Protein AF-K2AIY8-F1 (afdb_monomer)

Solvent-accessible surface area (backbone atoms only — not comparable to full-atom values): 23790 Å² total; per-residue (Å²): 140,84,84,90,81,82,82,86,82,76,77,86,74,83,74,84,85,83,83,76,90,68,80,78,74,83,66,78,81,69,86,70,53,58,62,60,51,52,51,52,30,50,60,62,28,18,74,87,66,70,52,50,75,69,41,54,38,47,52,51,24,56,48,71,72,42,61,80,81,56,51,84,92,49,36,54,51,41,74,53,69,68,60,46,23,62,52,30,81,64,49,55,66,72,55,50,57,53,37,54,52,50,38,35,76,64,57,43,31,47,76,41,74,38,101,83,71,52,55,45,72,45,60,46,100,83,69,48,76,77,45,77,19,22,42,29,40,54,50,41,64,71,43,41,69,59,38,52,53,47,29,48,54,45,49,53,49,54,49,48,39,52,49,48,56,48,50,48,51,48,50,64,69,74,48,62,69,85,62,37,58,90,51,48,65,57,55,56,48,53,75,73,52,95,73,56,55,68,60,50,50,51,51,43,52,55,47,42,72,52,45,83,63,94,65,83,80,84,62,93,76,79,76,85,88,72,96,67,85,79,77,72,72,67,81,74,80,55,80,81,66,82,62,83,72,75,82,76,80,65,79,80,76,82,81,81,85,78,83,85,84,89,82,79,93,76,83,87,84,88,77,83,83,86,71,51,64,65,57,51,43,69,56,24,48,60,49,52,74,69,42,95,62,84,59,85,47,71,66,47,42,38,53,48,25,63,66,47,34,57,80,65,63,40,52,71,70,60,52,52,54,30,30,74,72,53,32,64,68,39,33,21,42,50,44,38,18,45,58,49,25,43,94,78,44,95,53,55,51,64,49,51,54,50,52,44,53,40,39,73,73,72,59,67,63,56,66,62,50,27,56,59,38,45,50,79,76,79,81,76,82,76,87,126

Sequence (384 aa):
MEQITSTPMLRHARGPNLSSLKSRVQTPAADKDKRWHILDLAKTCRQRLKLRDRDIAVLRGLLSLLPSQARPDQMVVFASNRVLIDRCDGIDERTLRRRIAHLQNCGMLERRTSPNGKRYQVRDDHQVALLIYGIDLTPLFHIQSHLEALAEDCRHETVRIKVLRSLIRDVLFKTPPHEITCIQNEAQRALRRVLDSSQLQQILSQLEEAAPVMIPQFTDNVTLPTTHLSVSDGQNDRHIQSSYKDNLESERAESETLCNPARAKKSANVDHADITVDECMDLARTAREIAPKQPRCWEDLIDLSTTLAPAIGLQGTVIHEAEKHLGKHGCALAVLGLVEAFSRIRNPEAYLSALVQRRIKQGLDLVRMFRSLVRPGRPTAAFV

Foldseek 3Di:
DDDDDDDDDDDPDDDPPPPDPPPPDDDPDDPPQVLVVLLVLCVLLVVVLVHDPLLSLLSQLLSVQAPSPHDQVRQFDLDDLVSSCVSSVNDDSVSSVVSLVSCVVSQQKDFQADPVRHFDFDADPVRHTPDGGGIGRSSSSVCSVVSVVSSVVSVLQVVLLVVLLVLLVVLLVPDDCVLCVPLSVVSVVSNVDDDGSVVSVVSSVSSCVSPVDPGPDDDSPPDDDDPDDPPPPPPPPDPPPPPPPPPPPPPDDPDPDDDYDDDDDDDDDDDDPDDDLVNLCVLLVQLVVPQPDRDPDLVSLLVSLVVCCVVLPADPVLLVLLCVQLNSSLSSLLSSLCSLQSVVDPHSSVVSVVVSVCCVPPNDDSVVNSNVSSDDDDPDDDDD

Nearest PDB structures (foldseek):
  7vvk-assembly1_R  TM=1.744E-01  e=9.182E+00  Homo sapiens

Mean predicted aligned error: 20.23 Å

pLDDT: mean 76.03, std 22.27, range [24.28, 96.31]

Radius of gyration: 35.22 Å; Cα contacts (8 Å, |Δi|>4): 313; chains: 1; bounding box: 79×60×90 Å

Structure (mmCIF, N/CA/C/O backbone):
data_AF-K2AIY8-F1
#
_entry.id   AF-K2AIY8-F1
#
loop_
_atom_site.group_PDB
_atom_site.id
_atom_site.type_symbol
_atom_site.label_atom_id
_atom_site.label_alt_id
_atom_site.label_comp_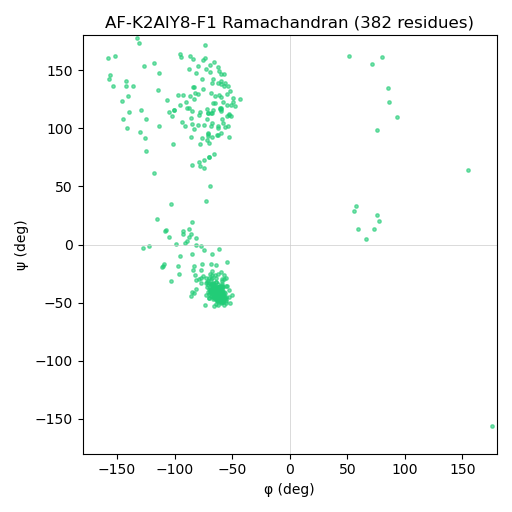id
_atom_site.label_asym_id
_atom_site.label_entity_id
_atom_site.label_seq_id
_atom_site.pdbx_PDB_ins_code
_atom_site.Cartn_x
_atom_site.Cartn_y
_atom_site.Cartn_z
_atom_site.occupancy
_atom_site.B_iso_or_equiv
_atom_site.auth_seq_id
_atom_site.auth_comp_id
_atom_site.auth_asym_id
_atom_site.auth_atom_id
_atom_site.pdbx_PDB_model_num
ATOM 1 N N . MET A 1 1 ? -28.873 35.685 48.555 1.00 38.84 1 MET A N 1
ATOM 2 C CA . MET A 1 1 ? -28.167 36.714 47.766 1.00 38.84 1 MET A CA 1
ATOM 3 C C . MET A 1 1 ? -26.684 36.449 47.948 1.00 38.84 1 MET A C 1
ATOM 5 O O . MET A 1 1 ? -26.264 36.429 49.089 1.00 38.84 1 MET A O 1
ATOM 9 N N . GLU A 1 2 ? -25.844 36.116 46.981 1.00 39.62 2 GLU A N 1
ATOM 10 C CA . GLU A 1 2 ? -25.934 35.898 45.539 1.00 39.62 2 GLU A CA 1
ATOM 11 C C . GLU A 1 2 ? -24.785 34.929 45.209 1.00 39.62 2 GLU A C 1
ATOM 13 O O . GLU A 1 2 ? -23.676 35.100 45.710 1.00 39.62 2 GLU A O 1
ATOM 18 N N . GLN A 1 3 ? -25.024 33.918 44.378 1.00 35.66 3 GLN A N 1
ATOM 19 C CA . GLN A 1 3 ? -23.953 33.262 43.629 1.00 35.66 3 GLN A CA 1
ATOM 20 C C . GLN A 1 3 ? -24.402 33.218 42.175 1.00 35.66 3 GLN A C 1
ATOM 22 O O . GLN A 1 3 ? -25.192 32.371 41.768 1.00 35.66 3 GLN A O 1
ATOM 27 N N . ILE A 1 4 ? -23.930 34.202 41.416 1.00 43.19 4 ILE A N 1
ATOM 28 C CA . ILE A 1 4 ? -23.996 34.223 39.961 1.00 43.19 4 ILE A CA 1
ATOM 29 C C . ILE A 1 4 ? -22.802 33.394 39.487 1.00 43.19 4 ILE A C 1
ATOM 31 O O . ILE A 1 4 ? -21.670 33.875 39.474 1.00 43.19 4 ILE A O 1
ATOM 35 N N . THR A 1 5 ? -23.033 32.130 39.135 1.00 41.12 5 THR A N 1
ATOM 36 C CA . THR A 1 5 ? -22.062 31.346 38.370 1.00 41.12 5 THR A CA 1
ATOM 37 C C . THR A 1 5 ? -22.313 31.543 36.882 1.00 41.12 5 THR A C 1
ATOM 39 O O . THR A 1 5 ? -23.373 31.270 36.324 1.00 41.12 5 THR A O 1
ATOM 42 N N . SER A 1 6 ? -21.280 32.105 36.276 1.00 35.75 6 SER A N 1
ATOM 43 C CA . SER A 1 6 ? -21.119 32.472 34.885 1.00 35.75 6 SER A CA 1
ATOM 44 C C . SER A 1 6 ? -21.194 31.284 33.916 1.00 35.75 6 SER A C 1
ATOM 46 O O . SER A 1 6 ? -20.627 30.218 34.156 1.00 35.75 6 SER A O 1
ATOM 48 N N . THR A 1 7 ? -21.687 31.616 32.721 1.00 39.97 7 THR A N 1
ATOM 49 C CA . THR A 1 7 ? -21.391 31.064 31.381 1.00 39.97 7 THR A CA 1
ATOM 50 C C . THR A 1 7 ? -22.271 29.928 30.826 1.00 39.97 7 THR A C 1
ATOM 52 O O . THR A 1 7 ? -22.126 28.771 31.219 1.00 39.97 7 THR A O 1
ATOM 55 N N . PRO A 1 8 ? -23.102 30.222 29.802 1.00 38.03 8 PRO A N 1
ATOM 56 C CA . PRO A 1 8 ? -23.804 29.227 29.005 1.00 38.03 8 PRO A CA 1
ATOM 57 C C . PRO A 1 8 ? -22.901 28.751 27.855 1.00 38.03 8 PRO A C 1
ATOM 59 O O . PRO A 1 8 ? -22.652 29.476 26.894 1.00 38.03 8 PRO A O 1
ATOM 62 N N . MET A 1 9 ? -22.412 27.514 27.918 1.00 32.94 9 MET A N 1
ATOM 63 C CA . MET A 1 9 ? -21.819 26.858 26.749 1.00 32.94 9 MET A CA 1
ATOM 64 C C . MET A 1 9 ? -22.949 26.333 25.858 1.00 32.94 9 MET A C 1
ATOM 66 O O . MET A 1 9 ? -23.585 25.320 26.156 1.00 32.94 9 MET A O 1
ATOM 70 N N . LEU A 1 10 ? -23.216 27.045 24.763 1.00 38.25 10 LEU A N 1
ATOM 71 C CA . LEU A 1 10 ? -24.092 26.590 23.686 1.00 38.25 10 LEU A CA 1
ATOM 72 C C . LEU A 1 10 ? -23.526 25.290 23.095 1.00 38.25 10 LEU A C 1
ATOM 74 O O . LEU A 1 10 ? -22.446 25.276 22.506 1.00 38.25 10 LEU A O 1
ATOM 78 N N . ARG A 1 11 ? -24.278 24.189 23.227 1.00 39.09 11 ARG A N 1
ATOM 79 C CA . ARG A 1 11 ? -24.079 22.976 22.420 1.00 39.09 11 ARG A CA 1
ATOM 80 C C . ARG A 1 11 ? -24.039 23.393 20.951 1.00 39.09 11 ARG A C 1
ATOM 82 O O . ARG A 1 11 ? -25.031 23.912 20.445 1.00 39.09 11 ARG A O 1
ATOM 89 N N . HIS A 1 12 ? -22.933 23.132 20.258 1.00 37.84 12 HIS A N 1
ATOM 90 C CA . HIS A 1 12 ? -22.875 23.257 18.804 1.00 37.84 12 HIS A CA 1
ATOM 91 C C . HIS A 1 12 ? -23.906 22.315 18.164 1.00 37.84 12 HIS A C 1
ATOM 93 O O . HIS A 1 12 ? -23.653 21.128 17.957 1.00 37.84 12 HIS A O 1
ATOM 99 N N . ALA A 1 13 ? -25.083 22.852 17.851 1.00 37.78 13 ALA A N 1
ATOM 100 C CA . ALA A 1 13 ? -26.022 22.246 16.929 1.00 37.78 13 ALA A CA 1
ATOM 101 C C . ALA A 1 13 ? -25.384 22.276 15.534 1.00 37.78 13 ALA A C 1
ATOM 103 O O . ALA A 1 13 ? -25.098 23.342 14.988 1.00 37.78 13 ALA A O 1
ATOM 104 N N . ARG A 1 14 ? -25.113 21.100 14.961 1.00 40.25 14 ARG A N 1
ATOM 105 C CA . ARG A 1 14 ? -24.725 20.980 13.552 1.00 40.25 14 ARG A CA 1
ATOM 106 C C . ARG A 1 14 ? -25.930 21.368 12.696 1.00 40.25 14 ARG A C 1
ATOM 108 O O . ARG A 1 14 ? -26.873 20.592 12.586 1.00 40.25 14 ARG A O 1
ATOM 115 N N . GLY A 1 15 ? -25.899 22.559 12.106 1.00 34.81 15 GLY A N 1
ATOM 116 C CA . GLY A 1 15 ? -26.841 22.934 11.055 1.00 34.81 15 GLY A CA 1
ATOM 117 C C . GLY A 1 15 ? -26.605 22.091 9.790 1.00 34.81 15 GLY A C 1
ATOM 118 O O . GLY A 1 15 ? -25.450 21.788 9.472 1.00 34.81 15 GLY A O 1
ATOM 119 N N . PRO A 1 16 ? -27.657 21.688 9.059 1.00 39.50 16 PRO A N 1
ATOM 120 C CA . PRO A 1 16 ? -27.505 21.029 7.770 1.00 39.50 16 PRO A CA 1
ATOM 121 C C . PRO A 1 16 ? -27.016 22.055 6.737 1.00 39.50 16 PRO A C 1
ATOM 123 O O . PRO A 1 16 ? -27.730 22.991 6.386 1.00 39.50 16 PRO A O 1
ATOM 126 N N . ASN A 1 17 ? -25.785 21.894 6.246 1.00 36.59 17 ASN A N 1
ATOM 127 C CA . ASN A 1 17 ? -25.275 22.688 5.128 1.00 36.59 17 ASN A CA 1
ATOM 128 C C . ASN A 1 17 ? -26.031 22.308 3.844 1.00 36.59 17 ASN A C 1
ATOM 130 O O . ASN A 1 17 ? -25.748 21.286 3.224 1.00 36.59 17 ASN A O 1
ATOM 134 N N . LEU A 1 18 ? -26.980 23.155 3.444 1.00 43.31 18 LEU A N 1
ATOM 135 C CA . LEU A 1 18 ? -27.731 23.094 2.182 1.00 43.31 18 LEU A CA 1
ATOM 136 C C . LEU A 1 18 ? -26.992 23.764 1.002 1.00 43.31 18 LEU A C 1
ATOM 138 O O . LEU A 1 18 ? -27.593 24.092 -0.018 1.00 43.31 18 LEU A O 1
ATOM 142 N N . SER A 1 19 ? -25.678 23.964 1.100 1.00 39.66 19 SER A N 1
ATOM 143 C CA . SER A 1 19 ? -24.868 24.588 0.052 1.00 39.66 19 SER A CA 1
ATOM 144 C C . SER A 1 19 ? -24.086 23.547 -0.752 1.00 39.66 19 SER A C 1
ATOM 146 O O . SER A 1 19 ? -22.937 23.242 -0.457 1.00 39.66 19 SER A O 1
ATOM 148 N N . SER A 1 20 ? -24.733 23.006 -1.790 1.00 43.06 20 SER A N 1
ATOM 149 C CA . SER A 1 20 ? -24.136 22.659 -3.099 1.00 43.06 20 SER A CA 1
ATOM 150 C C . SER A 1 20 ? -24.924 21.541 -3.797 1.00 43.06 20 SER A C 1
ATOM 152 O O . SER A 1 20 ? -24.399 20.471 -4.103 1.00 43.06 20 SER A O 1
ATOM 154 N N . LEU A 1 21 ? -26.182 21.817 -4.139 1.00 41.06 21 LEU A N 1
ATOM 155 C CA . LEU A 1 21 ? -26.892 21.093 -5.195 1.00 41.06 21 LEU A CA 1
ATOM 156 C C . LEU A 1 21 ? -26.417 21.607 -6.565 1.00 41.06 21 LEU A C 1
ATOM 158 O O . LEU A 1 21 ? -27.155 22.267 -7.288 1.00 41.06 21 LEU A O 1
ATOM 162 N N . LYS A 1 22 ? -25.158 21.337 -6.926 1.00 39.12 22 LYS A N 1
ATOM 163 C CA . LYS A 1 22 ? -24.757 21.357 -8.338 1.00 39.12 22 LYS A CA 1
ATOM 164 C C . LYS A 1 22 ? -24.954 19.946 -8.868 1.00 39.12 22 LYS A C 1
ATOM 166 O O . LYS A 1 22 ? -24.150 19.057 -8.592 1.00 39.12 22 LYS A O 1
ATOM 171 N N . SER A 1 23 ? -26.046 19.746 -9.601 1.00 36.53 23 SER A N 1
ATOM 172 C CA . SER A 1 23 ? -26.242 18.577 -10.450 1.00 36.53 23 SER A CA 1
ATOM 173 C C . SER A 1 23 ? -25.027 18.454 -11.368 1.00 36.53 23 SER A C 1
ATOM 175 O O . SER A 1 23 ? -24.755 19.307 -12.214 1.00 36.53 23 SER A O 1
ATOM 177 N N . ARG A 1 24 ? -24.223 17.414 -11.148 1.00 40.12 24 ARG A N 1
ATOM 178 C C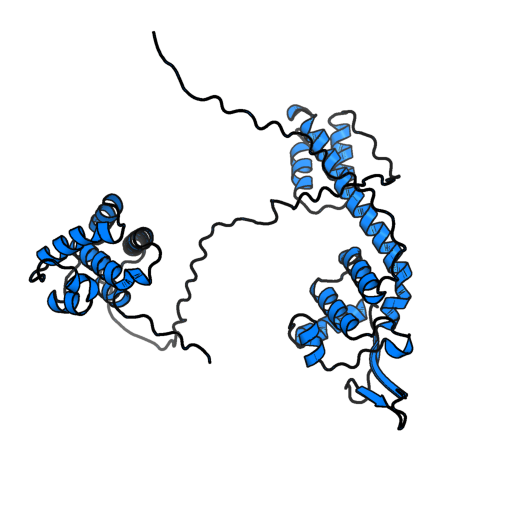A . ARG A 1 24 ? -23.082 17.118 -12.006 1.00 40.12 24 ARG A CA 1
ATOM 179 C C . ARG A 1 24 ? -23.650 16.613 -13.326 1.00 40.12 24 ARG A C 1
ATOM 181 O O . ARG A 1 24 ? -24.015 15.448 -13.440 1.00 40.12 24 ARG A O 1
ATOM 188 N N . VAL A 1 25 ? -23.767 17.522 -14.289 1.00 36.91 25 VAL A N 1
ATOM 189 C CA . VAL A 1 25 ? -23.974 17.192 -15.699 1.00 36.91 25 VAL A CA 1
ATOM 190 C C . VAL A 1 25 ? -22.948 16.116 -16.050 1.00 36.91 25 VAL A C 1
ATOM 192 O O . VAL A 1 25 ? -21.746 16.320 -15.867 1.00 36.91 25 VAL A O 1
ATOM 195 N N . GLN A 1 26 ? -23.432 14.941 -16.452 1.00 38.84 26 GLN A N 1
ATOM 196 C CA . GLN A 1 26 ? -22.594 13.860 -16.950 1.00 38.84 26 GLN A CA 1
ATOM 197 C C . GLN A 1 26 ? -21.908 14.369 -18.218 1.00 38.84 26 GLN A C 1
ATOM 199 O O . GLN A 1 26 ? -22.524 14.473 -19.274 1.00 38.84 26 GLN A O 1
ATOM 204 N N . THR A 1 27 ? -20.639 14.750 -18.103 1.00 33.88 27 THR A N 1
ATOM 205 C CA . THR A 1 27 ? -19.779 14.927 -19.267 1.00 33.88 27 THR A CA 1
ATOM 206 C C . THR A 1 27 ? -19.531 13.554 -19.900 1.00 33.88 27 THR A C 1
ATOM 208 O O . THR A 1 27 ? -19.332 12.581 -19.163 1.00 33.88 27 THR A O 1
ATOM 211 N N . PRO A 1 28 ? -19.546 13.440 -21.241 1.00 40.12 28 PRO A N 1
ATOM 212 C CA . PRO A 1 28 ? -19.266 12.180 -21.920 1.00 40.12 28 PRO A CA 1
ATOM 213 C C . PRO A 1 28 ? -17.883 11.674 -21.500 1.00 40.12 28 PRO A C 1
ATOM 215 O O . PRO A 1 28 ? -16.940 12.457 -21.365 1.00 40.12 28 PRO A O 1
ATOM 218 N N . ALA A 1 29 ? -17.789 10.373 -21.220 1.00 45.59 29 ALA A N 1
ATOM 219 C CA . ALA A 1 29 ? -16.581 9.740 -20.712 1.00 45.59 29 ALA A CA 1
ATOM 220 C C . ALA A 1 29 ? -15.423 9.960 -21.694 1.00 45.59 29 ALA A C 1
ATOM 222 O O . ALA A 1 29 ? -15.366 9.328 -22.745 1.00 45.59 29 ALA A O 1
ATOM 223 N N . ALA A 1 30 ? -14.507 10.869 -21.352 1.00 53.09 30 ALA A N 1
ATOM 224 C CA . ALA A 1 30 ? -13.215 10.953 -22.015 1.00 53.09 30 ALA A CA 1
ATOM 225 C C . ALA A 1 30 ? -12.585 9.555 -22.003 1.00 53.09 30 ALA A C 1
ATOM 227 O O . ALA A 1 30 ? -12.604 8.897 -20.958 1.00 53.09 30 ALA A O 1
ATOM 228 N N . ASP A 1 31 ? -12.081 9.110 -23.155 1.00 60.09 31 ASP A N 1
ATOM 229 C CA . ASP A 1 31 ? -11.459 7.799 -23.336 1.00 60.09 31 ASP A CA 1
ATOM 230 C C . ASP A 1 31 ? -10.349 7.637 -22.286 1.00 60.09 31 ASP A C 1
ATOM 232 O O . ASP A 1 31 ? -9.303 8.292 -22.340 1.00 60.09 31 ASP A O 1
ATOM 236 N N . LYS A 1 32 ? -10.643 6.883 -21.220 1.00 73.44 32 LYS A N 1
ATOM 237 C CA . LYS A 1 32 ? -9.749 6.774 -20.066 1.00 73.44 32 LYS A CA 1
ATOM 238 C C . LYS A 1 32 ? -8.515 6.013 -20.519 1.00 73.44 32 LYS A C 1
ATOM 240 O O . LYS A 1 32 ? -8.626 4.934 -21.092 1.00 73.44 32 LYS A O 1
ATOM 245 N N . ASP A 1 33 ? -7.340 6.558 -20.222 1.00 87.00 33 ASP A N 1
ATOM 246 C CA . ASP A 1 33 ? -6.064 5.925 -20.552 1.00 87.00 33 ASP A CA 1
ATOM 247 C C . ASP A 1 33 ? -6.028 4.478 -20.028 1.00 87.00 33 ASP A C 1
ATOM 249 O O . ASP A 1 33 ? -6.012 4.229 -18.814 1.00 87.00 33 ASP A O 1
ATOM 253 N N . LYS A 1 34 ? -6.026 3.520 -20.966 1.00 88.38 34 LYS A N 1
ATOM 254 C CA . LYS A 1 34 ? -6.129 2.079 -20.690 1.00 88.38 34 LYS A CA 1
ATOM 255 C C . LYS A 1 34 ? -5.019 1.594 -19.758 1.00 88.38 34 LYS A C 1
ATOM 257 O O . LYS A 1 34 ? -5.235 0.677 -18.969 1.00 88.38 34 LYS A O 1
ATOM 262 N N . ARG A 1 35 ? -3.845 2.238 -19.793 1.00 91.19 35 ARG A N 1
ATOM 263 C CA . ARG A 1 35 ? -2.693 1.897 -18.944 1.00 91.19 35 ARG A CA 1
ATOM 264 C C . ARG A 1 35 ? -2.990 2.134 -17.470 1.00 91.19 35 ARG A C 1
ATOM 266 O O . ARG A 1 35 ? -2.696 1.298 -16.621 1.00 91.19 35 ARG A O 1
ATOM 273 N N . TRP A 1 36 ? -3.575 3.281 -17.146 1.00 93.25 36 TRP A N 1
ATOM 274 C CA . TRP A 1 36 ? -3.876 3.611 -15.755 1.00 93.25 36 TRP A CA 1
ATOM 275 C C . TRP A 1 36 ? -5.112 2.870 -15.268 1.00 93.25 36 TRP A C 1
ATOM 277 O O . TRP A 1 36 ? -5.133 2.425 -14.123 1.00 93.25 36 TRP A O 1
ATOM 287 N N . HIS A 1 37 ? -6.074 2.628 -16.162 1.00 93.06 37 HIS A N 1
ATOM 288 C CA . HIS A 1 37 ? -7.217 1.782 -15.855 1.00 93.06 37 HIS A CA 1
ATOM 289 C C . HIS A 1 37 ? -6.789 0.369 -15.434 1.00 93.06 37 HIS A C 1
ATOM 291 O O . HIS A 1 37 ? -7.179 -0.092 -14.361 1.00 93.06 37 HIS A O 1
ATOM 297 N N . ILE A 1 38 ? -5.914 -0.287 -16.205 1.00 93.50 38 ILE A N 1
ATOM 298 C CA . ILE A 1 38 ? -5.462 -1.642 -15.871 1.00 93.50 38 ILE A CA 1
ATOM 299 C C . ILE A 1 38 ? -4.609 -1.690 -14.601 1.00 93.50 38 ILE A C 1
ATOM 301 O O . ILE A 1 38 ? -4.699 -2.639 -13.821 1.00 93.50 38 ILE A O 1
ATOM 305 N N . LEU A 1 39 ? -3.833 -0.634 -14.334 1.00 95.31 39 LEU A N 1
ATOM 306 C CA . LEU A 1 39 ? -3.113 -0.495 -13.072 1.00 95.31 39 LEU A CA 1
ATOM 307 C C . LEU A 1 39 ? -4.079 -0.419 -11.879 1.00 95.31 39 LEU A C 1
ATOM 309 O O . LEU A 1 39 ? -3.808 -1.014 -10.836 1.00 95.31 39 LEU A O 1
ATOM 313 N N . ASP A 1 40 ? -5.191 0.302 -12.011 1.00 94.75 40 ASP A N 1
ATOM 314 C CA . ASP A 1 40 ? -6.195 0.427 -10.950 1.00 94.75 40 ASP A CA 1
ATOM 315 C C . ASP A 1 40 ? -6.974 -0.877 -10.730 1.00 94.75 40 ASP A C 1
ATOM 317 O O . ASP A 1 40 ? -7.240 -1.245 -9.580 1.00 94.75 40 ASP A O 1
ATOM 321 N N . LEU A 1 41 ? -7.239 -1.640 -11.795 1.00 95.31 41 LEU A N 1
ATOM 322 C CA . LEU A 1 41 ? -7.771 -3.001 -11.685 1.00 95.31 41 LEU A CA 1
ATOM 323 C C . LEU A 1 41 ? -6.797 -3.914 -10.925 1.00 95.31 41 LEU A C 1
ATOM 325 O O . LEU A 1 41 ? -7.186 -4.571 -9.957 1.00 95.31 41 LEU A O 1
ATOM 329 N N . ALA A 1 42 ? -5.510 -3.893 -11.289 1.00 95.06 42 ALA A N 1
ATOM 330 C CA . ALA A 1 42 ? -4.476 -4.684 -10.623 1.00 95.06 42 ALA A CA 1
ATOM 331 C C . ALA A 1 42 ? -4.305 -4.306 -9.138 1.00 95.06 42 ALA A C 1
ATOM 333 O O . ALA A 1 42 ? -4.119 -5.183 -8.294 1.00 95.06 42 ALA A O 1
ATOM 334 N N . LYS A 1 43 ? -4.414 -3.013 -8.792 1.00 94.88 43 LYS A N 1
ATOM 335 C CA . LYS A 1 43 ? -4.423 -2.542 -7.394 1.00 94.88 43 LYS A CA 1
ATOM 336 C C . LYS A 1 43 ? -5.621 -3.077 -6.619 1.00 94.88 43 LYS A C 1
ATOM 338 O O . LYS A 1 43 ? -5.445 -3.559 -5.501 1.00 94.88 43 LYS A O 1
ATOM 343 N N . THR A 1 44 ? -6.814 -2.990 -7.205 1.00 93.69 44 THR A N 1
ATOM 344 C CA . THR A 1 44 ? -8.060 -3.463 -6.582 1.00 93.69 44 THR A CA 1
ATOM 345 C C . THR A 1 44 ? -7.979 -4.962 -6.302 1.00 93.69 44 THR A C 1
ATOM 347 O O . THR A 1 44 ? -8.291 -5.413 -5.204 1.00 93.69 44 THR A O 1
ATOM 350 N N . CYS A 1 45 ? -7.433 -5.722 -7.252 1.00 94.44 45 CYS A N 1
ATOM 351 C CA . CYS A 1 45 ? -7.306 -7.173 -7.161 1.00 94.44 45 CYS A CA 1
ATOM 352 C C . CYS A 1 45 ? -6.020 -7.657 -6.469 1.00 94.44 45 CYS A C 1
ATOM 354 O O . CYS A 1 45 ? -5.755 -8.861 -6.461 1.00 94.44 45 CYS A O 1
ATOM 356 N N . ARG A 1 46 ? -5.195 -6.767 -5.890 1.00 94.44 46 ARG A N 1
ATOM 357 C CA . ARG A 1 46 ? -3.814 -7.095 -5.474 1.00 94.44 46 ARG A CA 1
ATOM 358 C C . ARG A 1 46 ? -3.707 -8.333 -4.582 1.00 94.44 46 ARG A C 1
ATOM 360 O O . ARG A 1 46 ? -2.798 -9.133 -4.765 1.00 94.44 46 ARG A O 1
ATOM 367 N N . GLN A 1 47 ? -4.649 -8.516 -3.652 1.00 91.06 47 GLN A N 1
ATOM 368 C CA . GLN A 1 47 ? -4.637 -9.638 -2.708 1.00 91.06 47 GLN A CA 1
ATOM 369 C C . GLN A 1 47 ? -4.924 -10.968 -3.415 1.00 91.06 47 GLN A C 1
ATOM 371 O O . GLN A 1 47 ? -4.181 -11.931 -3.242 1.00 91.06 47 GLN A O 1
ATOM 376 N N . ARG A 1 48 ? -5.948 -10.998 -4.281 1.00 92.00 48 ARG A N 1
ATOM 377 C CA . ARG A 1 48 ? -6.321 -12.174 -5.087 1.00 92.00 48 ARG A CA 1
ATOM 378 C C . ARG A 1 48 ? -5.204 -12.558 -6.065 1.00 92.00 48 ARG A C 1
ATOM 380 O O . ARG A 1 48 ? -4.911 -13.736 -6.231 1.00 92.00 48 ARG A O 1
ATOM 387 N N . LEU A 1 49 ? -4.531 -11.560 -6.642 1.00 92.31 49 LEU A N 1
ATOM 388 C CA . LEU A 1 49 ? -3.403 -11.736 -7.565 1.00 92.31 49 LEU A CA 1
ATOM 389 C C . LEU A 1 49 ? -2.056 -11.987 -6.860 1.00 92.31 49 LEU A C 1
ATOM 391 O O . LEU A 1 49 ? -1.034 -12.142 -7.529 1.00 92.31 49 LEU A O 1
ATOM 395 N N . LYS A 1 50 ? -2.030 -12.010 -5.518 1.00 94.19 50 LYS A N 1
ATOM 396 C CA . LYS A 1 50 ? -0.819 -12.151 -4.686 1.00 94.19 50 LYS A CA 1
ATOM 397 C C . LYS A 1 50 ? 0.256 -11.091 -4.979 1.00 94.19 50 LYS A C 1
ATOM 399 O O . LYS A 1 50 ? 1.447 -11.326 -4.778 1.00 94.19 50 LYS A O 1
ATOM 404 N N . LEU A 1 51 ? -0.154 -9.908 -5.432 1.00 94.88 51 LEU A N 1
ATOM 405 C CA . LEU A 1 51 ? 0.729 -8.783 -5.726 1.00 94.88 51 LEU A CA 1
ATOM 406 C C . LEU A 1 51 ? 1.037 -7.993 -4.452 1.00 94.88 51 LEU A C 1
ATOM 408 O O . LEU A 1 51 ? 0.150 -7.672 -3.662 1.00 94.88 51 LEU A O 1
ATOM 412 N N . ARG A 1 52 ? 2.309 -7.632 -4.270 1.00 92.94 52 ARG A N 1
ATOM 413 C CA . ARG A 1 52 ? 2.768 -6.747 -3.190 1.00 92.94 52 ARG A CA 1
ATOM 414 C C . ARG A 1 52 ? 2.849 -5.308 -3.688 1.00 92.94 52 ARG A C 1
ATOM 416 O O . ARG A 1 52 ? 2.953 -5.056 -4.885 1.00 92.94 52 ARG A O 1
ATOM 423 N N . ASP A 1 53 ? 2.925 -4.353 -2.769 1.00 92.88 53 ASP A N 1
ATOM 424 C CA . ASP A 1 53 ? 2.940 -2.923 -3.117 1.00 92.88 53 ASP A CA 1
ATOM 425 C C . ASP A 1 53 ? 4.101 -2.541 -4.050 1.00 92.88 53 ASP A C 1
ATOM 427 O O . ASP A 1 53 ? 3.930 -1.772 -4.993 1.00 92.88 53 ASP A O 1
ATOM 431 N N . ARG A 1 54 ? 5.278 -3.156 -3.860 1.00 94.62 54 ARG A N 1
ATOM 432 C CA . ARG A 1 54 ? 6.418 -2.960 -4.772 1.00 94.62 54 ARG A CA 1
ATOM 433 C C . ARG A 1 54 ? 6.209 -3.577 -6.159 1.00 94.62 54 ARG A C 1
ATOM 435 O O . ARG A 1 54 ? 6.844 -3.121 -7.100 1.00 94.62 54 ARG A O 1
ATOM 442 N N . ASP A 1 55 ? 5.366 -4.600 -6.299 1.00 95.50 55 ASP A N 1
ATOM 443 C CA . ASP A 1 55 ? 5.022 -5.159 -7.614 1.00 95.50 55 ASP A CA 1
ATOM 444 C C . ASP A 1 55 ? 4.143 -4.159 -8.388 1.00 95.50 55 ASP A C 1
ATOM 446 O O . ASP A 1 55 ? 4.397 -3.894 -9.560 1.00 95.50 55 ASP A O 1
ATOM 450 N N . ILE A 1 56 ? 3.191 -3.512 -7.702 1.00 96.06 56 ILE A N 1
ATOM 451 C CA . ILE A 1 56 ? 2.363 -2.433 -8.265 1.00 96.06 56 ILE A CA 1
ATOM 452 C C . ILE A 1 56 ? 3.212 -1.217 -8.663 1.00 96.06 56 ILE A C 1
ATOM 454 O O . ILE A 1 56 ? 2.979 -0.631 -9.718 1.00 96.06 56 ILE A O 1
ATOM 458 N N . ALA A 1 57 ? 4.207 -0.841 -7.852 1.00 95.25 57 ALA A N 1
ATOM 459 C CA . ALA A 1 57 ? 5.126 0.251 -8.186 1.00 95.25 57 ALA A CA 1
ATOM 460 C C . ALA A 1 57 ? 5.921 -0.040 -9.472 1.00 95.25 57 ALA A C 1
ATOM 462 O O . ALA A 1 57 ? 6.017 0.815 -10.350 1.00 95.25 57 ALA A O 1
ATOM 463 N N . VAL A 1 58 ? 6.415 -1.274 -9.628 1.00 96.31 58 VAL A N 1
ATOM 464 C CA . VAL A 1 58 ? 7.096 -1.701 -10.860 1.00 96.31 58 VAL A CA 1
ATOM 465 C C . VAL A 1 58 ? 6.148 -1.699 -12.056 1.00 96.31 58 VAL A C 1
ATOM 467 O O . VAL A 1 58 ? 6.519 -1.218 -13.125 1.00 96.31 58 VAL A O 1
ATOM 470 N N . LEU A 1 59 ? 4.912 -2.171 -11.877 1.00 95.75 59 LEU A N 1
ATOM 471 C CA . LEU A 1 59 ? 3.899 -2.147 -12.930 1.00 95.75 59 LEU A CA 1
ATOM 472 C C . LEU A 1 59 ? 3.580 -0.712 -13.377 1.00 95.75 59 LEU A C 1
ATOM 474 O O . LEU A 1 59 ? 3.536 -0.437 -14.573 1.00 95.75 59 LEU A O 1
ATOM 478 N N . ARG A 1 60 ? 3.448 0.226 -12.429 1.00 95.62 60 ARG A N 1
ATOM 479 C CA . ARG A 1 60 ? 3.292 1.664 -12.708 1.00 95.62 60 ARG A CA 1
ATOM 480 C C . ARG A 1 60 ? 4.465 2.204 -13.527 1.00 95.62 60 ARG A C 1
ATOM 482 O O . ARG A 1 60 ? 4.238 2.882 -14.527 1.00 95.62 60 ARG A O 1
ATOM 489 N N . GLY A 1 61 ? 5.698 1.899 -13.120 1.00 95.19 61 GLY A N 1
ATOM 490 C CA . GLY A 1 61 ? 6.901 2.346 -13.821 1.00 95.19 61 GLY A CA 1
ATOM 491 C C . GLY A 1 61 ? 6.956 1.836 -15.263 1.00 95.19 61 GLY A C 1
ATOM 492 O O . GLY A 1 61 ? 7.195 2.623 -16.179 1.00 95.19 61 GLY A O 1
ATOM 493 N N . LEU A 1 62 ? 6.645 0.552 -15.475 1.00 94.56 62 LEU A N 1
ATOM 494 C CA . LEU A 1 62 ? 6.575 -0.075 -16.799 1.00 94.56 62 LEU A CA 1
ATOM 495 C C . LEU A 1 62 ? 5.492 0.558 -17.687 1.00 94.56 62 LEU A C 1
ATOM 497 O O . LEU A 1 62 ? 5.771 0.928 -18.824 1.00 94.56 62 LEU A O 1
ATOM 501 N N . LEU A 1 63 ? 4.283 0.754 -17.157 1.00 94.25 63 LEU A N 1
ATOM 502 C CA . LEU A 1 63 ? 3.175 1.380 -17.886 1.00 94.25 63 LEU A CA 1
ATOM 503 C C . LEU A 1 63 ? 3.464 2.845 -18.248 1.00 94.25 63 LEU A C 1
ATOM 505 O O . LEU A 1 63 ? 3.059 3.307 -19.315 1.00 94.25 63 LEU A O 1
ATOM 509 N N . SER A 1 64 ? 4.222 3.566 -17.413 1.00 93.81 64 SER A N 1
ATOM 510 C CA . SER A 1 64 ? 4.613 4.958 -17.685 1.00 93.81 64 SER A CA 1
ATOM 511 C C . SER A 1 64 ? 5.513 5.128 -18.917 1.00 93.81 64 SER A C 1
ATOM 513 O O . SER A 1 64 ? 5.660 6.245 -19.413 1.00 93.81 64 SER A O 1
ATOM 515 N N . LEU A 1 65 ? 6.132 4.037 -19.381 1.00 91.44 65 LEU A N 1
ATOM 516 C CA . LEU A 1 65 ? 7.036 4.007 -20.532 1.00 91.44 65 LEU A CA 1
ATOM 517 C C . LEU A 1 65 ? 6.334 3.610 -21.836 1.00 91.44 65 LEU A C 1
ATOM 519 O O . LEU A 1 65 ? 6.933 3.734 -22.901 1.00 91.44 65 LEU A O 1
ATOM 523 N N . LEU A 1 66 ? 5.083 3.148 -21.766 1.00 90.19 66 LEU A N 1
ATOM 524 C CA . LEU A 1 66 ? 4.259 2.913 -22.948 1.00 90.19 66 LEU A CA 1
ATOM 525 C C . LEU A 1 66 ? 3.661 4.234 -23.461 1.00 90.19 66 LEU A C 1
ATOM 527 O O . LEU A 1 66 ? 3.437 5.141 -22.663 1.00 90.19 66 LEU A O 1
ATOM 531 N N . PRO A 1 67 ? 3.345 4.369 -24.756 1.00 85.88 67 PRO A N 1
ATOM 532 C CA . PRO A 1 67 ? 2.509 5.466 -25.240 1.00 85.88 67 PRO A CA 1
ATOM 533 C C . PRO A 1 67 ? 1.051 5.304 -24.765 1.00 85.88 67 PRO A C 1
ATOM 535 O O . PRO A 1 67 ? 0.594 4.190 -24.512 1.00 85.88 67 PRO A O 1
ATOM 538 N N . SER A 1 68 ? 0.300 6.408 -24.657 1.00 80.94 68 SER A N 1
ATOM 539 C CA . 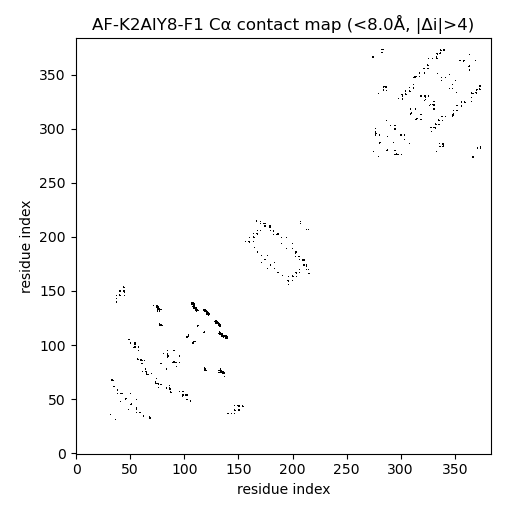SER A 1 68 ? -1.091 6.401 -24.154 1.00 80.94 68 SER A CA 1
ATOM 540 C C . SER A 1 68 ? -2.041 5.522 -24.974 1.00 80.94 68 SER A C 1
ATOM 542 O O . SER A 1 68 ? -2.965 4.931 -24.427 1.00 80.94 68 SER A O 1
ATOM 544 N N . GLN A 1 69 ? -1.790 5.402 -26.279 1.00 78.94 69 GLN A N 1
ATOM 545 C CA . GLN A 1 69 ? -2.511 4.516 -27.194 1.00 78.94 69 GLN A CA 1
ATOM 546 C C . GLN A 1 69 ? -1.539 3.489 -27.786 1.00 78.94 69 GLN A C 1
ATOM 548 O O . GLN A 1 69 ? -1.272 3.476 -28.986 1.00 78.94 69 GLN A O 1
ATOM 553 N N . ALA A 1 70 ? -0.947 2.664 -26.920 1.00 77.06 70 ALA A N 1
ATOM 554 C CA . ALA A 1 70 ? -0.043 1.605 -27.349 1.00 77.06 70 ALA A CA 1
ATOM 555 C C . ALA A 1 70 ? -0.785 0.561 -28.186 1.00 77.06 70 ALA A C 1
ATOM 557 O O . ALA A 1 70 ? -1.743 -0.067 -27.731 1.00 77.06 70 ALA A O 1
ATOM 558 N N . ARG A 1 71 ? -0.309 0.364 -29.413 1.00 78.38 71 ARG A N 1
ATOM 559 C CA . ARG A 1 71 ? -0.688 -0.784 -30.235 1.00 78.38 71 ARG A CA 1
ATOM 560 C C . ARG A 1 71 ? -0.016 -2.060 -29.697 1.00 78.38 71 ARG A C 1
ATOM 562 O O . ARG A 1 71 ? 0.980 -1.943 -28.979 1.00 78.38 71 ARG A O 1
ATOM 569 N N . PRO A 1 72 ? -0.505 -3.266 -30.036 1.00 73.50 72 PRO A N 1
ATOM 570 C CA . PRO A 1 72 ? 0.071 -4.528 -29.553 1.00 73.50 72 PRO A CA 1
ATOM 571 C C . PRO A 1 72 ? 1.580 -4.676 -29.824 1.00 73.50 72 PRO A C 1
ATOM 573 O O . PRO A 1 72 ? 2.324 -5.165 -28.981 1.00 73.50 72 PRO A O 1
ATOM 576 N N . ASP A 1 73 ? 2.062 -4.176 -30.962 1.00 72.19 73 ASP A N 1
ATOM 577 C CA . ASP A 1 73 ? 3.479 -4.140 -31.353 1.00 72.19 73 ASP A CA 1
ATOM 578 C C . ASP A 1 73 ? 4.335 -3.180 -30.503 1.00 72.19 73 ASP A C 1
ATOM 580 O O . ASP A 1 73 ? 5.560 -3.296 -30.466 1.00 72.19 73 ASP A O 1
ATOM 584 N N . GLN A 1 74 ? 3.703 -2.261 -29.770 1.00 80.44 74 GLN A N 1
ATOM 585 C CA . GLN A 1 74 ? 4.348 -1.242 -28.939 1.00 80.44 74 GLN A CA 1
ATOM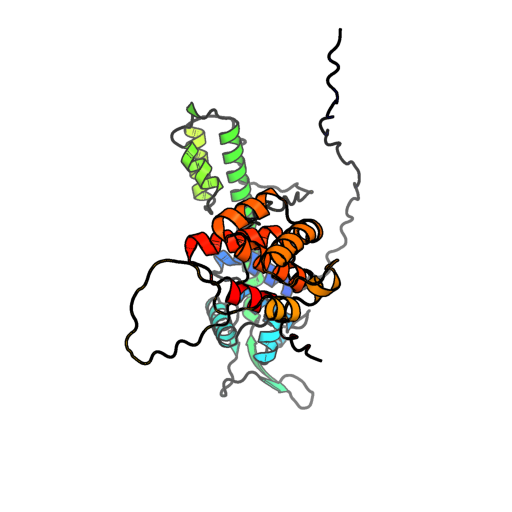 586 C C . GLN A 1 74 ? 4.269 -1.543 -27.434 1.00 80.44 74 GLN A C 1
ATOM 588 O O . GLN A 1 74 ? 4.686 -0.715 -26.625 1.00 80.44 74 GLN A O 1
ATOM 593 N N . MET A 1 75 ? 3.763 -2.716 -27.035 1.00 87.00 75 MET A N 1
ATOM 594 C CA . MET A 1 75 ? 3.608 -3.109 -25.623 1.00 87.00 75 MET A CA 1
ATOM 595 C C . MET A 1 75 ? 4.895 -3.657 -24.981 1.00 87.00 75 MET A C 1
ATOM 597 O O . MET A 1 75 ? 4.880 -4.089 -23.827 1.00 87.00 75 MET A O 1
ATOM 601 N N . VAL A 1 76 ? 6.021 -3.621 -25.701 1.00 90.00 76 VAL A N 1
ATOM 602 C CA . VAL A 1 76 ? 7.316 -4.119 -25.224 1.00 90.00 76 VAL A CA 1
ATOM 603 C C . VAL A 1 76 ? 8.199 -2.967 -24.744 1.00 90.00 76 VAL A C 1
ATOM 605 O O . VAL A 1 76 ? 8.652 -2.128 -25.521 1.00 90.00 76 VAL A O 1
ATOM 608 N N . VAL A 1 77 ? 8.512 -2.961 -23.450 1.00 90.94 77 VAL A N 1
ATOM 609 C CA . VAL A 1 77 ? 9.384 -1.974 -22.808 1.00 90.94 77 VAL A CA 1
ATOM 610 C C . VAL A 1 77 ? 10.846 -2.418 -22.899 1.00 90.94 77 VAL A C 1
ATOM 612 O O . VAL A 1 77 ? 11.245 -3.426 -22.310 1.00 90.94 77 VAL A O 1
ATOM 615 N N . PHE A 1 78 ? 11.673 -1.630 -23.587 1.00 90.19 78 PHE A N 1
ATOM 616 C CA . PHE A 1 78 ? 13.116 -1.869 -23.755 1.00 90.19 78 PHE A CA 1
ATOM 617 C C . PHE A 1 78 ? 14.001 -0.884 -22.966 1.00 90.19 78 PHE A C 1
ATOM 619 O O . PHE A 1 78 ? 15.214 -0.836 -23.166 1.00 90.19 78 PHE A O 1
ATOM 626 N N . ALA A 1 79 ? 13.415 -0.104 -22.051 1.00 88.88 79 ALA A N 1
ATOM 627 C CA . ALA A 1 79 ? 14.145 0.853 -21.224 1.00 88.88 79 ALA A CA 1
ATOM 628 C C . ALA A 1 79 ? 15.233 0.183 -20.358 1.00 88.88 79 ALA A C 1
ATOM 630 O O . ALA A 1 79 ? 15.082 -0.950 -19.878 1.00 88.88 79 ALA A O 1
ATOM 631 N N . SER A 1 80 ? 16.333 0.912 -20.135 1.00 88.19 80 SER A N 1
ATOM 632 C CA . SER A 1 80 ? 17.431 0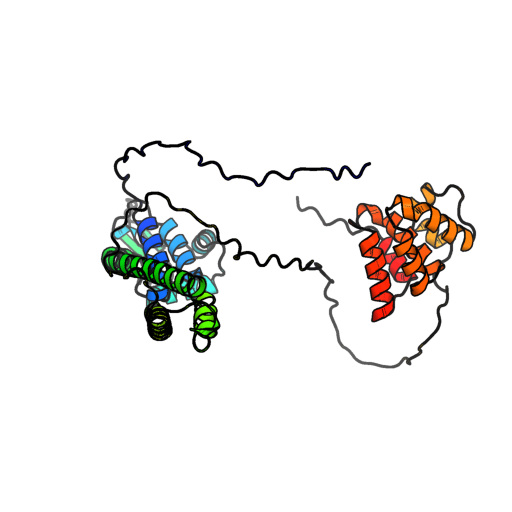.461 -19.276 1.00 88.19 80 SER A CA 1
ATOM 633 C C . SER A 1 80 ? 16.983 0.340 -17.815 1.00 88.19 80 SER A C 1
ATOM 635 O O . SER A 1 80 ? 16.027 0.990 -17.386 1.00 88.19 80 SER A O 1
ATOM 637 N N . ASN A 1 81 ? 17.691 -0.474 -17.020 1.00 90.19 81 ASN A N 1
ATOM 638 C CA . ASN A 1 81 ? 17.367 -0.624 -15.598 1.00 90.19 81 ASN A CA 1
ATOM 639 C C . ASN A 1 81 ? 17.442 0.714 -14.854 1.00 90.19 81 ASN A C 1
ATOM 641 O O . ASN A 1 81 ? 16.587 0.951 -14.017 1.00 90.19 81 ASN A O 1
ATOM 645 N N . ARG A 1 82 ? 18.381 1.605 -15.205 1.00 90.12 82 ARG A N 1
ATOM 646 C CA . ARG A 1 82 ? 18.470 2.951 -14.614 1.00 90.12 82 ARG A CA 1
ATOM 647 C C . ARG A 1 82 ? 17.171 3.740 -14.809 1.00 90.12 82 ARG A C 1
ATOM 649 O O . ARG A 1 82 ? 16.572 4.169 -13.837 1.00 90.12 82 ARG A O 1
ATOM 656 N N . VAL A 1 83 ? 16.681 3.821 -16.049 1.00 92.56 83 VAL A N 1
ATOM 657 C CA . VAL A 1 83 ? 15.424 4.525 -16.367 1.00 92.56 83 VAL A CA 1
ATOM 658 C C . VAL A 1 83 ? 14.228 3.880 -15.661 1.00 92.56 83 VAL A C 1
ATOM 660 O O . VAL A 1 83 ? 13.351 4.578 -15.160 1.00 92.56 83 VAL A O 1
ATOM 663 N N . LEU A 1 84 ? 14.180 2.546 -15.606 1.00 92.31 84 LEU A N 1
ATOM 664 C CA . LEU A 1 84 ? 13.114 1.841 -14.894 1.00 92.31 84 LEU A CA 1
ATOM 665 C C . LEU A 1 84 ? 13.148 2.107 -13.389 1.00 92.31 84 LEU A C 1
ATOM 667 O O . LEU A 1 84 ? 12.089 2.299 -12.805 1.00 92.31 84 LEU A O 1
ATOM 671 N N . ILE A 1 85 ? 14.330 2.130 -12.775 1.00 94.19 85 ILE A N 1
ATOM 672 C CA . ILE A 1 85 ? 14.511 2.443 -11.353 1.00 94.19 85 ILE A CA 1
ATOM 673 C C . ILE A 1 85 ? 13.982 3.846 -11.052 1.00 94.19 85 ILE A C 1
ATOM 675 O O . ILE A 1 85 ? 13.171 3.991 -10.138 1.00 94.19 85 ILE A O 1
ATOM 679 N N . ASP A 1 86 ? 14.344 4.837 -11.871 1.00 93.81 86 ASP A N 1
ATOM 680 C CA . ASP A 1 86 ? 13.883 6.222 -11.715 1.00 93.81 86 ASP A CA 1
ATOM 681 C C . ASP A 1 86 ? 12.348 6.318 -11.781 1.00 93.81 86 ASP A C 1
ATOM 683 O O . ASP A 1 86 ? 11.721 7.018 -10.991 1.00 93.81 86 ASP A O 1
ATOM 687 N N . ARG A 1 87 ? 11.714 5.561 -12.689 1.00 93.69 87 ARG A N 1
ATOM 688 C CA . ARG A 1 87 ? 10.245 5.502 -12.826 1.00 93.69 87 ARG A CA 1
ATOM 689 C C . ARG A 1 87 ? 9.544 4.673 -11.748 1.00 93.69 87 ARG A C 1
ATOM 691 O O . ARG A 1 87 ? 8.330 4.784 -11.604 1.00 93.69 87 ARG A O 1
ATOM 698 N N . CYS A 1 88 ? 10.276 3.831 -11.028 1.00 93.12 88 CYS A N 1
ATOM 699 C CA . CYS A 1 88 ? 9.763 2.970 -9.965 1.00 93.12 88 CYS A CA 1
ATOM 700 C C . CYS A 1 88 ? 10.105 3.531 -8.575 1.00 93.12 88 CYS A C 1
ATOM 702 O O . CYS A 1 88 ? 10.386 2.752 -7.666 1.00 93.12 88 CYS A O 1
ATOM 704 N N . ASP A 1 89 ? 10.120 4.857 -8.416 1.00 89.06 89 ASP A N 1
ATOM 705 C CA . ASP A 1 89 ? 10.384 5.545 -7.145 1.00 89.06 89 ASP A CA 1
ATOM 706 C C . ASP A 1 89 ? 11.752 5.185 -6.516 1.00 89.06 89 ASP A C 1
ATOM 708 O O . ASP A 1 89 ? 11.893 5.103 -5.296 1.00 89.06 89 ASP A O 1
ATOM 712 N N . GLY A 1 90 ? 12.774 4.928 -7.344 1.00 90.56 90 GLY A N 1
ATOM 713 C CA . GLY A 1 90 ? 14.150 4.715 -6.880 1.00 90.56 90 GLY A CA 1
ATOM 714 C C . GLY A 1 90 ? 14.415 3.349 -6.237 1.00 90.56 90 GLY A C 1
ATOM 715 O O . GLY A 1 90 ? 15.315 3.218 -5.407 1.00 90.56 90 GLY A O 1
ATOM 716 N N . ILE A 1 91 ? 13.646 2.309 -6.581 1.00 93.81 91 ILE A N 1
ATOM 717 C CA . ILE A 1 91 ? 13.916 0.956 -6.070 1.00 93.81 91 ILE A CA 1
ATOM 718 C C . ILE A 1 91 ? 15.307 0.450 -6.468 1.00 93.81 91 ILE A C 1
ATOM 720 O O . ILE A 1 91 ? 15.744 0.585 -7.603 1.00 93.81 91 ILE A O 1
ATOM 724 N N . ASP A 1 92 ? 15.970 -0.243 -5.546 1.00 95.25 92 ASP A N 1
ATOM 725 C CA . ASP A 1 92 ? 17.225 -0.935 -5.838 1.00 95.25 92 ASP A CA 1
ATOM 726 C C . ASP A 1 92 ? 17.077 -1.954 -6.994 1.00 95.25 92 ASP A C 1
ATOM 728 O O . ASP A 1 92 ? 16.044 -2.620 -7.153 1.00 95.25 92 ASP A O 1
ATOM 732 N N . GLU A 1 93 ? 18.143 -2.126 -7.778 1.00 93.38 93 GLU A N 1
ATOM 733 C CA . GLU A 1 93 ? 18.150 -2.968 -8.972 1.00 93.38 93 GLU A CA 1
ATOM 734 C C . GLU A 1 93 ? 17.863 -4.445 -8.657 1.00 93.38 93 GLU A C 1
ATOM 736 O O . GLU A 1 93 ? 17.085 -5.099 -9.364 1.00 93.38 93 GLU A O 1
ATOM 741 N N . ARG A 1 94 ? 18.439 -4.994 -7.577 1.00 94.06 94 ARG A N 1
ATOM 742 C CA . ARG A 1 94 ? 18.172 -6.383 -7.163 1.00 94.06 94 ARG A CA 1
ATOM 743 C C . ARG A 1 94 ? 16.697 -6.552 -6.813 1.00 94.06 94 ARG A C 1
ATOM 745 O O . ARG A 1 94 ? 16.086 -7.570 -7.160 1.00 94.06 94 ARG A O 1
ATOM 752 N N . THR A 1 95 ? 16.102 -5.546 -6.175 1.00 94.81 95 THR A N 1
ATOM 753 C CA . THR A 1 95 ? 14.658 -5.507 -5.941 1.00 94.81 95 THR A CA 1
ATOM 754 C C . THR A 1 95 ? 13.885 -5.471 -7.257 1.00 94.81 95 THR A C 1
ATOM 756 O O . THR A 1 95 ? 13.030 -6.336 -7.437 1.00 94.81 95 THR A O 1
ATOM 759 N N . LEU A 1 96 ? 14.193 -4.560 -8.186 1.00 94.50 96 LEU A N 1
ATOM 760 C CA . LEU A 1 96 ? 13.523 -4.466 -9.491 1.00 94.50 96 LEU A CA 1
ATOM 761 C C . LEU A 1 96 ? 13.519 -5.817 -10.224 1.00 94.50 96 LEU A C 1
ATOM 763 O O . LEU A 1 96 ? 12.460 -6.303 -10.625 1.00 94.50 96 LEU A O 1
ATOM 767 N N . ARG A 1 97 ? 14.678 -6.482 -10.335 1.00 92.75 97 ARG A N 1
ATOM 768 C CA . ARG A 1 97 ? 14.789 -7.786 -11.017 1.00 92.75 97 ARG A CA 1
ATOM 769 C C . ARG A 1 97 ? 13.906 -8.859 -10.371 1.00 92.75 97 ARG A C 1
ATOM 771 O O . ARG A 1 97 ? 13.226 -9.597 -11.088 1.00 92.75 97 ARG A O 1
ATOM 778 N N . ARG A 1 98 ? 13.882 -8.923 -9.032 1.00 95.31 98 ARG A N 1
ATOM 779 C CA . ARG A 1 98 ? 13.033 -9.855 -8.266 1.00 95.31 98 ARG A CA 1
ATOM 780 C C . ARG A 1 98 ? 11.545 -9.590 -8.498 1.00 95.31 98 ARG A C 1
ATOM 782 O O . ARG A 1 98 ? 10.772 -10.535 -8.608 1.00 95.31 98 ARG A O 1
ATOM 789 N N . ARG A 1 99 ? 11.145 -8.319 -8.573 1.00 95.88 99 ARG A N 1
ATOM 790 C CA . ARG A 1 99 ? 9.750 -7.904 -8.788 1.00 95.88 99 ARG A CA 1
ATOM 791 C C . ARG A 1 99 ? 9.268 -8.210 -10.197 1.00 95.88 99 ARG A C 1
ATOM 793 O O . ARG A 1 99 ? 8.193 -8.770 -10.351 1.00 95.88 99 ARG A O 1
ATOM 800 N N . ILE A 1 100 ? 10.097 -7.958 -11.209 1.00 94.56 100 ILE A N 1
ATOM 801 C CA . ILE A 1 100 ? 9.783 -8.349 -12.590 1.00 94.56 100 ILE A CA 1
ATOM 802 C C . ILE A 1 100 ? 9.611 -9.872 -12.687 1.00 94.56 100 ILE A C 1
ATOM 804 O O . ILE A 1 100 ? 8.677 -10.331 -13.328 1.00 94.56 100 ILE A O 1
ATOM 808 N N . ALA A 1 101 ? 10.484 -10.662 -12.049 1.00 94.81 101 ALA A N 1
ATOM 809 C CA . ALA A 1 101 ? 10.341 -12.122 -12.046 1.00 94.81 101 ALA A CA 1
ATOM 810 C C . ALA A 1 101 ? 9.043 -12.571 -11.351 1.00 94.81 101 ALA A C 1
ATOM 812 O O . ALA A 1 101 ? 8.355 -13.462 -11.831 1.00 94.81 101 ALA A O 1
ATOM 813 N N . HIS A 1 102 ? 8.675 -11.919 -10.247 1.00 96.31 102 HIS A N 1
ATOM 814 C CA . HIS A 1 102 ? 7.415 -12.191 -9.562 1.00 96.31 102 HIS A CA 1
ATOM 815 C C . HIS A 1 102 ? 6.194 -11.859 -10.434 1.00 96.31 102 HIS A C 1
ATOM 817 O O . HIS A 1 102 ? 5.296 -12.681 -10.554 1.00 96.31 102 HIS A O 1
ATOM 823 N N . LEU A 1 103 ? 6.183 -10.697 -11.094 1.00 95.69 103 LEU A N 1
ATOM 824 C CA . LEU A 1 103 ? 5.122 -10.309 -12.030 1.00 95.69 103 LEU A CA 1
ATOM 825 C C . LEU A 1 103 ? 5.010 -11.273 -13.221 1.00 95.69 103 LEU A C 1
ATOM 827 O O . LEU A 1 103 ? 3.899 -11.573 -13.650 1.00 95.69 103 LEU A O 1
ATOM 831 N N . GLN A 1 104 ? 6.139 -11.793 -13.711 1.00 95.12 104 GLN A N 1
ATOM 832 C CA . GLN A 1 104 ? 6.163 -12.838 -14.736 1.00 95.12 104 GLN A CA 1
ATOM 833 C C . GLN A 1 104 ? 5.508 -14.131 -14.235 1.00 95.12 104 GLN A C 1
ATOM 835 O O . GLN A 1 104 ? 4.654 -14.689 -14.913 1.00 95.12 104 GLN A O 1
ATOM 840 N N . ASN A 1 105 ? 5.843 -14.571 -13.018 1.00 94.44 105 ASN A N 1
ATOM 841 C CA . ASN A 1 105 ? 5.240 -15.760 -12.407 1.00 94.44 105 ASN A CA 1
ATOM 842 C C . ASN A 1 105 ? 3.732 -15.593 -12.148 1.00 94.44 105 ASN A C 1
ATOM 844 O O . ASN A 1 105 ? 2.996 -16.573 -12.160 1.00 94.44 105 ASN A O 1
ATOM 848 N N . CYS A 1 106 ? 3.268 -14.360 -11.926 1.00 92.62 106 CYS A N 1
ATOM 849 C CA . CYS A 1 106 ? 1.847 -14.026 -11.829 1.00 92.62 106 CYS A CA 1
ATOM 850 C C . CYS A 1 106 ? 1.139 -13.952 -13.198 1.00 92.62 106 CYS A C 1
ATOM 852 O O . CYS A 1 106 ? -0.052 -13.657 -13.227 1.00 92.62 106 CYS A O 1
ATOM 854 N N . GLY A 1 107 ? 1.844 -14.157 -14.318 1.00 92.12 107 GLY A N 1
ATOM 855 C CA . GLY A 1 107 ? 1.283 -14.084 -15.673 1.00 92.12 107 GLY A CA 1
ATOM 856 C C . GLY A 1 107 ? 0.976 -12.664 -16.163 1.00 92.12 107 GLY A C 1
ATOM 857 O O . GLY A 1 107 ? 0.278 -12.494 -17.155 1.00 92.12 107 GLY A O 1
ATOM 858 N N . MET A 1 108 ? 1.479 -11.634 -15.475 1.00 92.44 108 MET A N 1
ATOM 859 C CA . MET A 1 108 ? 1.177 -10.228 -15.785 1.00 92.44 108 MET A CA 1
ATOM 860 C C . MET A 1 108 ? 2.067 -9.665 -16.896 1.00 92.44 108 MET A C 1
ATOM 862 O O . MET A 1 108 ? 1.741 -8.652 -17.502 1.00 92.44 108 MET A O 1
ATOM 866 N N . LEU A 1 109 ? 3.232 -10.269 -17.122 1.00 94.69 109 LEU A N 1
ATOM 867 C CA . LEU A 1 109 ? 4.194 -9.829 -18.125 1.00 94.69 109 LEU A CA 1
ATOM 868 C C . LEU A 1 109 ? 5.023 -11.002 -18.626 1.00 94.69 109 LEU A C 1
ATOM 870 O O . LEU A 1 109 ? 5.150 -12.021 -17.948 1.00 94.69 109 LEU A O 1
ATOM 874 N N . GLU A 1 110 ? 5.659 -10.812 -19.773 1.00 93.31 110 GLU A N 1
ATOM 875 C CA . GLU A 1 110 ? 6.577 -11.779 -20.362 1.00 93.31 110 GLU A CA 1
ATOM 876 C C . GLU A 1 110 ? 7.933 -11.129 -20.666 1.00 93.31 110 GLU A C 1
ATOM 878 O O . GLU A 1 110 ? 8.053 -9.913 -20.829 1.00 93.31 110 GLU A O 1
ATOM 883 N N . ARG A 1 111 ? 9.005 -11.925 -20.690 1.00 92.00 111 ARG A N 1
ATOM 884 C CA . ARG A 1 111 ? 10.344 -11.443 -21.046 1.00 92.00 111 ARG A CA 1
ATOM 885 C C . ARG A 1 111 ? 10.700 -11.898 -22.451 1.00 92.00 111 ARG A C 1
ATOM 887 O O . ARG A 1 111 ? 10.959 -13.074 -22.668 1.00 92.00 111 ARG A O 1
ATOM 894 N N . ARG A 1 112 ? 10.834 -10.943 -23.370 1.00 88.62 112 ARG A N 1
ATOM 895 C CA . ARG A 1 112 ? 11.417 -11.170 -24.696 1.00 88.62 112 ARG A CA 1
ATOM 896 C C . ARG A 1 112 ? 12.932 -11.039 -24.591 1.00 88.62 112 ARG A C 1
ATOM 898 O O . ARG A 1 112 ? 13.477 -9.935 -24.630 1.00 88.62 112 ARG A O 1
ATOM 905 N N . THR A 1 113 ? 13.612 -12.158 -24.374 1.00 83.88 113 THR A N 1
ATOM 906 C CA . THR A 1 113 ? 15.064 -12.192 -24.164 1.00 83.88 113 THR A CA 1
ATOM 907 C C . THR A 1 113 ? 15.825 -12.199 -25.484 1.00 83.88 113 THR A C 1
ATOM 909 O O . THR A 1 113 ? 15.490 -12.960 -26.387 1.00 83.88 113 THR A O 1
ATOM 912 N N . SER A 1 114 ? 16.877 -11.385 -25.582 1.00 83.50 114 SER A N 1
ATOM 913 C CA . SER A 1 114 ? 17.873 -11.508 -26.650 1.00 83.50 114 SER A CA 1
ATOM 914 C C . SER A 1 114 ? 18.924 -12.567 -26.285 1.00 83.50 114 SER A C 1
ATOM 916 O O . SER A 1 114 ? 19.120 -12.827 -25.092 1.00 83.50 114 SER A O 1
ATOM 918 N N . PRO A 1 115 ? 19.671 -13.119 -27.261 1.00 77.50 115 PRO A N 1
ATOM 919 C CA . PRO A 1 115 ? 20.785 -14.037 -26.992 1.00 77.50 115 PRO A CA 1
ATOM 920 C C . PRO A 1 115 ? 21.849 -13.463 -26.039 1.00 77.50 115 PRO A C 1
ATOM 922 O O . PRO A 1 115 ? 22.485 -14.200 -25.296 1.00 77.50 115 PRO A O 1
ATOM 925 N N . ASN A 1 116 ? 22.015 -12.135 -26.020 1.00 78.75 116 ASN A N 1
ATOM 926 C CA . ASN A 1 116 ? 22.970 -11.421 -25.163 1.00 78.75 116 ASN A CA 1
ATOM 927 C C . ASN A 1 116 ? 22.367 -11.000 -23.802 1.00 78.75 116 ASN A C 1
ATOM 929 O O . ASN A 1 116 ? 22.993 -10.286 -23.025 1.00 78.75 116 ASN A O 1
ATOM 933 N N . GLY A 1 117 ? 21.099 -11.329 -23.529 1.00 74.94 117 GLY A N 1
ATOM 934 C CA . GLY A 1 117 ? 20.403 -10.943 -22.295 1.00 74.94 117 GLY A CA 1
ATOM 935 C C . GLY A 1 117 ? 20.148 -9.436 -22.127 1.00 74.94 117 GLY A C 1
ATOM 936 O O . GLY A 1 117 ? 19.630 -9.009 -21.093 1.00 74.94 117 GLY A O 1
ATOM 937 N N . LYS A 1 118 ? 20.481 -8.613 -23.131 1.00 83.00 118 LYS A N 1
ATOM 938 C CA . LYS A 1 118 ? 20.251 -7.160 -23.139 1.00 83.00 118 LYS A CA 1
ATOM 939 C C . LYS A 1 118 ? 18.856 -6.826 -23.674 1.00 83.00 118 LYS A C 1
ATOM 941 O O . LYS A 1 118 ? 18.317 -7.551 -24.511 1.00 83.00 118 LYS A O 1
ATOM 946 N N . ARG A 1 119 ? 18.296 -5.702 -23.215 1.00 85.44 119 ARG A N 1
ATOM 947 C CA . ARG A 1 119 ? 17.058 -5.113 -23.750 1.00 85.44 119 ARG A CA 1
ATOM 948 C C . ARG A 1 119 ? 17.431 -4.055 -24.782 1.00 85.44 119 ARG A C 1
ATOM 950 O O . ARG A 1 119 ? 18.171 -3.133 -24.446 1.00 85.44 119 ARG A O 1
ATOM 957 N N . TYR A 1 120 ? 16.984 -4.224 -26.020 1.00 81.75 120 TYR A N 1
ATOM 958 C CA . TYR A 1 120 ? 17.234 -3.288 -27.113 1.00 81.75 120 TYR A CA 1
ATOM 959 C C . TYR A 1 120 ? 16.189 -3.461 -28.214 1.00 81.75 120 TYR A C 1
ATOM 961 O O . TYR A 1 120 ? 15.528 -4.495 -28.317 1.00 81.75 120 TYR A O 1
ATOM 969 N N . GLN A 1 121 ? 16.058 -2.428 -29.037 1.00 84.94 121 GLN A N 1
ATOM 970 C CA . GLN A 1 121 ? 15.237 -2.421 -30.238 1.00 84.94 121 GLN A CA 1
ATOM 971 C C . GLN A 1 121 ? 16.162 -2.277 -31.448 1.00 84.94 121 GLN A C 1
ATOM 973 O O . GLN A 1 121 ? 17.047 -1.423 -31.440 1.00 84.94 121 GLN A O 1
ATOM 978 N N . VAL A 1 122 ? 15.953 -3.102 -32.471 1.00 80.81 122 VAL A N 1
ATOM 979 C CA . VAL A 1 122 ? 16.582 -2.948 -33.787 1.00 80.81 122 VAL A CA 1
ATOM 980 C C . VAL A 1 122 ? 15.592 -2.223 -34.684 1.00 80.81 122 VAL A C 1
ATOM 982 O O . VAL A 1 122 ? 14.422 -2.609 -34.759 1.00 80.81 122 VAL A O 1
ATOM 985 N N . ARG A 1 123 ? 16.053 -1.153 -35.328 1.00 82.88 123 ARG A N 1
ATOM 986 C CA . ARG A 1 123 ? 15.268 -0.373 -36.284 1.00 82.88 123 ARG A CA 1
ATOM 987 C C . ARG A 1 123 ? 15.862 -0.529 -37.675 1.00 82.88 123 ARG A C 1
ATOM 989 O O . ARG A 1 123 ? 17.072 -0.691 -37.789 1.00 82.88 123 ARG A O 1
ATOM 996 N N . ASP A 1 124 ? 14.997 -0.490 -38.675 1.00 78.69 124 ASP A N 1
ATOM 997 C CA . ASP A 1 124 ? 15.378 -0.400 -40.082 1.00 78.69 124 ASP A CA 1
ATOM 998 C C . ASP A 1 124 ? 15.884 1.012 -40.430 1.00 78.69 124 ASP A C 1
ATOM 1000 O O . ASP A 1 124 ? 15.707 1.949 -39.639 1.00 78.69 124 ASP A O 1
ATOM 1004 N N . ASP A 1 125 ? 16.418 1.192 -41.638 1.00 75.25 125 ASP A N 1
ATOM 1005 C CA . ASP A 1 125 ? 16.874 2.484 -42.176 1.00 75.25 125 ASP A CA 1
ATOM 1006 C C . ASP A 1 125 ? 15.752 3.543 -42.179 1.00 75.25 125 ASP A C 1
ATOM 1008 O O . ASP A 1 125 ? 15.993 4.741 -42.019 1.00 75.25 125 ASP A O 1
ATOM 1012 N N . HIS A 1 126 ? 14.491 3.103 -42.246 1.00 73.81 126 HIS A N 1
ATOM 1013 C CA . HIS A 1 126 ? 13.295 3.946 -42.146 1.00 73.81 126 HIS A CA 1
ATOM 1014 C C . HIS A 1 126 ? 12.803 4.191 -40.704 1.00 73.81 126 HIS A C 1
ATOM 1016 O O . HIS A 1 126 ? 11.676 4.637 -40.498 1.00 73.81 126 HIS A O 1
ATOM 1022 N N . GLN A 1 127 ? 13.611 3.877 -39.686 1.00 68.44 127 GLN A N 1
ATOM 1023 C CA . GLN A 1 127 ? 13.271 3.942 -38.254 1.00 68.44 127 GLN A CA 1
ATOM 1024 C C . GLN A 1 127 ? 12.078 3.076 -37.807 1.00 68.44 127 GLN A C 1
ATOM 1026 O O . GLN A 1 127 ? 11.602 3.207 -36.675 1.00 68.44 127 GLN A O 1
ATOM 1031 N N . VAL A 1 128 ? 11.622 2.149 -38.649 1.00 73.19 128 VAL A N 1
ATOM 1032 C CA . VAL A 1 128 ? 10.594 1.166 -38.294 1.00 73.19 128 VAL A CA 1
ATOM 1033 C C . VAL A 1 128 ? 11.218 0.087 -37.410 1.00 73.19 128 VAL A C 1
ATOM 1035 O O . VAL A 1 128 ? 12.310 -0.403 -37.681 1.00 73.19 128 VAL A O 1
ATOM 1038 N N . ALA A 1 129 ? 10.548 -0.272 -36.316 1.00 72.81 129 ALA A N 1
ATOM 1039 C CA . ALA A 1 129 ? 11.024 -1.301 -35.399 1.00 72.81 129 ALA A CA 1
ATOM 1040 C C . ALA A 1 129 ? 10.923 -2.696 -36.034 1.00 72.81 129 ALA A C 1
ATOM 1042 O O . ALA A 1 129 ? 9.820 -3.195 -36.231 1.00 72.81 129 ALA A O 1
ATOM 1043 N N . LEU A 1 130 ? 12.064 -3.331 -36.305 1.00 73.44 130 LEU A N 1
ATOM 1044 C CA . LEU A 1 130 ? 12.127 -4.689 -36.857 1.00 73.44 130 LEU A CA 1
ATOM 1045 C C . LEU A 1 130 ? 12.059 -5.749 -35.752 1.00 73.44 130 LEU A C 1
ATOM 1047 O O . LEU A 1 130 ? 11.346 -6.740 -35.870 1.00 73.44 130 LEU A O 1
ATOM 1051 N N . LEU A 1 131 ? 12.802 -5.541 -34.659 1.00 78.69 131 LEU A N 1
ATOM 1052 C CA . LEU A 1 131 ? 12.895 -6.483 -33.540 1.00 78.69 131 LEU A CA 1
ATOM 1053 C C . LEU A 1 131 ? 12.949 -5.732 -32.209 1.00 78.69 131 LEU A C 1
ATOM 1055 O O . LEU A 1 131 ? 13.685 -4.753 -32.073 1.00 78.69 131 LEU A O 1
ATOM 1059 N N . ILE A 1 132 ? 12.201 -6.204 -31.206 1.00 83.69 132 ILE A N 1
ATOM 1060 C CA . ILE A 1 132 ? 12.169 -5.607 -29.863 1.00 83.69 132 ILE A CA 1
ATOM 1061 C C . ILE A 1 132 ? 12.403 -6.690 -28.807 1.00 83.69 132 ILE A C 1
ATOM 1063 O O . ILE A 1 132 ? 11.577 -7.585 -28.623 1.00 83.69 132 ILE A O 1
ATOM 1067 N N . TYR A 1 133 ? 13.511 -6.566 -28.076 1.00 86.81 133 TYR A N 1
ATOM 1068 C CA . TYR A 1 133 ? 13.840 -7.392 -26.915 1.00 86.81 133 TYR A CA 1
ATOM 1069 C C . TYR A 1 133 ? 13.660 -6.576 -25.632 1.00 86.81 133 TYR A C 1
ATOM 1071 O O . TYR A 1 133 ? 14.256 -5.509 -25.465 1.00 86.81 133 TYR A O 1
ATOM 1079 N N . GLY A 1 134 ? 12.841 -7.069 -24.704 1.00 91.00 134 GLY A N 1
ATOM 1080 C CA . GLY A 1 134 ? 12.399 -6.293 -23.550 1.00 91.00 134 GLY A CA 1
ATOM 1081 C C . GLY A 1 134 ? 11.378 -7.006 -22.667 1.00 91.00 134 GLY A C 1
ATOM 1082 O O . GLY A 1 134 ? 11.325 -8.234 -22.606 1.00 91.00 134 GLY A O 1
ATOM 1083 N N . ILE A 1 135 ? 10.597 -6.212 -21.940 1.00 93.00 135 ILE A N 1
ATOM 1084 C CA . ILE A 1 135 ? 9.501 -6.672 -21.082 1.00 93.00 135 ILE A CA 1
ATOM 1085 C C . ILE A 1 135 ? 8.194 -6.451 -21.831 1.00 93.00 135 ILE A C 1
ATOM 1087 O O . ILE A 1 135 ? 7.842 -5.312 -22.116 1.00 93.00 135 ILE A O 1
ATOM 1091 N N . ASP A 1 136 ? 7.495 -7.530 -22.142 1.00 93.31 136 ASP A N 1
ATOM 1092 C CA . ASP A 1 136 ? 6.229 -7.514 -22.854 1.00 93.31 136 ASP A CA 1
ATOM 1093 C C . ASP A 1 136 ? 5.053 -7.420 -21.876 1.00 93.31 136 ASP A C 1
ATOM 1095 O O . ASP A 1 136 ? 4.905 -8.253 -20.978 1.00 93.31 136 ASP A O 1
ATOM 1099 N N . LEU A 1 137 ? 4.235 -6.383 -22.045 1.00 94.12 137 LEU A N 1
ATOM 1100 C CA . LEU A 1 137 ? 3.031 -6.125 -21.254 1.00 94.12 137 LEU A CA 1
ATOM 1101 C C . LEU A 1 137 ? 1.751 -6.588 -21.956 1.00 94.12 137 LEU A C 1
ATOM 1103 O O . LEU A 1 137 ? 0.671 -6.456 -21.388 1.00 94.12 137 LEU A O 1
ATOM 1107 N N . THR A 1 138 ? 1.854 -7.157 -23.158 1.00 92.19 138 THR A N 1
ATOM 1108 C CA . THR A 1 138 ? 0.721 -7.712 -23.908 1.00 92.19 138 THR A CA 1
ATOM 1109 C C . THR A 1 138 ? -0.145 -8.663 -23.068 1.00 92.19 138 THR A C 1
ATOM 1111 O O . THR A 1 138 ? -1.369 -8.493 -23.096 1.00 92.19 138 THR A O 1
ATOM 1114 N N . PRO A 1 139 ? 0.421 -9.590 -22.257 1.00 92.56 139 PRO A N 1
ATOM 1115 C CA . PRO A 1 139 ? -0.377 -10.476 -21.408 1.00 92.56 139 PRO A CA 1
ATOM 1116 C C . PRO A 1 139 ? -1.274 -9.725 -20.420 1.00 92.56 139 PRO A C 1
ATOM 1118 O O . PRO A 1 139 ? -2.424 -10.113 -20.234 1.00 92.56 139 PRO A O 1
ATOM 1121 N N . LEU A 1 140 ? -0.791 -8.611 -19.851 1.00 92.75 140 LEU A N 1
ATOM 1122 C CA . LEU A 1 140 ? -1.559 -7.784 -18.919 1.00 92.75 140 LEU A CA 1
ATOM 1123 C C . LEU A 1 140 ? -2.857 -7.292 -19.560 1.00 92.75 140 LEU A C 1
ATOM 1125 O O . LEU A 1 140 ? -3.921 -7.424 -18.969 1.00 92.75 140 LEU A O 1
ATOM 1129 N N . PHE A 1 141 ? -2.775 -6.751 -20.777 1.00 91.62 141 PHE A N 1
ATOM 1130 C CA . PHE A 1 141 ? -3.938 -6.218 -21.486 1.00 91.62 141 PHE A CA 1
ATOM 1131 C C . PHE A 1 141 ? -4.875 -7.319 -21.997 1.00 91.62 141 PHE A C 1
ATOM 1133 O O . PHE A 1 141 ? -6.081 -7.101 -22.054 1.00 91.62 141 PHE A O 1
ATOM 1140 N N . HIS A 1 142 ? -4.361 -8.515 -22.303 1.00 92.00 142 HIS A N 1
ATOM 1141 C CA . HIS A 1 142 ? -5.203 -9.656 -22.685 1.00 92.00 142 HIS A CA 1
ATOM 1142 C C . HIS A 1 142 ? -6.103 -10.127 -21.541 1.00 92.00 142 HIS A C 1
ATOM 1144 O O . HIS A 1 142 ? -7.248 -10.506 -21.776 1.00 92.00 142 HIS A O 1
ATOM 1150 N N . ILE A 1 143 ? -5.617 -10.069 -20.299 1.00 91.19 143 ILE A N 1
ATOM 1151 C CA . ILE A 1 143 ? -6.397 -10.460 -19.118 1.00 91.19 143 ILE A CA 1
ATOM 1152 C C . ILE A 1 143 ? -7.276 -9.327 -18.570 1.00 91.19 143 ILE A C 1
ATOM 1154 O O . ILE A 1 143 ? -7.844 -9.479 -17.490 1.00 91.19 143 ILE A O 1
ATOM 1158 N N . GLN A 1 144 ? -7.401 -8.196 -19.275 1.00 92.44 144 GLN A N 1
ATOM 1159 C CA . GLN A 1 144 ? -8.129 -7.025 -18.779 1.00 92.44 144 GLN A CA 1
ATOM 1160 C C . GLN A 1 144 ? -9.573 -7.359 -18.376 1.00 92.44 144 GLN A C 1
ATOM 1162 O O . GLN A 1 144 ? -9.974 -7.022 -17.267 1.00 92.44 144 GLN A O 1
ATOM 1167 N N . SER A 1 145 ? -10.331 -8.065 -19.217 1.00 93.06 145 SER A N 1
ATOM 1168 C CA . SER A 1 145 ? -11.726 -8.434 -18.921 1.00 93.06 145 SER A CA 1
ATOM 1169 C C . SER A 1 145 ? -11.850 -9.323 -17.678 1.00 93.06 145 SER A C 1
ATOM 1171 O O . SER A 1 145 ? -12.749 -9.148 -16.857 1.00 93.06 145 SER A O 1
ATOM 1173 N N . HIS A 1 146 ? -10.905 -10.245 -17.489 1.00 94.25 146 HIS A N 1
ATOM 1174 C CA . HIS A 1 146 ? -10.834 -11.071 -16.286 1.00 94.25 146 HIS A CA 1
ATOM 1175 C C . HIS A 1 146 ? -10.496 -10.233 -15.041 1.00 94.25 146 HIS A C 1
ATOM 1177 O O . HIS A 1 146 ? -11.084 -10.442 -13.981 1.00 94.25 146 HIS A O 1
ATOM 1183 N N . LEU A 1 147 ? -9.595 -9.252 -15.163 1.00 94.19 147 LEU A N 1
ATOM 1184 C CA . LEU A 1 147 ? -9.292 -8.307 -14.086 1.00 94.19 147 LEU A CA 1
ATOM 1185 C C . LEU A 1 147 ? -10.485 -7.406 -13.746 1.00 94.19 147 LEU A C 1
ATOM 1187 O O . LEU A 1 147 ? -10.664 -7.076 -12.578 1.00 94.19 147 LEU A O 1
ATOM 1191 N N . GLU A 1 148 ? -11.294 -7.013 -14.730 1.00 94.75 148 GLU A N 1
ATOM 1192 C CA . GLU A 1 148 ? -12.523 -6.239 -14.519 1.00 94.75 148 GLU A CA 1
ATOM 1193 C C . GLU A 1 148 ? -13.544 -7.032 -13.699 1.00 94.75 148 GLU A C 1
ATOM 1195 O O . GLU A 1 148 ? -14.027 -6.521 -12.686 1.00 94.75 148 GLU A O 1
ATOM 1200 N N . ALA A 1 149 ? -13.800 -8.291 -14.072 1.00 94.75 149 ALA A N 1
ATOM 1201 C CA . ALA A 1 149 ? -14.678 -9.186 -13.319 1.00 94.75 149 ALA A CA 1
ATOM 1202 C C . ALA A 1 149 ? -14.171 -9.394 -11.881 1.00 94.75 149 ALA A C 1
ATOM 1204 O O . ALA A 1 149 ? -14.893 -9.149 -10.916 1.00 94.75 149 ALA A O 1
ATOM 1205 N N . LEU A 1 150 ? -12.883 -9.721 -11.726 1.00 94.88 150 LEU A N 1
ATOM 1206 C CA . LEU A 1 150 ? -12.265 -9.906 -10.413 1.00 94.88 150 LEU A CA 1
ATOM 1207 C C . LEU A 1 150 ? -12.297 -8.623 -9.565 1.00 94.88 150 LEU A C 1
ATOM 1209 O O . LEU A 1 150 ? -12.414 -8.6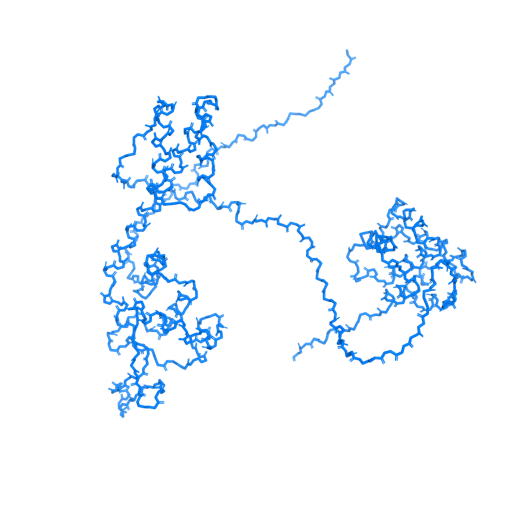89 -8.340 1.00 94.88 150 LEU A O 1
ATOM 1213 N N . ALA A 1 151 ? -12.188 -7.448 -10.189 1.00 94.00 151 ALA A N 1
ATOM 1214 C CA . ALA A 1 151 ? -12.251 -6.167 -9.494 1.00 94.00 151 ALA A CA 1
ATOM 1215 C C . ALA A 1 151 ? -13.670 -5.841 -9.023 1.00 94.00 151 ALA A C 1
ATOM 1217 O O . ALA A 1 151 ? -13.818 -5.168 -8.002 1.00 94.00 151 ALA A O 1
ATOM 1218 N N . GLU A 1 152 ? -14.698 -6.272 -9.753 1.00 93.50 152 GLU A N 1
ATOM 1219 C CA . GLU A 1 152 ? -16.089 -6.173 -9.310 1.00 93.50 152 GLU A CA 1
ATOM 1220 C C . GLU A 1 152 ? -16.329 -7.083 -8.099 1.00 93.50 152 GLU A C 1
ATOM 1222 O O . GLU A 1 152 ? -16.768 -6.595 -7.060 1.00 93.50 152 GLU A O 1
ATOM 1227 N N . ASP A 1 153 ? -15.880 -8.341 -8.144 1.00 92.88 153 ASP A N 1
ATOM 1228 C CA . ASP A 1 153 ? -15.955 -9.260 -6.997 1.00 92.88 153 ASP A CA 1
ATOM 1229 C C . ASP A 1 153 ? -15.241 -8.697 -5.758 1.00 92.88 153 ASP A C 1
ATOM 1231 O O . ASP A 1 153 ? -15.778 -8.697 -4.648 1.00 92.88 153 ASP A O 1
ATOM 1235 N N . CYS A 1 154 ? -14.031 -8.150 -5.933 1.00 92.44 154 CYS A N 1
ATOM 1236 C CA . CYS A 1 154 ? -13.286 -7.499 -4.851 1.00 92.44 154 CYS A CA 1
ATOM 1237 C C . CYS A 1 154 ? -14.042 -6.294 -4.261 1.00 92.44 154 CYS A C 1
ATOM 1239 O O . CYS A 1 154 ? -13.982 -6.050 -3.049 1.00 92.44 154 CYS A O 1
ATOM 1241 N N . ARG A 1 155 ? -14.735 -5.517 -5.105 1.00 90.31 155 ARG A N 1
ATOM 1242 C CA . ARG A 1 155 ? -15.542 -4.369 -4.671 1.00 90.31 155 ARG A CA 1
ATOM 1243 C C . ARG A 1 155 ? -16.784 -4.826 -3.913 1.00 90.31 155 ARG A C 1
ATOM 1245 O O . ARG A 1 155 ? -17.021 -4.305 -2.822 1.00 90.31 155 ARG A O 1
ATOM 1252 N N . HIS A 1 156 ? -17.509 -5.821 -4.422 1.00 90.00 156 HIS A N 1
ATOM 1253 C CA . HIS A 1 156 ? -18.640 -6.436 -3.726 1.00 90.00 156 HIS A CA 1
ATOM 1254 C C . HIS A 1 156 ? -18.232 -6.979 -2.358 1.00 90.00 156 HIS A C 1
ATOM 1256 O O . HIS A 1 156 ? -18.882 -6.669 -1.361 1.00 90.00 156 HIS A O 1
ATOM 1262 N N . GLU A 1 157 ? -17.108 -7.688 -2.282 1.00 90.81 157 GLU A N 1
ATOM 1263 C CA . GLU A 1 157 ? -16.587 -8.239 -1.031 1.00 90.81 157 GLU A CA 1
ATOM 1264 C C . GLU A 1 157 ? -16.237 -7.139 -0.019 1.00 90.81 157 GLU A C 1
ATOM 1266 O O . GLU A 1 157 ? -16.616 -7.195 1.151 1.00 90.81 157 GLU A O 1
ATOM 1271 N N . THR A 1 158 ? -15.585 -6.067 -0.477 1.00 90.06 158 THR A N 1
ATOM 1272 C CA . THR A 1 158 ? -15.254 -4.915 0.376 1.00 90.06 158 THR A CA 1
ATOM 1273 C C . THR A 1 158 ? -16.516 -4.255 0.941 1.00 90.06 158 THR A C 1
ATOM 1275 O O . THR A 1 158 ? -16.565 -3.893 2.122 1.00 90.06 158 THR A O 1
ATOM 1278 N N . VAL A 1 159 ? -17.555 -4.104 0.113 1.00 89.69 159 VAL A N 1
ATOM 1279 C CA . VAL A 1 159 ? -18.847 -3.558 0.543 1.00 89.69 159 VAL A CA 1
ATOM 1280 C C . VAL A 1 159 ? -19.540 -4.510 1.518 1.00 89.69 159 VAL A C 1
ATOM 1282 O O . VAL A 1 159 ? -19.983 -4.053 2.572 1.00 89.69 159 VAL A O 1
ATOM 1285 N N . ARG A 1 160 ? -19.563 -5.818 1.237 1.00 90.44 160 ARG A N 1
ATOM 1286 C CA . ARG A 1 160 ? -20.123 -6.859 2.116 1.00 90.44 160 ARG A CA 1
ATOM 1287 C C . ARG A 1 160 ? -19.480 -6.817 3.499 1.00 90.44 160 ARG A C 1
ATOM 1289 O O . ARG A 1 160 ? -20.184 -6.681 4.496 1.00 90.44 160 ARG A O 1
ATOM 1296 N N . ILE A 1 161 ? -18.148 -6.806 3.572 1.00 91.50 161 ILE A N 1
ATOM 1297 C CA . ILE A 1 161 ? -17.397 -6.672 4.831 1.00 91.50 161 ILE A CA 1
ATOM 1298 C C . ILE A 1 161 ? -17.779 -5.377 5.563 1.00 91.50 161 ILE A C 1
ATOM 1300 O O . ILE A 1 161 ? -18.004 -5.387 6.777 1.00 91.50 161 ILE A O 1
ATOM 1304 N N . LYS A 1 162 ? -17.877 -4.246 4.852 1.00 90.88 162 LYS A N 1
ATOM 1305 C CA . LYS A 1 162 ? -18.260 -2.957 5.452 1.00 90.88 162 LYS A CA 1
ATOM 1306 C C . LYS A 1 162 ? -19.669 -2.997 6.049 1.00 90.88 162 LYS A C 1
ATOM 1308 O O . LYS A 1 162 ? -19.863 -2.477 7.153 1.00 90.88 162 LYS A O 1
ATOM 1313 N N . VAL A 1 163 ? -20.627 -3.592 5.340 1.00 90.00 163 VAL A N 1
ATOM 1314 C CA . VAL A 1 163 ? -22.010 -3.759 5.805 1.00 90.00 163 VAL A CA 1
ATOM 1315 C C . VAL A 1 163 ? -22.056 -4.689 7.014 1.00 90.00 163 VAL A C 1
ATOM 1317 O O . VAL A 1 163 ? -22.519 -4.253 8.064 1.00 90.00 163 VAL A O 1
ATOM 1320 N N . LEU A 1 164 ? -21.471 -5.889 6.937 1.00 90.94 164 LEU A N 1
ATOM 1321 C CA . LEU A 1 164 ? -21.431 -6.851 8.048 1.00 90.94 164 LEU A CA 1
ATOM 1322 C C . LEU A 1 164 ? -20.827 -6.241 9.317 1.00 90.94 164 LEU A C 1
ATOM 1324 O O . LEU A 1 164 ? -21.398 -6.329 10.398 1.00 90.94 164 LEU A O 1
ATOM 1328 N N . ARG A 1 165 ? -19.710 -5.516 9.195 1.00 92.06 165 ARG A N 1
ATOM 1329 C CA . ARG A 1 165 ? -19.094 -4.815 10.337 1.00 92.06 165 ARG A CA 1
ATOM 1330 C C . ARG A 1 165 ? -19.968 -3.700 10.901 1.00 92.06 165 ARG A C 1
ATOM 1332 O O . ARG A 1 165 ? -19.761 -3.301 12.045 1.00 92.06 165 ARG A O 1
ATOM 1339 N N . SER A 1 166 ? -20.850 -3.123 10.093 1.00 90.44 166 SER A N 1
ATOM 1340 C CA . SER A 1 166 ? -21.779 -2.082 10.538 1.00 90.44 166 SER A CA 1
ATOM 1341 C C . SER A 1 166 ? -22.992 -2.703 11.231 1.00 90.44 166 SER A C 1
ATOM 1343 O O . SER A 1 166 ? -23.381 -2.198 12.276 1.00 90.44 166 SER A O 1
ATOM 1345 N N . LEU A 1 167 ? -23.490 -3.842 10.737 1.00 89.06 167 LEU A N 1
ATOM 1346 C CA . LEU A 1 167 ? -24.524 -4.642 11.401 1.00 89.06 167 LEU A CA 1
ATOM 1347 C C . LEU A 1 167 ? -24.045 -5.159 12.761 1.00 89.06 167 LEU A C 1
ATOM 1349 O O . LEU A 1 167 ? -24.711 -4.922 13.759 1.00 89.06 167 LEU A O 1
ATOM 1353 N N . ILE A 1 168 ? -22.844 -5.744 12.842 1.00 90.06 168 ILE A N 1
ATOM 1354 C CA . ILE A 1 168 ? -22.265 -6.178 14.127 1.00 90.06 168 ILE A CA 1
ATOM 1355 C C . ILE A 1 168 ? -22.186 -4.999 15.113 1.00 90.06 168 ILE A C 1
ATOM 1357 O O . ILE A 1 168 ? -22.508 -5.152 16.287 1.00 90.06 168 ILE A O 1
ATOM 1361 N N . ARG A 1 169 ? -21.789 -3.803 14.652 1.00 90.25 169 ARG A N 1
ATOM 1362 C CA . ARG A 1 169 ? -21.767 -2.595 15.499 1.00 90.25 169 ARG A CA 1
ATOM 1363 C C . ARG A 1 169 ? -23.158 -2.191 15.984 1.00 90.25 169 ARG A C 1
ATOM 1365 O O . ARG A 1 169 ? -23.284 -1.808 17.140 1.00 90.25 169 ARG A O 1
ATOM 1372 N N . ASP A 1 170 ? -24.161 -2.266 15.117 1.00 88.06 170 ASP A N 1
ATOM 1373 C CA . ASP A 1 170 ? -25.548 -1.936 15.449 1.00 88.06 170 ASP A CA 1
ATOM 1374 C C . ASP A 1 170 ? -26.124 -2.907 16.491 1.00 88.06 170 ASP A C 1
ATOM 1376 O O . ASP A 1 170 ? -26.677 -2.471 17.499 1.00 88.06 170 ASP A O 1
ATOM 1380 N N . VAL A 1 171 ? -25.896 -4.213 16.323 1.00 86.94 171 VAL A N 1
ATOM 1381 C CA . VAL A 1 171 ? -26.315 -5.238 17.294 1.00 86.94 171 VAL A CA 1
ATOM 1382 C C . VAL A 1 171 ? -25.653 -5.022 18.648 1.00 86.94 171 VAL A C 1
ATOM 1384 O O . VAL A 1 171 ? -26.338 -5.001 19.668 1.00 86.94 171 VAL A O 1
ATOM 1387 N N . LEU A 1 172 ? -24.336 -4.795 18.669 1.00 88.25 172 LEU A N 1
ATOM 1388 C CA . LEU A 1 172 ? -23.598 -4.519 19.905 1.00 88.25 172 LEU A CA 1
ATOM 1389 C C . LEU A 1 172 ? -24.062 -3.237 20.613 1.00 88.25 172 LEU A C 1
ATOM 1391 O O . LEU A 1 172 ? -23.846 -3.107 21.814 1.00 88.25 172 LEU A O 1
ATOM 1395 N N . PHE A 1 173 ? -24.640 -2.282 19.881 1.00 88.00 173 PHE A N 1
ATOM 1396 C CA . PHE A 1 173 ? -25.157 -1.036 20.441 1.00 88.00 173 PHE A CA 1
ATOM 1397 C C . PHE A 1 173 ? -26.583 -1.184 20.986 1.00 88.00 173 PHE A C 1
ATOM 1399 O O . PHE A 1 173 ? -26.894 -0.629 22.037 1.00 88.00 173 PHE A O 1
ATOM 1406 N N . LYS A 1 174 ? -27.448 -1.915 20.275 1.00 85.75 174 LYS A N 1
ATOM 1407 C CA . LYS A 1 174 ? -28.860 -2.110 20.645 1.00 85.75 174 LYS A CA 1
ATOM 1408 C C . LYS A 1 174 ? -29.060 -3.153 21.741 1.00 85.75 174 LYS A C 1
ATOM 1410 O O . LYS A 1 174 ? -30.016 -3.048 22.501 1.00 85.75 174 LYS A O 1
ATOM 1415 N N . THR A 1 175 ? -28.179 -4.145 21.810 1.00 84.44 175 THR A N 1
ATOM 1416 C CA . THR A 1 175 ? -28.318 -5.284 22.722 1.00 84.44 175 THR A CA 1
ATOM 1417 C C . THR A 1 175 ? -27.578 -5.009 24.027 1.00 84.44 175 THR A C 1
ATOM 1419 O O . THR A 1 175 ? -26.396 -4.646 23.990 1.00 84.44 175 THR A O 1
ATOM 1422 N N . PRO A 1 176 ? -28.213 -5.178 25.196 1.00 81.56 176 PRO A N 1
ATOM 1423 C CA . PRO A 1 176 ? -27.529 -4.970 26.457 1.00 81.56 176 PRO A CA 1
ATOM 1424 C C . PRO A 1 176 ? -26.459 -6.062 26.703 1.00 81.56 176 PRO A C 1
ATOM 1426 O O . PRO A 1 176 ? -26.636 -7.217 26.312 1.00 81.56 176 PRO A O 1
ATOM 1429 N N . PRO A 1 177 ? -25.340 -5.750 27.392 1.00 78.62 177 PRO A N 1
ATOM 1430 C CA . PRO A 1 177 ? -24.185 -6.656 27.498 1.00 78.62 177 PRO A CA 1
ATOM 1431 C C . PRO A 1 177 ? -24.460 -8.024 28.145 1.00 78.62 177 PRO A C 1
ATOM 1433 O O . PRO A 1 177 ? -23.708 -8.971 27.915 1.00 78.62 177 PRO A O 1
ATOM 1436 N N . HIS A 1 178 ? -25.506 -8.126 28.968 1.00 80.81 178 HIS A N 1
ATOM 1437 C CA . HIS A 1 178 ? -25.851 -9.346 29.699 1.00 80.81 178 HIS A CA 1
ATOM 1438 C C . HIS A 1 178 ? -26.535 -10.409 28.823 1.00 80.81 178 HIS A C 1
ATOM 1440 O O . HIS A 1 178 ? -26.464 -11.586 29.155 1.00 80.81 178 HIS A O 1
ATOM 1446 N N . GLU A 1 179 ? -27.143 -10.023 27.696 1.00 79.25 179 GLU A N 1
ATOM 1447 C CA . GLU A 1 179 ? -27.796 -10.962 26.767 1.00 79.25 179 GLU A CA 1
ATOM 1448 C C . GLU A 1 179 ? -26.785 -11.639 25.826 1.00 79.25 179 GLU A C 1
ATOM 1450 O O . GLU A 1 179 ? -26.941 -12.795 25.455 1.00 79.25 179 GLU A O 1
ATOM 1455 N N . ILE A 1 180 ? -25.690 -10.948 25.495 1.00 81.50 180 ILE A N 1
ATOM 1456 C CA . ILE A 1 180 ? -24.683 -11.401 24.516 1.00 81.50 180 ILE A CA 1
ATOM 1457 C C . ILE A 1 180 ? -23.306 -11.664 25.139 1.00 81.50 180 ILE A C 1
ATOM 1459 O O . ILE A 1 180 ? -22.290 -11.648 24.442 1.00 81.50 180 ILE A O 1
ATOM 1463 N N . THR A 1 181 ? -23.233 -11.902 26.451 1.00 83.25 181 THR A N 1
ATOM 1464 C CA . THR A 1 181 ? -21.961 -11.968 27.197 1.00 83.25 181 THR A CA 1
ATOM 1465 C C . THR A 1 181 ? -20.968 -12.992 26.627 1.00 83.25 181 THR A C 1
ATOM 1467 O O . THR A 1 181 ? -19.763 -12.734 26.608 1.00 83.25 181 THR A O 1
ATOM 1470 N N . CYS A 1 182 ? -21.448 -14.130 26.115 1.00 82.19 182 CYS A N 1
ATOM 1471 C CA . CYS A 1 182 ? -20.598 -15.183 25.551 1.00 82.19 182 CYS A CA 1
ATOM 1472 C C . CYS A 1 182 ? -19.889 -14.764 24.250 1.00 82.19 182 CYS A C 1
ATOM 1474 O O . CYS A 1 182 ? -18.735 -15.135 24.038 1.00 82.19 182 CYS A O 1
ATOM 1476 N N . ILE A 1 183 ? -20.543 -13.961 23.404 1.00 86.69 183 ILE A N 1
ATOM 1477 C CA . ILE A 1 183 ? -20.075 -13.635 22.049 1.00 86.69 183 ILE A CA 1
ATOM 1478 C C . ILE A 1 183 ? -19.589 -12.185 21.907 1.00 86.69 183 ILE A C 1
ATOM 1480 O O . ILE A 1 183 ? -18.831 -11.863 20.991 1.00 86.69 183 ILE A O 1
ATOM 1484 N N . GLN A 1 184 ? -19.942 -11.302 22.845 1.00 87.75 184 GLN A N 1
ATOM 1485 C CA . GLN A 1 184 ? -19.611 -9.875 22.808 1.00 87.75 184 GLN A CA 1
ATOM 1486 C C . GLN A 1 184 ? -18.109 -9.616 22.608 1.00 87.75 184 GLN A C 1
ATOM 1488 O O . GLN A 1 184 ? -17.721 -8.790 21.778 1.00 87.75 184 GLN A O 1
ATOM 1493 N N . ASN A 1 185 ? -17.251 -10.334 23.341 1.00 89.25 185 ASN A N 1
ATOM 1494 C CA . ASN A 1 185 ? -15.798 -10.187 23.232 1.00 89.25 185 ASN A CA 1
ATOM 1495 C C . ASN A 1 185 ? -15.274 -10.601 21.848 1.00 89.25 185 ASN A C 1
ATOM 1497 O O . ASN A 1 185 ? -14.390 -9.936 21.301 1.00 89.25 185 ASN A O 1
ATOM 1501 N N . GLU A 1 186 ? -15.821 -11.671 21.272 1.00 90.19 186 GLU A N 1
ATOM 1502 C CA . GLU A 1 186 ? -15.444 -12.156 19.942 1.00 90.19 186 GLU A CA 1
ATOM 1503 C C . GLU A 1 186 ? -15.897 -11.167 18.860 1.00 90.19 186 GLU A C 1
ATOM 1505 O O . GLU A 1 186 ? -15.095 -10.758 18.020 1.00 90.19 186 GLU A O 1
ATOM 1510 N N . ALA A 1 187 ? -17.130 -10.662 18.955 1.00 88.75 187 ALA A N 1
ATOM 1511 C CA . ALA A 1 187 ? -17.666 -9.643 18.057 1.00 88.75 187 ALA A CA 1
ATOM 1512 C C . ALA A 1 187 ? -16.852 -8.336 18.091 1.00 88.75 187 ALA A C 1
ATOM 1514 O O . ALA A 1 187 ? -16.485 -7.787 17.047 1.00 88.75 187 ALA A O 1
ATOM 1515 N N . GLN A 1 188 ? -16.479 -7.851 19.280 1.00 90.31 188 GLN A N 1
ATOM 1516 C CA . GLN A 1 188 ? -15.616 -6.673 19.413 1.00 90.31 188 GLN A CA 1
ATOM 1517 C C . GLN A 1 188 ? -14.207 -6.908 18.850 1.00 90.31 188 GLN A C 1
ATOM 1519 O O . GLN A 1 188 ? -13.634 -6.016 18.218 1.00 90.31 188 GLN A O 1
ATOM 1524 N N . ARG A 1 189 ? -13.633 -8.101 19.054 1.00 90.81 189 ARG A N 1
ATOM 1525 C CA . ARG A 1 189 ? -12.338 -8.484 18.467 1.00 90.81 189 ARG A CA 1
ATOM 1526 C C . ARG A 1 189 ? -12.416 -8.557 16.947 1.00 90.81 189 ARG A C 1
ATOM 1528 O O . ARG A 1 189 ? -11.497 -8.082 16.276 1.00 90.81 189 ARG A O 1
ATOM 1535 N N . ALA A 1 190 ? -13.511 -9.078 16.403 1.00 90.44 190 ALA A N 1
ATOM 1536 C CA . ALA A 1 190 ? -13.735 -9.156 14.968 1.00 90.44 190 ALA A CA 1
ATOM 1537 C C . ALA A 1 190 ? -13.778 -7.773 14.310 1.00 90.44 190 ALA A C 1
ATOM 1539 O O . ALA A 1 190 ? -13.185 -7.549 13.254 1.00 90.44 190 ALA A O 1
ATOM 1540 N N . LEU A 1 191 ? -14.353 -6.785 15.000 1.00 90.50 191 LEU A N 1
ATOM 1541 C CA . LEU A 1 191 ? -14.317 -5.384 14.580 1.00 90.50 191 LEU A CA 1
ATOM 1542 C C . LEU A 1 191 ? -12.920 -4.741 14.631 1.00 90.50 191 LEU A C 1
ATOM 1544 O O . LEU A 1 191 ? -12.758 -3.633 14.131 1.00 90.50 191 LEU A O 1
ATOM 1548 N N . ARG A 1 192 ? -11.885 -5.384 15.174 1.00 89.00 192 ARG A N 1
ATOM 1549 C CA . ARG A 1 192 ? -10.508 -4.844 15.184 1.00 89.00 192 ARG A CA 1
ATOM 1550 C C . ARG A 1 192 ? -9.546 -5.606 14.274 1.00 89.00 192 ARG A C 1
ATOM 1552 O O . ARG A 1 192 ? -8.491 -5.084 13.936 1.00 89.00 192 ARG A O 1
ATOM 1559 N N . ARG A 1 193 ? -9.898 -6.830 13.882 1.00 90.38 193 ARG A N 1
ATOM 1560 C CA . ARG A 1 193 ? -9.082 -7.708 13.034 1.00 90.38 193 ARG A CA 1
ATOM 1561 C C . ARG A 1 193 ? -9.470 -7.581 11.556 1.00 90.38 193 ARG A C 1
ATOM 1563 O O . ARG A 1 193 ? -10.563 -7.118 11.226 1.00 90.38 193 ARG A O 1
ATOM 1570 N N . VAL A 1 194 ? -8.570 -8.027 10.679 1.00 87.44 194 VAL A N 1
ATOM 1571 C CA . VAL A 1 194 ? -8.859 -8.264 9.257 1.00 87.44 194 VAL A CA 1
ATOM 1572 C C . VAL A 1 194 ? -9.449 -9.672 9.148 1.00 87.44 194 VAL A C 1
ATOM 1574 O O . VAL A 1 194 ? -8.714 -10.645 9.295 1.00 87.44 194 VAL A O 1
ATOM 1577 N N . LEU A 1 195 ? -10.769 -9.767 8.969 1.00 90.25 195 LEU A N 1
ATOM 1578 C CA . LEU A 1 195 ? -11.498 -11.024 8.753 1.00 90.25 195 LEU A CA 1
ATOM 1579 C C . LEU A 1 195 ? -12.183 -11.018 7.388 1.00 90.25 195 LEU A C 1
ATOM 1581 O O . LEU A 1 195 ? -12.488 -9.952 6.848 1.00 90.25 195 LEU A O 1
ATOM 1585 N N . ASP A 1 196 ? -12.436 -12.220 6.886 1.00 91.31 196 ASP A N 1
ATOM 1586 C CA . ASP A 1 196 ? -13.209 -12.460 5.670 1.00 91.31 196 ASP A CA 1
ATOM 1587 C C . ASP A 1 196 ? -14.719 -12.262 5.907 1.00 91.31 196 ASP A C 1
ATOM 1589 O O . ASP A 1 196 ? -15.187 -12.332 7.054 1.00 91.31 196 ASP A O 1
ATOM 1593 N N . SER A 1 197 ? -15.506 -12.020 4.850 1.00 91.69 197 SER A N 1
ATOM 1594 C CA . SER A 1 197 ? -16.961 -11.840 5.005 1.00 91.69 197 SER A CA 1
ATOM 1595 C C . SER A 1 197 ? -17.652 -13.062 5.600 1.00 91.69 197 SER A C 1
ATOM 1597 O O . SER A 1 197 ? -18.560 -12.896 6.411 1.00 91.69 197 SER A O 1
ATOM 1599 N N . SER A 1 198 ? -17.196 -14.270 5.264 1.00 92.31 198 SER A N 1
ATOM 1600 C CA . SER A 1 198 ? -17.721 -15.534 5.796 1.00 92.31 198 SER A CA 1
ATOM 1601 C C . SER A 1 198 ? -17.645 -15.598 7.328 1.00 92.31 198 SER A C 1
ATOM 1603 O O . SER A 1 198 ? -18.631 -15.891 8.004 1.00 92.31 198 SER A O 1
ATOM 1605 N N . GLN A 1 199 ? -16.492 -15.230 7.889 1.00 92.94 199 GLN A N 1
ATOM 1606 C CA . GLN A 1 199 ? -16.252 -15.214 9.332 1.00 92.94 199 GLN A CA 1
ATOM 1607 C C . GLN A 1 199 ? -17.077 -14.127 10.028 1.00 92.94 199 GLN A C 1
ATOM 1609 O O . GLN A 1 199 ? -17.638 -14.352 11.098 1.00 92.94 199 GLN A O 1
ATOM 1614 N N . LEU A 1 200 ? -17.182 -12.942 9.417 1.00 92.31 200 LEU A N 1
ATOM 1615 C CA . LEU A 1 200 ? -18.020 -11.862 9.943 1.00 92.31 200 LEU A CA 1
ATOM 1616 C C . LEU A 1 200 ? -19.506 -12.235 9.925 1.00 92.31 200 LEU A C 1
ATOM 1618 O O . LEU A 1 200 ? -20.227 -11.890 10.857 1.00 92.31 200 LEU A O 1
ATOM 1622 N N . GLN A 1 201 ? -19.952 -12.960 8.900 1.00 93.00 201 GLN A N 1
ATOM 1623 C CA . GLN A 1 201 ? -21.318 -13.460 8.807 1.00 93.00 201 GLN A CA 1
ATOM 1624 C C . GLN A 1 201 ? -21.607 -14.527 9.870 1.00 93.00 201 GLN A C 1
ATOM 1626 O O . GLN A 1 201 ? -22.660 -14.466 10.494 1.00 93.00 201 GLN A O 1
ATOM 1631 N N . GLN A 1 202 ? -20.670 -15.442 10.149 1.00 92.75 202 GLN A N 1
ATOM 1632 C CA . GLN A 1 202 ? -20.812 -16.390 11.263 1.00 92.75 202 GLN A CA 1
ATOM 1633 C C . GLN A 1 202 ? -20.979 -15.677 12.608 1.00 92.75 202 GLN A C 1
ATOM 1635 O O . GLN A 1 202 ? -21.878 -16.006 13.379 1.00 92.75 202 GLN A O 1
ATOM 1640 N N . ILE A 1 203 ? -20.153 -14.666 12.878 1.00 90.88 203 ILE A N 1
ATOM 1641 C CA . ILE A 1 203 ? -20.247 -13.892 14.122 1.00 90.88 203 ILE A CA 1
ATOM 1642 C C . ILE A 1 203 ? -21.583 -13.150 14.206 1.00 90.88 203 ILE A C 1
ATOM 1644 O O . ILE A 1 203 ? -22.179 -13.089 15.277 1.00 90.88 203 ILE A O 1
ATOM 1648 N N . LEU A 1 204 ? -22.074 -12.612 13.086 1.00 90.50 204 LEU A N 1
ATOM 1649 C CA . LEU A 1 204 ? -23.390 -11.984 13.033 1.00 90.50 204 LEU A CA 1
ATOM 1650 C C . LEU A 1 204 ? -24.508 -12.993 13.337 1.00 90.50 204 LEU A C 1
ATOM 1652 O O . LEU A 1 204 ? -25.346 -12.702 14.179 1.00 90.50 204 LEU A O 1
ATOM 1656 N N . SER A 1 205 ? -24.471 -14.195 12.751 1.00 89.56 205 SER A N 1
ATOM 1657 C CA . SER A 1 205 ? -25.468 -15.239 13.040 1.00 89.56 205 SER A CA 1
ATOM 1658 C C . SER A 1 205 ? -25.444 -15.708 14.500 1.00 89.56 205 SER A C 1
ATOM 1660 O O . SER A 1 205 ? -26.491 -15.933 15.093 1.00 89.56 205 SER A O 1
ATOM 1662 N N . GLN A 1 206 ? -24.263 -15.785 15.123 1.00 89.62 206 GLN A N 1
ATOM 1663 C CA . GLN A 1 206 ? -24.139 -16.117 16.549 1.00 89.62 206 GLN A CA 1
ATOM 1664 C C . GLN A 1 206 ? -24.694 -15.006 17.450 1.00 89.62 206 GLN A C 1
ATOM 1666 O O . GLN A 1 206 ? -25.236 -15.284 18.517 1.00 89.62 206 GLN A O 1
ATOM 1671 N N . LEU A 1 207 ? -24.560 -13.743 17.034 1.00 86.88 207 LEU A N 1
ATOM 1672 C CA . LEU A 1 207 ? -25.174 -12.612 17.730 1.00 86.88 207 LEU A CA 1
ATOM 1673 C C . LEU A 1 207 ? -26.703 -12.625 17.597 1.00 86.88 207 LEU A C 1
ATOM 1675 O O . LEU A 1 207 ? -27.379 -12.354 18.583 1.00 86.88 207 LEU A O 1
ATOM 1679 N N . GLU A 1 208 ? -27.229 -12.957 16.416 1.00 85.25 208 GLU A N 1
ATOM 1680 C CA . GLU A 1 208 ? -28.671 -13.118 16.164 1.00 85.25 208 GLU A CA 1
ATOM 1681 C C . GLU A 1 208 ? -29.285 -14.240 17.007 1.00 85.25 208 GLU A C 1
ATOM 1683 O O . GLU A 1 208 ? -30.375 -14.076 17.550 1.00 85.25 208 GLU A O 1
ATOM 1688 N N . GLU A 1 209 ? -28.583 -15.367 17.140 1.00 84.81 209 GLU A N 1
ATOM 1689 C CA . GLU A 1 209 ? -29.026 -16.499 17.960 1.00 84.81 209 GLU A CA 1
ATOM 1690 C C . GLU A 1 209 ? -29.038 -16.151 19.457 1.00 84.81 209 GLU A C 1
ATOM 1692 O O . GLU A 1 209 ? -29.964 -16.524 20.175 1.00 84.81 209 GLU A O 1
ATOM 1697 N N . ALA A 1 210 ? -28.034 -15.404 19.927 1.00 81.38 210 ALA A N 1
ATOM 1698 C CA . ALA A 1 210 ? -27.938 -14.983 21.323 1.00 81.38 210 ALA A CA 1
ATOM 1699 C C . ALA A 1 210 ? -28.954 -13.889 21.695 1.00 81.38 210 ALA A C 1
ATOM 1701 O O . ALA A 1 210 ? -29.429 -13.854 22.829 1.00 81.38 210 ALA A O 1
ATOM 1702 N N . ALA A 1 211 ? -29.295 -13.004 20.756 1.00 72.94 211 ALA A N 1
ATOM 1703 C CA . ALA A 1 211 ? -30.310 -11.978 20.941 1.00 72.94 211 ALA A CA 1
ATOM 1704 C C . ALA A 1 211 ? -31.065 -11.742 19.620 1.00 72.94 211 ALA A C 1
ATOM 1706 O O . ALA A 1 211 ? -30.505 -11.122 18.709 1.00 72.94 211 ALA A O 1
ATOM 1707 N N . PRO A 1 212 ? -32.340 -12.168 19.506 1.00 67.12 212 PRO A N 1
ATOM 1708 C CA . PRO A 1 212 ? -33.155 -11.962 18.311 1.00 67.12 212 PRO A CA 1
ATOM 1709 C C . PRO A 1 212 ? -33.612 -10.496 18.217 1.00 67.12 212 PRO A C 1
ATOM 1711 O O . PRO A 1 212 ? -34.789 -10.159 18.340 1.00 67.12 212 PRO A O 1
ATOM 1714 N N . VAL A 1 213 ? -32.660 -9.588 18.027 1.00 63.88 213 VAL A N 1
ATOM 1715 C CA . VAL A 1 213 ? -32.902 -8.185 17.691 1.00 63.88 213 VAL A CA 1
ATOM 1716 C C . VAL A 1 213 ? -33.287 -8.120 16.211 1.00 63.88 213 VAL A C 1
ATOM 1718 O O . VAL A 1 213 ? -32.726 -8.845 15.395 1.00 63.88 213 VAL A O 1
ATOM 1721 N N . MET A 1 214 ? -34.226 -7.243 15.824 1.00 58.06 214 MET A N 1
ATOM 1722 C CA . MET A 1 214 ? -34.498 -6.970 14.403 1.00 58.06 214 MET A CA 1
ATOM 1723 C C . MET A 1 214 ? -33.252 -6.369 13.741 1.00 58.06 214 MET A C 1
ATOM 1725 O O . MET A 1 214 ? -33.031 -5.154 13.769 1.00 58.06 214 MET A O 1
ATOM 1729 N N . ILE A 1 215 ? -32.438 -7.227 13.136 1.00 60.59 215 ILE A N 1
ATOM 1730 C CA . ILE A 1 215 ? -31.352 -6.829 12.251 1.00 60.59 215 ILE A CA 1
ATOM 1731 C C . ILE A 1 215 ? -31.963 -6.565 10.872 1.00 60.59 215 ILE A C 1
ATOM 1733 O O . ILE A 1 215 ? -32.734 -7.391 10.376 1.00 60.59 215 ILE A O 1
ATOM 1737 N N . PRO A 1 216 ? -31.664 -5.422 10.230 1.00 60.53 216 PRO A N 1
ATOM 1738 C CA . PRO A 1 216 ? -32.041 -5.207 8.840 1.00 60.53 216 PRO A CA 1
ATOM 1739 C C . PRO A 1 216 ? -31.503 -6.361 7.987 1.00 60.53 216 PRO A C 1
ATOM 1741 O O . PRO A 1 216 ? -30.293 -6.591 7.963 1.00 60.53 216 PRO A O 1
ATOM 1744 N N . GLN A 1 217 ? -32.393 -7.090 7.310 1.00 56.69 217 GLN A N 1
ATOM 1745 C CA . GLN A 1 217 ? -32.004 -8.237 6.492 1.00 56.69 217 GLN A CA 1
ATOM 1746 C C . GLN A 1 217 ? -31.009 -7.798 5.416 1.00 56.69 217 GLN A C 1
ATOM 1748 O O . GLN A 1 217 ? -31.286 -6.915 4.602 1.00 56.69 217 GLN A O 1
ATOM 1753 N N . PHE A 1 218 ? -29.836 -8.427 5.418 1.00 52.16 218 PHE A N 1
ATOM 1754 C CA . PHE A 1 218 ? -28.861 -8.282 4.351 1.00 52.16 218 PHE A CA 1
ATOM 1755 C C . PHE A 1 218 ? -29.351 -9.078 3.138 1.00 52.16 218 PHE A C 1
ATOM 1757 O O . PHE A 1 218 ? -29.255 -10.301 3.115 1.00 52.16 218 PHE A O 1
ATOM 1764 N N . THR A 1 219 ? -29.894 -8.403 2.128 1.00 55.03 219 THR A N 1
ATOM 1765 C CA . THR A 1 219 ? -30.117 -9.020 0.815 1.00 55.03 219 THR A CA 1
ATOM 1766 C C . THR A 1 219 ? -28.844 -8.867 -0.015 1.00 55.03 219 THR A C 1
ATOM 1768 O O . THR A 1 219 ? -28.372 -7.741 -0.175 1.00 55.03 219 THR A O 1
ATOM 1771 N N . ASP A 1 220 ? -28.320 -9.957 -0.587 1.00 52.53 220 ASP A N 1
ATOM 1772 C CA . ASP A 1 220 ? -27.111 -9.964 -1.441 1.00 52.53 220 ASP A CA 1
ATOM 1773 C C . ASP A 1 220 ? -27.185 -8.979 -2.637 1.00 52.53 220 ASP A C 1
ATOM 1775 O O . ASP A 1 220 ? -26.165 -8.612 -3.222 1.00 52.53 220 ASP A O 1
ATOM 1779 N N . ASN A 1 221 ? -28.381 -8.477 -2.962 1.00 46.50 221 ASN A N 1
ATOM 1780 C CA . ASN A 1 221 ? -28.635 -7.471 -3.991 1.00 46.50 221 ASN A CA 1
ATOM 1781 C C . ASN A 1 221 ? -28.295 -6.050 -3.510 1.00 46.50 221 ASN A C 1
ATOM 1783 O O . ASN A 1 221 ? -29.173 -5.209 -3.301 1.00 46.50 221 ASN A O 1
ATOM 1787 N N . VAL A 1 222 ? -27.005 -5.753 -3.362 1.00 46.31 222 VAL A N 1
ATOM 1788 C CA . VAL A 1 222 ? -26.525 -4.383 -3.137 1.00 46.31 222 VAL A CA 1
ATOM 1789 C C . VAL A 1 222 ? -26.715 -3.567 -4.422 1.00 46.31 222 VAL A C 1
ATOM 1791 O O . VAL A 1 222 ? -25.819 -3.463 -5.255 1.00 46.31 222 VAL A O 1
ATOM 1794 N N . THR A 1 223 ? -27.894 -2.967 -4.587 1.00 41.88 223 THR A N 1
ATOM 1795 C CA . THR A 1 223 ? -28.105 -1.899 -5.573 1.00 41.88 223 THR A CA 1
ATOM 1796 C C . THR A 1 223 ? -27.649 -0.587 -4.945 1.00 41.88 223 THR A C 1
ATOM 1798 O O . THR A 1 223 ? -28.070 -0.239 -3.844 1.00 41.88 223 THR A O 1
ATOM 1801 N N . LEU A 1 224 ? -26.748 0.125 -5.620 1.00 43.75 224 LEU A N 1
ATOM 1802 C CA . LEU A 1 224 ? -26.143 1.371 -5.149 1.00 43.75 224 LEU A CA 1
ATOM 1803 C C . LEU A 1 224 ? -27.040 2.574 -5.492 1.00 43.75 224 LEU A C 1
ATOM 1805 O O . LEU A 1 224 ? -27.112 2.946 -6.663 1.00 43.75 224 LEU A O 1
ATOM 1809 N N . PRO A 1 225 ? -27.603 3.284 -4.500 1.00 40.44 225 PRO A N 1
ATOM 1810 C CA . PRO A 1 225 ? -27.809 4.715 -4.655 1.00 40.44 225 PRO A CA 1
ATOM 1811 C C . PRO A 1 225 ? -27.132 5.437 -3.493 1.00 40.44 225 PRO A C 1
ATOM 1813 O O . PRO A 1 225 ? -27.772 5.847 -2.530 1.00 40.44 225 PRO A O 1
ATOM 1816 N N . THR A 1 226 ? -25.817 5.621 -3.584 1.00 37.31 226 THR A N 1
ATOM 1817 C CA . THR A 1 226 ? -25.115 6.507 -2.651 1.00 37.31 226 THR A CA 1
ATOM 1818 C C . THR A 1 226 ? -24.319 7.536 -3.436 1.00 37.31 226 THR A C 1
ATOM 1820 O O . THR A 1 226 ? -23.164 7.326 -3.795 1.00 37.31 226 THR A O 1
ATOM 1823 N N . THR A 1 227 ? -24.964 8.675 -3.691 1.00 46.06 227 THR A N 1
ATOM 1824 C CA . THR A 1 227 ? -24.410 9.844 -4.399 1.00 46.06 227 THR A CA 1
ATOM 1825 C C . THR A 1 227 ? -23.427 10.657 -3.541 1.00 46.06 227 THR A C 1
ATOM 1827 O O . THR A 1 227 ? -22.784 11.573 -4.043 1.00 46.06 227 THR A O 1
ATOM 1830 N N . HIS A 1 228 ? -23.235 10.314 -2.263 1.00 35.31 228 HIS A N 1
ATOM 1831 C CA . HIS A 1 228 ? -22.242 10.963 -1.406 1.00 35.31 228 HIS A CA 1
ATOM 1832 C C . HIS A 1 228 ? -21.276 9.952 -0.788 1.00 35.31 228 HIS A C 1
ATOM 1834 O O . HIS A 1 228 ? -21.603 9.224 0.148 1.00 35.31 228 HIS A O 1
ATOM 1840 N N . LEU A 1 229 ? -20.037 9.965 -1.281 1.00 41.38 229 LEU A N 1
ATOM 1841 C CA . LEU A 1 229 ? -18.896 9.399 -0.573 1.00 41.38 229 LEU A CA 1
ATOM 1842 C C . LEU A 1 229 ? -18.639 10.266 0.664 1.00 41.38 229 LEU A C 1
ATOM 1844 O O . LEU A 1 229 ? -17.915 11.256 0.592 1.00 41.38 229 LEU A O 1
ATOM 1848 N N . SER A 1 230 ? -19.212 9.912 1.815 1.00 39.88 230 SER A N 1
ATOM 1849 C CA . SER A 1 230 ? -18.647 10.380 3.079 1.00 39.88 230 SER A CA 1
ATOM 1850 C C . SER A 1 230 ? -17.340 9.615 3.285 1.00 39.88 230 SER A C 1
ATOM 1852 O O . SER A 1 230 ? -17.317 8.508 3.833 1.00 39.88 230 SER A O 1
ATOM 1854 N N . VAL A 1 231 ? -16.246 10.176 2.773 1.00 35.00 231 VAL A N 1
ATOM 1855 C CA . VAL A 1 231 ? -14.901 9.803 3.202 1.00 35.00 231 VAL A CA 1
ATOM 1856 C C . VAL A 1 231 ? -14.821 10.186 4.676 1.00 35.00 231 VAL A C 1
ATOM 1858 O O . VAL A 1 231 ? -14.584 11.337 5.023 1.00 35.00 231 VAL A O 1
ATOM 1861 N N . SER A 1 232 ? -15.100 9.229 5.559 1.00 41.47 232 SER A N 1
ATOM 1862 C CA . SER A 1 232 ? -14.549 9.282 6.905 1.00 41.47 232 SER A CA 1
ATOM 1863 C C . SER A 1 232 ? -13.101 8.867 6.736 1.00 41.47 232 SER A C 1
ATOM 1865 O O . SER A 1 232 ? -12.804 7.673 6.710 1.00 41.47 232 SER A O 1
ATOM 1867 N N . ASP A 1 233 ? -12.232 9.855 6.536 1.00 39.75 233 ASP A N 1
ATOM 1868 C CA . ASP A 1 233 ? -10.796 9.666 6.683 1.00 39.75 233 ASP A CA 1
ATOM 1869 C C . ASP A 1 233 ? -10.586 8.973 8.032 1.00 39.75 233 ASP A C 1
ATOM 1871 O O . ASP A 1 233 ? -11.143 9.393 9.054 1.00 39.75 233 ASP A O 1
ATOM 1875 N N . GLY A 1 234 ? -9.936 7.813 8.016 1.00 43.91 234 GLY A N 1
ATOM 1876 C CA . GLY A 1 234 ? -9.721 7.036 9.221 1.00 43.91 234 GLY A CA 1
ATOM 1877 C C . GLY A 1 234 ? -8.878 7.868 10.175 1.00 43.91 234 GLY A C 1
ATOM 1878 O O . GLY A 1 234 ? -7.660 7.895 10.051 1.00 43.91 234 GLY A O 1
ATOM 1879 N N . GLN A 1 235 ? -9.500 8.509 11.170 1.00 45.28 235 GLN A N 1
ATOM 1880 C CA . GLN A 1 235 ? -8.774 9.244 12.216 1.00 45.28 235 GLN A CA 1
ATOM 1881 C C . GLN A 1 235 ? -7.835 8.347 13.047 1.00 45.28 235 GLN A C 1
ATOM 1883 O O . GLN A 1 235 ? -7.084 8.856 13.871 1.00 45.28 235 GLN A O 1
ATOM 1888 N N . ASN A 1 236 ? -7.829 7.034 12.800 1.00 46.53 236 ASN A N 1
ATOM 1889 C CA . ASN A 1 236 ? -6.996 6.058 13.492 1.00 46.53 236 ASN A CA 1
ATOM 1890 C C . ASN A 1 236 ? -5.832 5.499 12.651 1.00 46.53 236 ASN A C 1
ATOM 1892 O O . ASN A 1 236 ? -5.204 4.545 13.096 1.00 46.53 236 ASN A O 1
ATOM 1896 N N . ASP A 1 237 ? -5.498 6.079 11.490 1.00 40.06 237 ASP A N 1
ATOM 1897 C CA . ASP A 1 237 ? -4.267 5.716 10.748 1.00 40.06 237 ASP A CA 1
ATOM 1898 C C . ASP A 1 237 ? -3.035 6.537 11.160 1.00 40.06 237 ASP A C 1
ATOM 1900 O O . ASP A 1 237 ? -1.928 6.352 10.652 1.00 40.06 237 ASP A O 1
ATOM 1904 N N . ARG A 1 238 ? -3.189 7.416 12.151 1.00 40.62 238 ARG A N 1
ATOM 1905 C CA . ARG A 1 238 ? -2.057 7.961 12.891 1.00 40.62 238 ARG A CA 1
ATOM 1906 C C . ARG A 1 238 ? -2.157 7.456 14.312 1.00 40.62 238 ARG A C 1
ATOM 1908 O O . ARG A 1 238 ? -2.876 8.017 15.130 1.00 40.62 238 ARG A O 1
ATOM 1915 N N . HIS A 1 239 ? -1.360 6.444 14.638 1.00 39.78 239 HIS A N 1
ATOM 1916 C CA . HIS A 1 239 ? -0.808 6.422 15.980 1.00 39.78 239 HIS A CA 1
ATOM 1917 C C . HIS A 1 239 ? -0.083 7.766 16.128 1.00 39.78 239 HIS A C 1
ATOM 1919 O O . HIS A 1 239 ? 1.000 7.955 15.570 1.00 39.78 239 HIS A O 1
ATOM 1925 N N . ILE A 1 240 ? -0.703 8.739 16.804 1.00 45.81 240 ILE A N 1
ATOM 1926 C CA . ILE A 1 240 ? 0.031 9.871 17.361 1.00 45.81 240 ILE A CA 1
ATOM 1927 C C . ILE A 1 240 ? 0.824 9.261 18.506 1.00 45.81 240 ILE A C 1
ATOM 1929 O O . ILE A 1 240 ? 0.478 9.360 19.677 1.00 45.81 240 ILE A O 1
ATOM 1933 N N . GLN A 1 241 ? 1.883 8.548 18.142 1.00 40.44 241 GLN A N 1
ATOM 1934 C CA . GLN A 1 241 ? 2.951 8.291 19.064 1.00 40.44 241 GLN A CA 1
ATOM 1935 C C . GLN A 1 241 ? 3.628 9.646 19.212 1.00 40.44 241 GLN A C 1
ATOM 1937 O O . GLN A 1 241 ? 4.510 10.004 18.435 1.00 40.44 241 GLN A O 1
ATOM 1942 N N . SER A 1 242 ? 3.223 10.414 20.219 1.00 39.78 242 SER A N 1
ATOM 1943 C CA . SER A 1 242 ? 4.067 11.461 20.784 1.00 39.78 242 SER A CA 1
ATOM 1944 C C . SER A 1 242 ? 5.240 10.804 21.522 1.00 39.78 242 SER A C 1
ATOM 1946 O O . SER A 1 242 ? 5.508 11.085 22.684 1.00 39.78 242 SER A O 1
ATOM 1948 N N . SER A 1 243 ? 5.937 9.870 20.870 1.00 37.47 243 SER A N 1
ATOM 1949 C CA . SER A 1 243 ? 7.330 9.648 21.186 1.00 37.47 243 SER A CA 1
ATOM 1950 C C . SER A 1 243 ? 8.029 10.867 20.616 1.00 37.47 243 SER A C 1
ATOM 1952 O O . SER A 1 243 ? 8.139 10.998 19.393 1.00 37.47 243 SER A O 1
ATOM 1954 N N . TYR A 1 244 ? 8.484 11.757 21.488 1.00 40.41 244 TYR A N 1
ATOM 1955 C CA . TYR A 1 244 ? 9.689 12.511 21.195 1.00 40.41 244 TYR A CA 1
ATOM 1956 C C . TYR A 1 244 ? 10.748 11.459 20.856 1.00 40.41 244 TYR A C 1
ATOM 1958 O O . TYR A 1 244 ? 11.317 10.818 21.734 1.00 40.41 244 TYR A O 1
ATOM 1966 N N . LYS A 1 245 ? 10.882 11.143 19.564 1.00 36.06 245 LYS A N 1
ATOM 1967 C CA . LYS A 1 245 ? 12.024 10.394 19.072 1.00 36.06 245 LYS A CA 1
ATOM 1968 C C . LYS A 1 245 ? 13.159 11.382 19.189 1.00 36.06 245 LYS A C 1
ATOM 1970 O O . LYS A 1 245 ? 13.317 12.248 18.333 1.00 36.06 245 LYS A O 1
ATOM 1975 N N . ASP A 1 246 ? 13.873 11.282 20.299 1.00 38.56 246 ASP A N 1
ATOM 1976 C CA . ASP A 1 246 ? 15.206 11.826 20.394 1.00 38.56 246 ASP A CA 1
ATOM 1977 C C . ASP A 1 246 ? 15.965 11.290 19.180 1.00 38.56 246 ASP A C 1
ATOM 1979 O O . ASP A 1 246 ? 16.224 10.088 19.059 1.00 38.56 246 ASP A O 1
ATOM 1983 N N . ASN A 1 247 ? 16.279 12.185 18.246 1.00 34.22 247 ASN A N 1
ATOM 1984 C CA . ASN A 1 247 ? 17.369 11.970 17.315 1.00 34.22 247 ASN A CA 1
ATOM 1985 C C . ASN A 1 247 ? 18.646 11.979 18.158 1.00 34.22 247 ASN A C 1
ATOM 1987 O O . ASN A 1 247 ? 19.363 12.972 18.232 1.00 34.22 247 ASN A O 1
ATOM 1991 N N . LEU A 1 248 ? 18.906 10.866 18.839 1.00 39.53 248 LEU A N 1
ATOM 1992 C CA . LEU A 1 248 ? 20.234 10.519 19.307 1.00 39.53 248 LEU A CA 1
ATOM 1993 C C . LEU A 1 248 ? 21.017 10.056 18.079 1.00 39.53 248 LEU A C 1
ATOM 1995 O O . LEU A 1 248 ? 21.304 8.872 17.913 1.00 39.53 248 LEU A O 1
ATOM 1999 N N . GLU A 1 249 ? 21.377 11.004 17.215 1.00 34.41 249 GLU A N 1
ATOM 2000 C CA . GLU A 1 249 ? 22.581 10.861 16.403 1.00 34.41 249 GLU A CA 1
ATOM 2001 C C . GLU A 1 249 ? 23.774 10.996 17.355 1.00 34.41 249 GLU A C 1
ATOM 2003 O O . GLU A 1 249 ? 24.433 12.024 17.463 1.00 34.41 249 GLU A O 1
ATOM 2008 N N . SER A 1 250 ? 24.004 9.935 18.129 1.00 39.84 250 SER A N 1
ATOM 2009 C CA . SER A 1 250 ? 25.323 9.663 18.670 1.00 39.84 250 SER A CA 1
ATOM 2010 C C . SER A 1 250 ? 26.163 9.208 17.490 1.00 39.84 250 SER A C 1
ATOM 2012 O O . SER A 1 250 ? 25.884 8.160 16.900 1.00 39.84 250 SER A O 1
ATOM 2014 N N . GLU A 1 251 ? 27.197 9.980 17.160 1.00 36.34 251 GLU A N 1
ATOM 2015 C CA . GLU A 1 251 ? 28.328 9.482 16.387 1.00 36.34 251 GLU A CA 1
ATOM 2016 C C . GLU A 1 251 ? 28.707 8.100 16.943 1.00 36.34 251 GLU A C 1
ATOM 2018 O O . GLU A 1 251 ? 28.856 7.906 18.157 1.00 36.34 251 GLU A O 1
ATOM 2023 N N . ARG A 1 252 ? 28.750 7.104 16.054 1.00 32.50 252 ARG A N 1
ATOM 2024 C CA . ARG A 1 252 ? 29.256 5.772 16.372 1.00 32.50 252 ARG A CA 1
ATOM 2025 C C . ARG A 1 252 ? 30.706 5.938 16.810 1.00 32.50 252 ARG A C 1
ATOM 2027 O O . ARG A 1 252 ? 31.549 6.309 16.003 1.00 32.50 252 ARG A O 1
ATOM 2034 N N . ALA A 1 253 ? 30.984 5.638 18.072 1.00 35.75 253 ALA A N 1
ATOM 2035 C CA . ALA A 1 253 ? 32.331 5.315 18.497 1.00 35.75 253 ALA A CA 1
ATOM 2036 C C . ALA A 1 253 ? 32.704 3.982 17.837 1.00 35.75 253 ALA A C 1
ATOM 2038 O O . ALA A 1 253 ? 32.092 2.951 18.124 1.00 35.75 253 ALA A O 1
ATOM 2039 N N . GLU A 1 254 ? 33.665 4.019 16.918 1.00 35.12 254 GLU A N 1
ATOM 2040 C CA . GLU A 1 254 ? 34.361 2.826 16.456 1.00 35.12 254 GLU A CA 1
ATOM 2041 C C . GLU A 1 254 ? 35.023 2.172 17.670 1.00 35.12 254 GLU A C 1
ATOM 2043 O O . GLU A 1 254 ? 35.961 2.687 18.275 1.00 35.12 254 GLU A O 1
ATOM 2048 N N . SER A 1 255 ? 34.457 1.044 18.077 1.00 32.28 255 SER A N 1
ATOM 2049 C CA . SER A 1 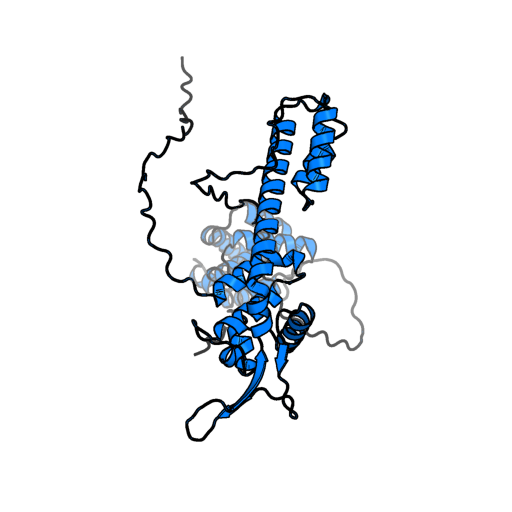255 ? 35.040 0.140 19.048 1.00 32.28 255 SER A CA 1
ATOM 2050 C C . SER A 1 255 ? 36.124 -0.684 18.356 1.00 32.28 255 SER A C 1
ATOM 2052 O O . SER A 1 255 ? 35.852 -1.792 17.891 1.00 32.28 255 SER A O 1
ATOM 2054 N N . GLU A 1 256 ? 37.350 -0.167 18.300 1.00 32.25 256 GLU A N 1
ATOM 2055 C CA . GLU A 1 256 ? 38.520 -1.036 18.185 1.00 32.25 256 GLU A CA 1
ATOM 2056 C C . GLU A 1 256 ? 38.838 -1.604 19.566 1.00 32.25 256 GLU A C 1
ATOM 2058 O O . GLU A 1 256 ? 39.192 -0.909 20.517 1.00 32.25 256 GLU A O 1
ATOM 2063 N N . THR A 1 257 ? 38.621 -2.910 19.672 1.00 31.66 257 THR A N 1
ATOM 2064 C CA . THR A 1 257 ? 38.861 -3.699 20.872 1.00 31.66 257 THR A CA 1
ATOM 2065 C C . THR A 1 257 ? 40.262 -4.282 20.753 1.00 31.66 257 THR A C 1
ATOM 2067 O O . THR A 1 257 ? 40.452 -5.233 20.002 1.00 31.66 257 THR A O 1
ATOM 2070 N N . LEU A 1 258 ? 41.229 -3.752 21.503 1.00 31.00 258 LEU A N 1
ATOM 2071 C CA . LEU A 1 258 ? 42.451 -4.474 21.865 1.00 31.00 258 LEU A CA 1
ATOM 2072 C C . LEU A 1 258 ? 42.770 -4.245 23.354 1.00 31.00 258 LEU A C 1
ATOM 2074 O O . LEU A 1 258 ? 42.594 -3.163 23.904 1.00 31.00 258 LEU A O 1
ATOM 2078 N N . CYS A 1 259 ? 43.147 -5.348 23.994 1.00 24.28 259 CYS A N 1
ATOM 2079 C CA . CYS A 1 259 ? 43.197 -5.658 25.423 1.00 24.28 259 CYS A CA 1
ATOM 2080 C C . CYS A 1 259 ? 44.024 -4.742 26.358 1.00 24.28 259 CYS A C 1
ATOM 2082 O O . CYS A 1 259 ? 45.186 -4.494 26.076 1.00 24.28 259 CYS A O 1
ATOM 2084 N N . ASN A 1 260 ? 43.432 -4.474 27.544 1.00 25.12 260 ASN A N 1
ATOM 2085 C CA . ASN A 1 260 ? 43.936 -4.557 28.946 1.00 25.12 260 ASN A CA 1
ATOM 2086 C C . ASN A 1 260 ? 45.272 -3.894 29.392 1.00 25.12 260 ASN A C 1
ATOM 2088 O O . ASN A 1 260 ? 46.171 -3.727 28.582 1.00 25.12 260 ASN A O 1
ATOM 2092 N N . PRO A 1 261 ? 45.518 -3.687 30.719 1.00 37.69 261 PRO A N 1
ATOM 2093 C CA . PRO A 1 261 ? 44.625 -3.750 31.894 1.00 37.69 261 PRO A CA 1
ATOM 2094 C C . PRO A 1 261 ? 44.738 -2.537 32.868 1.00 37.69 261 PRO A C 1
ATOM 2096 O O . PRO A 1 261 ? 45.598 -1.674 32.754 1.00 37.69 261 PRO A O 1
ATOM 2099 N N . ALA A 1 262 ? 43.899 -2.577 33.911 1.00 28.50 262 ALA A N 1
ATOM 2100 C CA . ALA A 1 262 ? 44.079 -1.957 35.233 1.00 28.50 262 ALA A CA 1
ATOM 2101 C C . ALA A 1 262 ? 43.877 -0.434 35.389 1.00 28.50 262 ALA A C 1
ATOM 2103 O O . ALA A 1 262 ? 44.824 0.343 35.355 1.00 28.50 262 ALA A O 1
ATOM 2104 N N . ARG A 1 263 ? 42.682 -0.035 35.860 1.00 30.11 263 ARG A N 1
ATOM 2105 C CA . ARG A 1 263 ? 42.611 0.742 37.111 1.00 30.11 263 ARG A CA 1
ATOM 2106 C C . ARG A 1 263 ? 41.258 0.632 37.806 1.00 30.11 263 ARG A C 1
ATOM 2108 O O . ARG A 1 263 ? 40.211 0.471 37.196 1.00 30.11 263 ARG A O 1
ATOM 2115 N N . ALA A 1 264 ? 41.366 0.655 39.124 1.00 30.55 264 ALA A N 1
ATOM 2116 C CA . ALA A 1 264 ? 40.396 0.274 40.125 1.00 30.55 264 ALA A CA 1
ATOM 2117 C C . ALA A 1 264 ? 39.096 1.092 40.149 1.00 30.55 264 ALA A C 1
ATOM 2119 O O . ALA A 1 264 ? 39.070 2.294 39.894 1.00 30.55 264 ALA A O 1
ATOM 2120 N N . LYS A 1 265 ? 38.047 0.410 40.620 1.00 39.16 265 LYS A N 1
ATOM 2121 C CA . LYS A 1 265 ? 36.857 0.992 41.242 1.00 39.16 265 LYS A CA 1
ATOM 2122 C C . LYS A 1 265 ? 37.269 2.003 42.322 1.00 39.16 265 LYS A C 1
ATOM 2124 O O . LYS A 1 265 ? 37.954 1.619 43.268 1.00 39.16 265 LYS A O 1
ATOM 2129 N N . LYS A 1 266 ? 36.770 3.237 42.241 1.00 29.94 266 LYS A N 1
ATOM 2130 C CA . LYS A 1 266 ? 36.511 4.081 43.415 1.00 29.94 266 LYS A CA 1
ATOM 2131 C C . LYS A 1 266 ? 35.195 4.825 43.227 1.00 29.94 266 LYS A C 1
ATOM 2133 O O . LYS A 1 266 ? 35.036 5.639 42.326 1.00 29.94 266 LYS A O 1
ATOM 2138 N N . SER A 1 267 ? 34.250 4.467 44.080 1.00 32.59 267 SER A N 1
ATOM 2139 C CA . SER A 1 267 ? 33.066 5.240 44.410 1.00 32.59 267 SER A CA 1
ATOM 2140 C C . SER A 1 267 ? 33.438 6.451 45.271 1.00 32.59 267 SER A C 1
ATOM 2142 O O . SER A 1 267 ? 34.316 6.337 46.123 1.00 32.59 267 SER A O 1
ATOM 2144 N N . ALA A 1 268 ? 32.630 7.503 45.126 1.00 32.16 268 ALA A N 1
ATOM 2145 C CA . ALA A 1 268 ? 32.374 8.597 46.066 1.00 32.16 268 ALA A CA 1
ATOM 2146 C C . ALA A 1 268 ? 33.320 9.821 46.088 1.00 32.16 268 ALA A C 1
ATOM 2148 O O . ALA A 1 268 ? 34.536 9.715 46.182 1.00 32.16 268 ALA A O 1
ATOM 2149 N N . ASN A 1 269 ? 32.626 10.964 46.125 1.00 33.78 269 ASN A N 1
ATOM 2150 C CA . ASN A 1 269 ? 32.985 12.358 46.388 1.00 33.78 269 ASN A CA 1
ATOM 2151 C C . ASN A 1 269 ? 33.495 13.272 45.256 1.00 33.78 269 ASN A C 1
ATOM 2153 O O . ASN A 1 269 ? 34.442 13.000 44.532 1.00 33.78 269 ASN A O 1
ATOM 2157 N N . VAL A 1 270 ? 32.724 14.360 45.146 1.00 44.75 270 VAL A N 1
ATOM 2158 C CA . VAL A 1 270 ? 32.853 15.606 44.388 1.00 44.75 270 VAL A CA 1
ATOM 2159 C C . VAL A 1 270 ? 34.188 16.262 44.700 1.00 44.75 270 VAL A C 1
ATOM 2161 O O . VAL A 1 270 ? 34.469 16.351 45.881 1.00 44.75 270 VAL A O 1
ATOM 2164 N N . ASP A 1 271 ? 34.924 16.770 43.703 1.00 39.47 271 ASP A N 1
ATOM 2165 C CA . ASP A 1 271 ? 35.914 17.837 43.912 1.00 39.47 271 ASP A CA 1
ATOM 2166 C C . ASP A 1 271 ? 36.213 18.621 42.618 1.00 39.47 271 ASP A C 1
ATOM 2168 O O . ASP A 1 271 ? 36.252 18.091 41.507 1.00 39.47 271 ASP A O 1
ATOM 2172 N N . HIS A 1 272 ? 36.394 19.924 42.799 1.00 49.53 272 HIS A N 1
ATOM 2173 C CA . HIS A 1 272 ? 36.448 21.031 41.841 1.00 49.53 272 HIS A CA 1
ATOM 2174 C C . HIS A 1 272 ? 37.716 21.134 40.965 1.00 49.53 272 HIS A C 1
ATOM 2176 O O . HIS A 1 272 ? 38.196 22.232 40.707 1.00 49.53 272 HIS A O 1
ATOM 2182 N N . ALA A 1 273 ? 38.307 20.035 40.507 1.00 51.22 273 ALA A N 1
ATOM 2183 C CA . ALA A 1 273 ? 39.733 20.090 40.164 1.00 51.22 273 ALA A CA 1
ATOM 2184 C C . ALA A 1 273 ? 40.137 20.590 38.756 1.00 51.22 273 ALA A C 1
ATOM 2186 O O . ALA A 1 273 ? 41.324 20.826 38.564 1.00 51.22 273 ALA A O 1
ATOM 2187 N N . ASP A 1 274 ? 39.224 20.815 37.800 1.00 66.88 274 ASP A N 1
ATOM 2188 C CA . ASP A 1 274 ? 39.644 21.015 36.393 1.00 66.88 274 ASP A CA 1
ATOM 2189 C C . ASP A 1 274 ? 39.220 22.336 35.724 1.00 66.88 274 ASP A C 1
ATOM 2191 O O . ASP A 1 274 ? 39.545 22.522 34.550 1.00 66.88 274 ASP A O 1
ATOM 2195 N N . ILE A 1 275 ? 38.488 23.234 36.399 1.00 80.00 275 ILE A N 1
ATOM 2196 C CA . ILE A 1 275 ? 38.089 24.527 35.811 1.00 80.00 275 ILE A CA 1
ATOM 2197 C C . ILE A 1 275 ? 38.175 25.667 36.828 1.00 80.00 275 ILE A C 1
ATOM 2199 O O . ILE A 1 275 ? 37.619 25.579 37.923 1.00 80.00 275 ILE A O 1
ATOM 2203 N N . THR A 1 276 ? 38.876 26.742 36.470 1.00 86.88 276 THR A N 1
ATOM 2204 C CA . THR A 1 276 ? 38.957 27.965 37.284 1.00 86.88 276 THR A CA 1
ATOM 2205 C C . THR A 1 276 ? 37.795 28.913 36.971 1.00 86.88 276 THR A C 1
ATOM 2207 O O . THR A 1 276 ? 37.137 28.791 35.936 1.00 86.88 276 THR A O 1
ATOM 2210 N N . VAL A 1 277 ? 37.526 29.874 37.865 1.00 86.44 277 VAL A N 1
ATOM 2211 C CA . VAL A 1 277 ? 36.499 30.916 37.648 1.00 86.44 277 VAL A CA 1
ATOM 2212 C C . VAL A 1 277 ? 36.801 31.707 36.371 1.00 86.44 277 VAL A C 1
ATOM 2214 O O . VAL A 1 277 ? 35.903 31.919 35.556 1.00 86.44 277 VAL A O 1
ATOM 2217 N N . ASP A 1 278 ? 38.074 32.045 36.153 1.00 83.56 278 ASP A N 1
ATOM 2218 C CA . ASP A 1 278 ? 38.533 32.748 34.953 1.00 83.56 278 ASP A CA 1
ATOM 2219 C C . ASP A 1 278 ? 38.302 31.915 33.683 1.00 83.56 278 ASP A C 1
ATOM 2221 O O . ASP A 1 278 ? 37.708 32.405 32.723 1.00 83.56 278 ASP A O 1
ATOM 2225 N N . GLU A 1 279 ? 38.661 30.624 33.697 1.00 87.00 279 GLU A N 1
ATOM 2226 C CA . GLU A 1 279 ? 38.436 29.726 32.557 1.00 87.00 279 GLU A CA 1
ATOM 2227 C C . GLU A 1 279 ? 36.937 29.567 32.253 1.00 87.00 279 GLU A C 1
ATOM 2229 O O . GLU A 1 279 ? 36.528 29.562 31.091 1.00 87.00 279 GLU A O 1
ATOM 2234 N N . CYS A 1 280 ? 36.092 29.484 33.284 1.00 87.69 280 CYS A N 1
ATOM 2235 C CA . CYS A 1 280 ? 34.642 29.426 33.120 1.00 87.69 280 CYS A CA 1
ATOM 2236 C C . CYS A 1 280 ? 34.097 30.675 32.409 1.00 87.69 280 CYS A C 1
ATOM 2238 O O . CYS A 1 280 ? 33.267 30.554 31.506 1.00 87.69 280 CYS A O 1
ATOM 2240 N N . MET A 1 281 ? 34.570 31.863 32.787 1.00 89.06 281 MET A N 1
ATOM 2241 C CA . MET A 1 281 ? 34.112 33.129 32.208 1.00 89.06 281 MET A CA 1
ATOM 2242 C C . MET A 1 281 ? 34.697 33.410 30.819 1.00 89.06 281 MET A C 1
ATOM 2244 O O . MET A 1 281 ? 34.037 34.053 30.003 1.00 89.06 281 MET A O 1
ATOM 2248 N N . ASP A 1 282 ? 35.895 32.910 30.513 1.00 86.88 282 ASP A N 1
ATOM 2249 C CA . ASP A 1 282 ? 36.462 32.962 29.159 1.00 86.88 282 ASP A CA 1
ATOM 2250 C C . ASP A 1 282 ? 35.709 32.067 28.173 1.00 86.88 282 ASP A C 1
ATOM 2252 O O . ASP A 1 282 ? 35.556 32.402 26.991 1.00 86.88 282 ASP A O 1
ATOM 2256 N N . LEU A 1 283 ? 35.222 30.932 28.672 1.00 87.62 283 LEU A N 1
ATOM 2257 C CA . LEU A 1 283 ? 34.393 29.995 27.935 1.00 87.62 283 LEU A CA 1
ATOM 2258 C C . LEU A 1 283 ? 32.967 30.554 27.745 1.00 87.62 283 LEU A C 1
ATOM 2260 O O . LEU A 1 283 ? 32.496 30.637 26.613 1.00 87.62 283 LEU A O 1
ATOM 2264 N N . ALA A 1 284 ? 32.287 30.990 28.807 1.00 87.69 284 ALA A N 1
ATOM 2265 C CA . ALA A 1 284 ? 30.919 31.518 28.740 1.00 87.69 284 ALA A CA 1
ATOM 2266 C C . ALA A 1 284 ? 30.880 33.021 28.389 1.00 87.69 284 ALA A C 1
ATOM 2268 O O . ALA A 1 284 ? 30.509 33.865 29.211 1.00 87.69 284 ALA A O 1
ATOM 2269 N N . ARG A 1 285 ? 31.257 33.363 27.152 1.00 87.56 285 ARG A N 1
ATOM 2270 C CA . ARG A 1 285 ? 31.386 34.757 26.686 1.00 87.56 285 ARG A CA 1
ATOM 2271 C C . ARG A 1 285 ? 30.091 35.551 26.816 1.00 87.56 285 ARG A C 1
ATOM 2273 O O . ARG A 1 285 ? 30.123 36.675 27.311 1.00 87.56 285 ARG A O 1
ATOM 2280 N N . THR A 1 286 ? 28.964 34.949 26.450 1.00 88.12 286 THR A N 1
ATOM 2281 C CA . THR A 1 286 ? 27.643 35.591 26.514 1.00 88.12 286 THR A CA 1
ATOM 2282 C C . THR A 1 286 ? 27.280 35.938 27.957 1.00 88.12 286 THR A C 1
ATOM 2284 O O . THR A 1 286 ? 26.829 37.041 28.250 1.00 88.12 286 THR A O 1
ATOM 2287 N N . ALA A 1 287 ? 27.540 35.020 28.893 1.00 87.50 287 ALA A N 1
ATOM 2288 C CA . ALA A 1 287 ? 27.290 35.270 30.309 1.00 87.50 287 ALA A CA 1
ATOM 2289 C C . ALA A 1 287 ? 28.221 36.354 30.876 1.00 87.50 287 ALA A C 1
ATOM 2291 O O . ALA A 1 287 ? 27.795 37.144 31.717 1.00 87.50 287 ALA A O 1
ATOM 2292 N N . ARG A 1 288 ? 29.470 36.431 30.393 1.00 88.44 288 ARG A N 1
ATOM 2293 C CA . ARG A 1 288 ? 30.430 37.476 30.777 1.00 88.44 288 ARG A CA 1
ATOM 2294 C C . ARG A 1 288 ? 29.998 38.872 30.344 1.00 88.44 288 ARG A C 1
ATOM 2296 O O . ARG A 1 288 ? 30.183 39.811 31.108 1.00 88.44 288 ARG A O 1
ATOM 2303 N N . GLU A 1 289 ? 29.446 39.007 29.143 1.00 87.81 289 GLU A N 1
ATOM 2304 C CA . GLU A 1 289 ? 28.987 40.295 28.603 1.00 87.81 289 GLU A CA 1
ATOM 2305 C C . GLU A 1 289 ? 27.741 40.823 29.322 1.00 87.81 289 GLU A C 1
ATOM 2307 O O . GLU A 1 289 ? 27.595 42.030 29.495 1.00 87.81 289 GLU A O 1
ATOM 2312 N N . ILE A 1 290 ? 26.862 39.924 29.774 1.00 86.88 290 ILE A N 1
ATOM 2313 C CA . ILE A 1 290 ? 25.624 40.281 30.484 1.00 86.88 290 ILE A CA 1
ATOM 2314 C C . ILE A 1 290 ? 25.883 40.530 31.984 1.00 86.88 290 ILE A C 1
ATOM 2316 O O . ILE A 1 290 ? 25.066 41.152 32.665 1.00 86.88 290 ILE A O 1
ATOM 2320 N N . ALA A 1 291 ? 27.011 40.059 32.524 1.00 86.25 291 ALA A N 1
ATOM 2321 C CA . ALA A 1 291 ? 27.301 40.155 33.948 1.00 86.25 291 ALA A CA 1
ATOM 2322 C C . ALA A 1 291 ? 27.456 41.623 34.410 1.00 86.25 291 ALA A C 1
ATOM 2324 O O . ALA A 1 291 ? 28.294 42.351 33.875 1.00 86.25 291 ALA A O 1
ATOM 2325 N N . PRO A 1 292 ? 26.735 42.061 35.463 1.00 80.75 292 PRO A N 1
ATOM 2326 C CA . PRO A 1 292 ? 26.852 43.427 35.987 1.00 80.75 292 PRO A CA 1
ATOM 2327 C C . PRO A 1 292 ? 28.220 43.694 36.633 1.00 80.75 292 PRO A C 1
ATOM 2329 O O . PRO A 1 292 ? 28.683 44.831 36.698 1.00 80.75 292 PRO A O 1
ATOM 2332 N N . LYS A 1 293 ? 28.875 42.636 37.119 1.00 84.75 293 LYS A N 1
ATOM 2333 C CA . LYS A 1 293 ? 30.221 42.643 37.687 1.00 84.75 293 LYS A CA 1
ATOM 2334 C C . LYS A 1 293 ? 30.920 41.356 37.268 1.00 84.75 293 LYS A C 1
ATOM 2336 O O . LYS A 1 293 ? 30.301 40.295 37.270 1.00 84.75 293 LYS A O 1
ATOM 2341 N N . GLN A 1 294 ? 32.207 41.444 36.940 1.00 84.62 294 GLN A N 1
ATOM 2342 C CA . GLN A 1 294 ? 33.001 40.260 36.613 1.00 84.62 294 GLN A CA 1
ATOM 2343 C C . GLN A 1 294 ? 33.159 39.367 37.857 1.00 84.62 294 GLN A C 1
ATOM 2345 O O . GLN A 1 294 ? 33.680 39.858 38.867 1.00 84.62 294 GLN A O 1
ATOM 2350 N N . PRO A 1 295 ? 32.723 38.093 37.796 1.00 87.19 295 PRO A N 1
ATOM 2351 C CA . PRO A 1 295 ? 32.879 37.145 38.893 1.00 87.19 295 PRO A CA 1
ATOM 2352 C C . PRO A 1 295 ? 34.356 36.913 39.199 1.00 87.19 295 PRO A C 1
ATOM 2354 O O . PRO A 1 295 ? 35.129 36.628 38.287 1.00 87.19 295 PRO A O 1
ATOM 2357 N N . ARG A 1 296 ? 34.753 37.039 40.470 1.00 83.31 296 ARG A N 1
ATOM 2358 C CA . ARG A 1 296 ? 36.133 36.770 40.923 1.00 83.31 296 ARG A CA 1
ATOM 2359 C C . ARG A 1 296 ? 36.233 35.525 41.796 1.00 83.31 296 ARG A C 1
ATOM 2361 O O . ARG A 1 296 ? 37.319 34.979 41.960 1.00 83.31 296 ARG A O 1
ATOM 2368 N N . CYS A 1 297 ? 35.112 35.080 42.353 1.00 88.06 297 CYS A N 1
ATOM 2369 C CA . CYS A 1 297 ? 35.012 33.852 43.129 1.00 88.06 297 CYS A CA 1
ATOM 2370 C C . CYS A 1 297 ? 33.831 32.990 42.664 1.00 88.06 297 CYS A C 1
ATOM 2372 O O . CYS A 1 297 ? 33.041 33.375 41.800 1.00 88.06 297 CYS A O 1
ATOM 2374 N N . TRP A 1 298 ? 33.726 31.784 43.219 1.00 88.19 298 TRP A N 1
ATOM 2375 C CA . TRP A 1 298 ? 32.664 30.843 42.866 1.00 88.19 298 TRP A CA 1
ATOM 2376 C C . TRP A 1 298 ? 31.288 31.284 43.360 1.00 88.19 298 TRP A C 1
ATOM 2378 O O . TRP A 1 298 ? 30.286 30.962 42.726 1.00 88.19 298 TRP A O 1
ATOM 2388 N N . GLU A 1 299 ? 31.231 32.025 44.461 1.00 89.12 299 GLU A N 1
ATOM 2389 C CA . GLU A 1 299 ? 29.999 32.609 44.983 1.00 89.12 299 GLU A CA 1
ATOM 2390 C C . GLU A 1 299 ? 29.430 33.628 43.989 1.00 89.12 299 GLU A C 1
ATOM 2392 O O . GLU A 1 299 ? 28.258 33.531 43.631 1.00 89.12 299 GLU A O 1
ATOM 2397 N N . ASP A 1 300 ? 30.283 34.492 43.424 1.00 89.94 300 ASP A N 1
ATOM 2398 C CA . ASP A 1 300 ? 29.879 35.440 42.378 1.00 89.94 300 ASP A CA 1
ATOM 2399 C C . ASP A 1 300 ? 29.301 34.715 41.139 1.00 89.94 300 ASP A C 1
ATOM 2401 O O . ASP A 1 300 ? 28.369 35.209 40.503 1.00 89.94 300 ASP A O 1
ATOM 2405 N N . LEU A 1 301 ? 29.833 33.535 40.778 1.00 89.56 301 LEU A N 1
ATOM 2406 C CA . LEU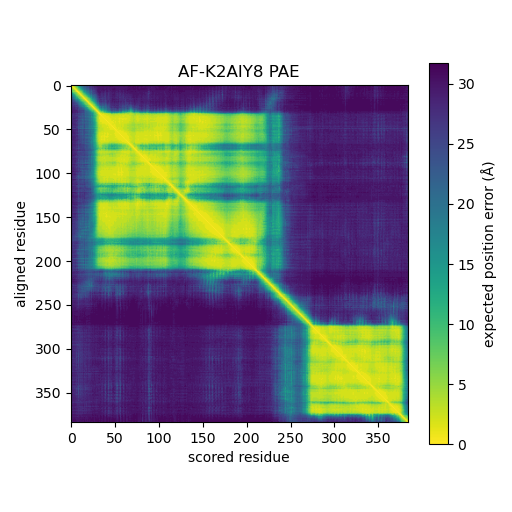 A 1 301 ? 29.306 32.725 39.667 1.00 89.56 301 LEU A CA 1
ATOM 2407 C C . LEU A 1 301 ? 27.925 32.143 39.972 1.00 89.56 301 LEU A C 1
ATOM 2409 O O . LEU A 1 301 ? 27.072 32.080 39.084 1.00 89.56 301 LEU A O 1
ATOM 2413 N N . ILE A 1 302 ? 27.704 31.696 41.209 1.00 91.88 302 ILE A N 1
ATOM 2414 C CA . ILE A 1 302 ? 26.406 31.174 41.645 1.00 91.88 302 ILE A CA 1
ATOM 2415 C C . ILE A 1 302 ? 25.367 32.299 41.607 1.00 91.88 302 ILE A C 1
ATOM 2417 O O . ILE A 1 302 ? 24.288 32.112 41.035 1.00 91.88 302 ILE A O 1
ATOM 2421 N N . ASP A 1 303 ? 25.713 33.481 42.110 1.00 91.88 303 ASP A N 1
ATOM 2422 C CA . ASP A 1 303 ? 24.835 34.653 42.098 1.00 91.88 303 ASP A CA 1
ATOM 2423 C C . ASP A 1 303 ? 24.516 35.106 40.667 1.00 91.88 303 ASP A C 1
ATOM 2425 O O . ASP A 1 303 ? 23.353 35.351 40.320 1.00 91.88 303 ASP A O 1
ATOM 2429 N N . LEU A 1 304 ? 25.528 35.129 39.791 1.00 91.88 304 LEU A N 1
ATOM 2430 C CA . LEU A 1 304 ? 25.343 35.419 38.371 1.00 91.88 304 LEU A CA 1
ATOM 2431 C C . LEU A 1 304 ? 24.405 34.399 37.715 1.00 91.88 304 LEU A C 1
ATOM 2433 O O . LEU A 1 304 ? 23.469 34.783 37.016 1.00 91.88 304 LEU A O 1
ATOM 2437 N N . SER A 1 305 ? 24.612 33.105 37.965 1.00 92.50 305 SER A N 1
ATOM 2438 C CA . SER A 1 305 ? 23.765 32.053 37.399 1.00 92.50 305 SER A CA 1
ATOM 2439 C C . SER A 1 305 ? 22.308 32.174 37.856 1.00 92.50 305 SER A C 1
ATOM 2441 O O . SER A 1 305 ? 21.395 32.063 37.041 1.00 92.50 305 SER A O 1
ATOM 2443 N N . THR A 1 306 ? 22.083 32.511 39.126 1.00 91.50 306 THR A N 1
ATOM 2444 C CA . THR A 1 306 ? 20.745 32.726 39.692 1.00 91.50 306 THR A CA 1
ATOM 2445 C C . THR A 1 306 ? 20.063 33.934 39.053 1.00 91.50 306 THR A C 1
ATOM 2447 O O . THR A 1 306 ? 18.868 33.899 38.770 1.00 91.50 306 THR A O 1
ATOM 2450 N N . THR A 1 307 ? 20.835 34.982 38.760 1.00 91.56 307 THR A N 1
ATOM 2451 C CA . THR A 1 307 ? 20.345 36.194 38.091 1.00 91.56 307 THR A CA 1
ATOM 2452 C C . THR A 1 307 ? 19.992 35.936 36.622 1.00 91.56 307 THR A C 1
ATOM 2454 O O . THR A 1 307 ? 19.002 36.465 36.120 1.00 91.56 307 THR A O 1
ATOM 2457 N N . LEU A 1 308 ? 20.775 35.107 35.924 1.00 91.38 308 LEU A N 1
ATOM 2458 C CA . LEU A 1 308 ? 20.581 34.809 34.500 1.00 91.38 308 LEU A CA 1
ATOM 2459 C C . LEU A 1 308 ? 19.521 33.733 34.236 1.00 91.38 308 LEU A C 1
ATOM 2461 O O . LEU A 1 308 ? 18.917 33.728 33.163 1.00 91.38 308 LEU A O 1
ATOM 2465 N N . ALA A 1 309 ? 19.269 32.829 35.182 1.00 91.69 309 ALA A N 1
ATOM 2466 C CA . ALA A 1 309 ? 18.366 31.701 34.972 1.00 91.69 309 ALA A CA 1
ATOM 2467 C C . ALA A 1 309 ? 16.932 32.111 34.547 1.00 91.69 309 ALA A C 1
ATOM 2469 O O . ALA A 1 309 ? 16.427 31.539 33.576 1.00 91.69 309 ALA A O 1
ATOM 2470 N N . PRO A 1 310 ? 16.285 33.136 35.145 1.00 91.06 310 PRO A N 1
ATOM 2471 C CA . PRO A 1 310 ? 14.981 33.610 34.677 1.00 91.06 310 PRO A CA 1
ATOM 2472 C C . PRO A 1 310 ? 15.020 34.201 33.261 1.00 91.06 310 PRO A C 1
ATOM 2474 O O . PRO A 1 310 ? 14.053 34.063 32.515 1.00 91.06 310 PRO A O 1
ATOM 2477 N N . ALA A 1 311 ? 16.136 34.824 32.863 1.00 88.12 311 ALA A N 1
ATOM 2478 C CA . ALA A 1 311 ? 16.283 35.452 31.548 1.00 88.12 311 ALA A CA 1
ATOM 2479 C C . ALA A 1 311 ? 16.298 34.425 30.403 1.00 88.12 311 ALA A C 1
ATOM 2481 O O . ALA A 1 311 ? 15.838 34.722 29.302 1.00 88.12 311 ALA A O 1
ATOM 2482 N N . ILE A 1 312 ? 16.759 33.200 30.676 1.00 89.38 312 ILE A N 1
ATOM 2483 C CA . ILE A 1 312 ? 16.676 32.064 29.746 1.00 89.38 312 ILE A CA 1
ATOM 2484 C C . ILE A 1 312 ? 15.419 31.203 29.963 1.00 89.38 312 ILE A C 1
ATOM 2486 O O . ILE A 1 312 ? 15.316 30.116 29.405 1.00 89.38 312 ILE A O 1
ATOM 2490 N N . GLY A 1 313 ? 14.447 31.672 30.751 1.00 89.38 313 GLY A N 1
ATOM 2491 C CA . GLY A 1 313 ? 13.165 30.994 30.949 1.00 89.38 313 GLY A CA 1
ATOM 2492 C C . GLY A 1 313 ? 13.203 29.800 31.906 1.00 89.38 313 GLY A C 1
ATOM 2493 O O . GLY A 1 313 ? 12.307 28.963 31.850 1.00 89.38 313 GLY A O 1
ATOM 2494 N N . LEU A 1 314 ? 14.213 29.695 32.779 1.00 91.75 314 LEU A N 1
ATOM 2495 C CA . LEU A 1 314 ? 14.243 28.658 33.812 1.00 91.75 314 LEU A CA 1
ATOM 2496 C C . LEU A 1 314 ? 13.361 29.046 35.003 1.00 91.75 314 LEU A C 1
ATOM 2498 O O . LEU A 1 314 ? 13.487 30.132 35.569 1.00 91.75 314 LEU A O 1
ATOM 2502 N N . GLN A 1 315 ? 12.492 28.123 35.414 1.00 89.56 315 GLN A N 1
ATOM 2503 C CA . GLN A 1 315 ? 11.642 28.285 36.591 1.00 89.56 315 GLN A CA 1
ATOM 2504 C C . GLN A 1 315 ? 12.398 27.944 37.883 1.00 89.56 315 GLN A C 1
ATOM 2506 O O . GLN A 1 315 ? 13.231 27.035 37.914 1.00 89.56 315 GLN A O 1
ATOM 2511 N N . GLY A 1 316 ? 12.054 28.622 38.983 1.00 88.56 316 GLY A N 1
ATOM 2512 C CA . GLY A 1 316 ? 12.685 28.405 40.293 1.00 88.56 316 GLY A CA 1
ATOM 2513 C C . GLY A 1 316 ? 12.561 26.969 40.821 1.00 88.56 316 GLY A C 1
ATOM 2514 O O . GLY A 1 316 ? 13.465 26.483 41.494 1.00 88.56 316 GLY A O 1
ATOM 2515 N N . THR A 1 317 ? 11.487 26.258 40.466 1.00 90.56 317 THR A N 1
ATOM 2516 C CA . THR A 1 317 ? 11.276 24.840 40.810 1.00 90.56 317 THR A CA 1
ATOM 2517 C C . THR A 1 317 ? 12.338 23.935 40.186 1.00 90.56 317 THR A C 1
ATOM 2519 O O . THR A 1 317 ? 12.922 23.104 40.880 1.00 90.56 317 THR A O 1
ATOM 2522 N N . VAL A 1 318 ? 12.634 24.134 38.899 1.00 90.44 318 VAL A N 1
ATOM 2523 C CA . VAL A 1 318 ? 13.611 23.336 38.144 1.00 90.44 318 VAL A CA 1
ATOM 2524 C C . VAL A 1 318 ? 15.038 23.657 38.575 1.00 90.44 318 VAL A C 1
ATOM 2526 O O . VAL A 1 318 ? 15.862 22.753 38.690 1.00 90.44 318 VAL A O 1
ATOM 2529 N N . ILE A 1 319 ? 15.326 24.923 38.883 1.00 92.00 319 ILE A N 1
ATOM 2530 C CA . ILE A 1 319 ? 16.625 25.332 39.436 1.00 92.00 319 ILE A CA 1
ATOM 2531 C C . ILE A 1 319 ? 16.838 24.686 40.808 1.00 92.00 319 ILE A C 1
ATOM 2533 O O . ILE A 1 319 ? 17.894 24.112 41.051 1.00 92.00 319 ILE A O 1
ATOM 2537 N N . HIS A 1 320 ? 15.829 24.698 41.682 1.00 91.75 320 HIS A N 1
ATOM 2538 C CA . HIS A 1 320 ? 15.933 24.076 43.002 1.00 91.75 320 HIS A CA 1
ATOM 2539 C C . HIS A 1 320 ? 16.160 22.557 42.916 1.00 91.75 320 HIS A C 1
ATOM 2541 O O . HIS A 1 320 ? 16.979 21.994 43.647 1.00 91.75 320 HIS A O 1
ATOM 2547 N N . GLU A 1 321 ? 15.475 21.880 41.991 1.00 91.12 321 GLU A N 1
ATOM 2548 C CA . GLU A 1 321 ? 15.710 20.461 41.716 1.00 91.12 321 GLU A CA 1
ATOM 2549 C C . GLU A 1 321 ? 17.130 20.216 41.174 1.00 91.12 321 GLU A C 1
ATOM 2551 O O . GLU A 1 321 ? 17.811 19.273 41.593 1.00 91.12 321 GLU A O 1
ATOM 2556 N N . ALA A 1 322 ? 17.615 21.098 40.296 1.00 91.81 322 ALA A N 1
ATOM 2557 C CA . ALA A 1 322 ? 18.970 21.048 39.770 1.00 91.81 322 ALA A CA 1
ATOM 2558 C C . ALA A 1 322 ? 20.026 21.240 40.864 1.00 91.81 322 ALA A C 1
ATOM 2560 O O . ALA A 1 322 ? 20.940 20.424 40.969 1.00 91.81 322 ALA A O 1
ATOM 2561 N N . GLU A 1 323 ? 19.883 22.236 41.736 1.00 92.69 323 GLU A N 1
ATOM 2562 C CA . GLU A 1 323 ? 20.781 22.453 42.872 1.00 92.69 323 GLU A CA 1
ATOM 2563 C C . GLU A 1 323 ? 20.823 21.252 43.819 1.00 92.69 323 GLU A C 1
ATOM 2565 O O . GLU A 1 323 ? 21.902 20.864 44.273 1.00 92.69 323 GLU A O 1
ATOM 2570 N N . LYS A 1 324 ? 19.673 20.616 44.074 1.00 91.94 324 LYS A N 1
ATOM 2571 C CA . LYS A 1 324 ? 19.576 19.433 44.940 1.00 91.94 324 LYS A CA 1
ATOM 2572 C C . LYS A 1 324 ? 20.399 18.250 44.420 1.00 91.94 324 LYS A C 1
ATOM 2574 O O . LYS A 1 324 ? 20.963 17.504 45.219 1.00 91.94 324 LYS A O 1
ATOM 2579 N N . HIS A 1 325 ? 20.463 18.058 43.101 1.00 90.12 325 HIS A N 1
ATOM 2580 C CA . HIS A 1 325 ? 21.090 16.880 42.487 1.00 90.12 325 HIS A CA 1
ATOM 2581 C C . HIS A 1 325 ? 22.482 17.133 41.883 1.00 90.12 325 HIS A C 1
ATOM 2583 O O . HIS A 1 325 ? 23.324 16.229 41.871 1.00 90.12 325 HIS A O 1
ATOM 2589 N N . LEU A 1 326 ? 22.742 18.339 41.375 1.00 88.25 326 LEU A N 1
ATOM 2590 C CA . LEU A 1 326 ? 24.017 18.747 40.768 1.00 88.25 326 LEU A CA 1
ATOM 2591 C C . LEU A 1 326 ? 24.914 19.507 41.760 1.00 88.25 326 LEU A C 1
ATOM 2593 O O . LEU A 1 326 ? 26.121 19.596 41.533 1.00 88.25 326 LEU A O 1
ATOM 2597 N N . GLY A 1 327 ? 24.349 20.025 42.855 1.00 89.56 327 GLY A N 1
ATOM 2598 C CA . GLY A 1 327 ? 25.009 20.959 43.767 1.00 89.56 327 GLY A CA 1
ATOM 2599 C C . GLY A 1 327 ? 24.992 22.394 43.232 1.00 89.56 327 GLY A C 1
ATOM 2600 O O . GLY A 1 327 ? 24.826 22.618 42.032 1.00 89.56 327 GLY A O 1
ATOM 2601 N N . LYS A 1 328 ? 25.207 23.378 44.115 1.00 89.69 328 LYS A N 1
ATOM 2602 C CA . LYS A 1 328 ? 25.166 24.813 43.764 1.00 89.69 328 LYS A CA 1
ATOM 2603 C C . LYS A 1 328 ? 26.120 25.167 42.621 1.00 89.69 328 LYS A C 1
ATOM 2605 O O . LYS A 1 328 ? 25.724 25.783 41.639 1.00 89.69 328 LYS A O 1
ATOM 2610 N N . HIS A 1 329 ? 27.359 24.686 42.691 1.00 89.38 329 HIS A N 1
ATOM 2611 C CA . HIS A 1 329 ? 28.353 24.936 41.649 1.00 89.38 329 HIS A CA 1
ATOM 2612 C C . HIS A 1 329 ? 28.042 24.223 40.325 1.00 89.38 329 HIS A C 1
ATOM 2614 O O . HIS A 1 329 ? 28.237 24.789 39.253 1.00 89.38 329 HIS A O 1
ATOM 2620 N N . GLY A 1 330 ? 27.546 22.983 40.380 1.00 89.12 330 GLY A N 1
ATOM 2621 C CA . GLY A 1 330 ? 27.154 22.241 39.181 1.00 89.12 330 GLY A CA 1
ATOM 2622 C C . GLY A 1 330 ? 25.957 22.871 38.477 1.00 89.12 330 GLY A C 1
ATOM 2623 O O . GLY A 1 330 ? 25.928 22.930 37.249 1.00 89.12 330 GLY A O 1
ATOM 2624 N N . CYS A 1 331 ? 25.009 23.390 39.258 1.00 92.94 331 CYS A N 1
ATOM 2625 C CA . CYS A 1 331 ? 23.886 24.166 38.755 1.00 92.94 331 CYS A CA 1
ATOM 2626 C C . CYS A 1 331 ? 24.365 25.468 38.097 1.00 92.94 331 CYS A C 1
ATOM 2628 O O . CYS A 1 331 ? 23.980 25.738 36.961 1.00 92.94 331 CYS A O 1
ATOM 2630 N N . ALA A 1 332 ? 25.278 26.208 38.738 1.00 93.12 332 ALA A N 1
ATOM 2631 C CA . ALA A 1 332 ? 25.844 27.428 38.167 1.00 93.12 332 ALA A CA 1
ATOM 2632 C C . ALA A 1 332 ? 26.522 27.178 36.809 1.00 93.12 332 ALA A C 1
ATOM 2634 O O . ALA A 1 332 ? 26.224 27.862 35.831 1.00 93.12 332 ALA A O 1
ATOM 2635 N N . LEU A 1 333 ? 27.353 26.133 36.707 1.00 93.00 333 LEU A N 1
ATOM 2636 C CA . LEU A 1 333 ? 27.968 25.726 35.439 1.00 93.00 333 LEU A CA 1
ATOM 2637 C C . LEU A 1 333 ? 26.924 25.329 34.385 1.00 93.00 333 LEU A C 1
ATOM 2639 O O . LEU A 1 333 ? 27.044 25.716 33.224 1.00 93.00 333 LEU A O 1
ATOM 2643 N N . ALA A 1 334 ? 25.888 24.574 34.760 1.00 93.38 334 ALA A N 1
ATOM 2644 C CA . ALA A 1 334 ? 24.832 24.181 33.828 1.00 93.38 334 ALA A CA 1
ATOM 2645 C C . ALA A 1 334 ? 24.087 25.400 33.269 1.00 93.38 334 ALA A C 1
ATOM 2647 O O . ALA A 1 334 ? 23.894 25.492 32.058 1.00 93.38 334 ALA A O 1
ATOM 2648 N N . VAL A 1 335 ? 23.725 26.356 34.127 1.00 93.81 335 VAL A N 1
ATOM 2649 C CA . VAL A 1 335 ? 23.029 27.584 33.725 1.00 93.81 335 VAL A CA 1
ATOM 2650 C C . VAL A 1 335 ? 23.912 28.453 32.830 1.00 93.81 335 VAL A C 1
ATOM 2652 O O . VAL A 1 335 ? 23.462 28.860 31.763 1.00 93.81 335 VAL A O 1
ATOM 2655 N N . LEU A 1 336 ? 25.177 28.686 33.191 1.00 93.31 336 LEU A N 1
ATOM 2656 C CA . LEU A 1 336 ? 26.104 29.470 32.361 1.00 93.31 336 LEU A CA 1
ATOM 2657 C C . LEU A 1 336 ? 26.334 28.817 30.988 1.00 93.31 336 LEU A C 1
ATOM 2659 O O . LEU A 1 336 ? 26.338 29.499 29.964 1.00 93.31 336 LEU A O 1
ATOM 2663 N N . GLY A 1 337 ? 26.455 27.487 30.947 1.00 92.50 337 GLY A N 1
ATOM 2664 C CA . GLY A 1 337 ? 26.542 26.740 29.692 1.00 92.50 337 GLY A CA 1
ATOM 2665 C C . GLY A 1 337 ? 25.263 26.833 28.851 1.00 92.50 337 GLY A C 1
ATOM 2666 O O . GLY A 1 337 ? 25.342 26.929 27.629 1.00 92.50 337 GLY A O 1
ATOM 2667 N N . LEU A 1 338 ? 24.087 26.834 29.487 1.00 92.56 338 LEU A N 1
ATOM 2668 C CA . LEU A 1 338 ? 22.798 27.020 28.813 1.00 92.56 338 LEU A CA 1
ATOM 2669 C C . LEU A 1 338 ? 22.641 28.428 28.234 1.00 92.56 338 LEU A C 1
ATOM 2671 O O . LEU A 1 338 ? 22.105 28.552 27.138 1.00 92.56 338 LEU A O 1
ATOM 2675 N N . VAL A 1 339 ? 23.127 29.463 28.927 1.00 92.38 339 VAL A N 1
ATOM 2676 C CA . VAL A 1 339 ? 23.148 30.844 28.412 1.00 92.38 339 VAL A CA 1
ATOM 2677 C C . VAL A 1 339 ? 23.984 30.920 27.132 1.00 92.38 339 VAL A C 1
ATOM 2679 O O . VAL A 1 339 ? 23.516 31.441 26.124 1.00 92.38 339 VAL A O 1
ATOM 2682 N N . GLU A 1 340 ? 25.178 30.321 27.125 1.00 91.00 340 GLU A N 1
ATOM 2683 C CA . GLU A 1 340 ? 26.043 30.284 25.935 1.00 91.00 340 GLU A CA 1
ATOM 2684 C C . GLU A 1 340 ? 25.448 29.435 24.793 1.00 91.00 340 GLU A C 1
ATOM 2686 O O . GLU A 1 340 ? 25.619 29.719 23.607 1.00 91.00 340 GLU A O 1
ATOM 2691 N N . ALA A 1 341 ? 24.718 28.371 25.131 1.00 88.75 341 ALA A N 1
ATOM 2692 C CA . ALA A 1 341 ? 24.074 27.482 24.168 1.00 88.75 341 ALA A CA 1
ATOM 2693 C C . ALA A 1 341 ? 22.620 27.864 23.837 1.00 88.75 341 ALA A C 1
ATOM 2695 O O . ALA A 1 341 ? 21.946 27.098 23.142 1.00 88.75 341 ALA A O 1
ATOM 2696 N N . PHE A 1 342 ? 22.130 29.025 24.284 1.00 87.12 342 PHE A N 1
ATOM 2697 C CA . PHE A 1 342 ? 20.706 29.376 24.225 1.00 87.12 342 PHE A CA 1
ATOM 2698 C C . PHE A 1 342 ? 20.146 29.364 22.795 1.00 87.12 342 PHE A C 1
ATOM 2700 O O . PHE A 1 342 ? 19.045 28.879 22.557 1.00 87.12 342 PHE A O 1
ATOM 2707 N N . SER A 1 343 ? 20.936 29.794 21.808 1.00 84.00 343 SER A N 1
ATOM 2708 C CA . SER A 1 343 ? 20.547 29.763 20.388 1.00 84.00 343 SER A CA 1
ATOM 2709 C C . SER A 1 343 ? 20.417 28.349 19.803 1.00 84.00 343 SER A C 1
ATOM 2711 O O . SER A 1 343 ? 19.726 28.154 18.804 1.00 84.00 343 SER A O 1
ATOM 2713 N N . ARG A 1 344 ? 21.070 27.351 20.409 1.00 84.69 344 ARG A N 1
ATOM 2714 C CA . ARG A 1 344 ? 21.071 25.948 19.958 1.00 84.69 344 ARG A CA 1
ATOM 2715 C C . ARG A 1 344 ? 20.038 25.097 20.684 1.00 84.69 344 ARG A C 1
ATOM 2717 O O . ARG A 1 344 ? 19.591 24.085 20.145 1.00 84.69 344 ARG A O 1
ATOM 2724 N N . ILE A 1 345 ? 19.664 25.485 21.899 1.00 85.38 345 ILE A N 1
ATOM 2725 C CA . ILE A 1 345 ? 18.775 24.708 22.758 1.00 85.38 345 ILE A CA 1
ATOM 2726 C C . ILE A 1 345 ? 17.378 25.313 22.708 1.00 85.38 345 ILE A C 1
ATOM 2728 O O . ILE A 1 345 ? 17.113 26.383 23.237 1.00 85.38 345 ILE A O 1
ATOM 2732 N N . ARG A 1 346 ? 16.453 24.578 22.089 1.00 80.25 346 ARG A N 1
ATOM 2733 C CA . ARG A 1 346 ? 15.077 25.040 21.865 1.00 80.25 346 ARG A CA 1
ATOM 2734 C C . ARG A 1 346 ? 14.257 25.176 23.154 1.00 80.25 346 ARG A C 1
ATOM 2736 O O . ARG A 1 346 ? 13.329 25.975 23.192 1.00 80.25 346 ARG A O 1
ATOM 2743 N N . ASN A 1 347 ? 14.558 24.365 24.170 1.00 89.12 347 ASN A N 1
ATOM 2744 C CA . ASN A 1 347 ? 13.898 24.399 25.474 1.00 89.12 347 ASN A CA 1
ATOM 2745 C C . ASN A 1 347 ? 14.934 24.163 26.599 1.00 89.12 347 ASN A C 1
ATOM 2747 O O . ASN A 1 347 ? 15.328 23.013 26.821 1.00 89.12 347 ASN A O 1
ATOM 2751 N N . PRO A 1 348 ? 15.401 25.224 27.281 1.00 90.00 348 PRO A N 1
ATOM 2752 C CA . PRO A 1 348 ? 16.445 25.126 28.304 1.00 90.00 348 PRO A CA 1
ATOM 2753 C C . PRO A 1 348 ? 15.964 24.447 29.591 1.00 90.00 348 PRO A C 1
ATOM 2755 O O . PRO A 1 348 ? 16.743 23.735 30.222 1.00 90.00 348 PRO A O 1
ATOM 2758 N N . GLU A 1 349 ? 14.687 24.596 29.948 1.00 90.25 349 GLU A N 1
ATOM 2759 C CA . GLU A 1 349 ? 14.092 23.965 31.132 1.00 90.25 349 GLU A CA 1
ATOM 2760 C C . GLU A 1 349 ? 14.107 22.439 30.999 1.00 90.25 349 GLU A C 1
ATOM 2762 O O . GLU A 1 349 ? 14.671 21.737 31.839 1.00 90.25 349 GLU A O 1
ATOM 2767 N N . ALA A 1 350 ? 13.596 21.928 29.874 1.00 88.69 350 ALA A N 1
ATOM 2768 C CA . ALA A 1 350 ? 13.606 20.497 29.583 1.00 88.69 350 ALA A CA 1
ATOM 2769 C C . ALA A 1 350 ? 15.035 19.928 29.523 1.00 88.69 350 ALA A C 1
ATOM 2771 O O . ALA A 1 350 ? 15.281 18.804 29.967 1.00 88.69 350 ALA A O 1
ATOM 2772 N N . TYR A 1 351 ? 15.986 20.708 29.000 1.00 91.31 351 TYR A N 1
ATOM 2773 C CA . TYR A 1 351 ? 17.389 20.308 28.946 1.00 91.31 351 TYR A CA 1
ATOM 2774 C C . TYR A 1 351 ? 18.004 20.197 30.348 1.00 91.31 351 TYR A C 1
ATOM 2776 O O . TYR A 1 351 ? 18.666 19.201 30.649 1.00 91.31 351 TYR A O 1
ATOM 2784 N N . LEU A 1 352 ? 17.759 21.173 31.228 1.00 92.31 352 LEU A N 1
ATOM 2785 C CA . LEU A 1 352 ? 18.244 21.138 32.608 1.00 92.31 352 LEU A CA 1
ATOM 2786 C C . LEU A 1 352 ? 17.650 19.949 33.379 1.00 92.31 352 LEU A C 1
ATOM 2788 O O . LEU A 1 352 ? 18.397 19.202 34.014 1.00 92.31 352 LEU A O 1
ATOM 2792 N N . SER A 1 353 ? 16.345 19.688 33.247 1.00 90.81 353 SER A N 1
ATOM 2793 C CA . SER A 1 353 ? 15.713 18.496 33.829 1.00 90.81 353 SER A CA 1
ATOM 2794 C C . SER A 1 353 ? 16.335 17.197 33.300 1.00 90.81 353 SER A C 1
ATOM 2796 O O . SER A 1 353 ? 16.581 16.265 34.068 1.00 90.81 353 SER A O 1
ATOM 2798 N N . ALA A 1 354 ? 16.663 17.121 32.006 1.00 89.50 354 ALA A N 1
ATOM 2799 C CA . ALA A 1 354 ? 17.341 15.959 31.432 1.00 89.50 354 ALA A CA 1
ATOM 2800 C C . ALA A 1 354 ? 18.761 15.763 31.998 1.00 89.50 354 ALA A C 1
ATOM 2802 O O . ALA A 1 354 ? 19.165 14.625 32.259 1.00 89.50 354 ALA A O 1
ATOM 2803 N N . LEU A 1 355 ? 19.508 16.846 32.248 1.00 90.31 355 LEU A N 1
ATOM 2804 C CA . LEU A 1 355 ? 20.815 16.784 32.916 1.00 90.31 355 LEU A CA 1
ATOM 2805 C C . LEU A 1 355 ? 20.700 16.245 34.345 1.00 90.31 355 LEU A C 1
ATOM 2807 O O . LEU A 1 355 ? 21.495 15.387 34.738 1.00 90.31 355 LEU A O 1
ATOM 2811 N N . VAL A 1 356 ? 19.692 16.692 35.097 1.00 90.94 356 VAL A N 1
ATOM 2812 C CA . VAL A 1 356 ? 19.394 16.182 36.444 1.00 90.94 356 VAL A CA 1
ATOM 2813 C C . VAL A 1 356 ? 19.084 14.687 36.398 1.00 90.94 356 VAL A C 1
ATOM 2815 O O . VAL A 1 356 ? 19.701 13.897 37.115 1.00 90.94 356 VAL A O 1
ATOM 2818 N N . GLN A 1 357 ? 18.207 14.262 35.487 1.00 89.19 357 GLN A N 1
ATOM 2819 C CA . GLN A 1 357 ? 17.866 12.848 35.314 1.00 89.19 357 GLN A CA 1
ATOM 2820 C C . GLN A 1 357 ? 19.083 11.997 34.923 1.00 89.19 357 GLN A C 1
ATOM 2822 O O . GLN A 1 357 ? 19.250 10.874 35.407 1.00 89.19 357 GLN A O 1
ATOM 2827 N N . ARG A 1 358 ? 19.981 12.532 34.087 1.00 86.75 358 ARG A N 1
ATOM 2828 C CA . ARG A 1 358 ? 21.238 11.866 33.724 1.00 86.75 358 ARG A CA 1
ATOM 2829 C C . ARG A 1 358 ? 22.179 11.731 34.920 1.00 86.75 358 ARG A C 1
ATOM 2831 O O . ARG A 1 358 ? 22.735 10.650 35.121 1.00 86.75 358 ARG A O 1
ATOM 2838 N N . ARG A 1 359 ? 22.320 12.785 35.733 1.00 89.12 359 ARG A N 1
ATOM 2839 C CA . ARG A 1 359 ? 23.119 12.773 36.971 1.00 89.12 359 ARG A CA 1
ATOM 2840 C C . ARG A 1 359 ? 22.636 11.682 37.929 1.00 89.12 359 ARG A C 1
ATOM 2842 O O . ARG A 1 359 ? 23.476 10.980 38.482 1.00 89.12 359 ARG A O 1
ATOM 2849 N N . ILE A 1 360 ? 21.320 11.499 38.063 1.00 86.50 360 ILE A N 1
ATOM 2850 C CA . ILE A 1 360 ? 20.712 10.467 38.919 1.00 86.50 360 ILE A CA 1
ATOM 2851 C C . ILE A 1 360 ? 20.983 9.049 38.386 1.00 86.50 360 ILE A C 1
ATOM 2853 O O . ILE A 1 360 ? 21.316 8.159 39.163 1.00 86.50 360 ILE A O 1
ATOM 2857 N N . LYS A 1 361 ? 20.844 8.819 37.073 1.00 84.38 361 LYS A N 1
ATOM 2858 C CA . LYS A 1 361 ? 20.897 7.462 36.491 1.00 84.38 361 LYS A CA 1
ATOM 2859 C C . LYS A 1 361 ? 22.306 6.936 36.215 1.00 84.38 361 LYS A C 1
ATOM 2861 O O . LYS A 1 361 ? 22.546 5.746 36.388 1.00 84.38 361 LYS A O 1
ATOM 2866 N N . GLN A 1 362 ? 23.196 7.779 35.692 1.00 74.69 362 GLN A N 1
ATOM 2867 C CA . GLN A 1 362 ? 24.465 7.340 35.084 1.00 74.69 362 GLN A CA 1
ATOM 2868 C C . GLN A 1 362 ? 25.694 8.065 35.650 1.00 74.69 362 GLN A C 1
ATOM 2870 O O . GLN A 1 362 ? 26.819 7.754 35.261 1.00 74.69 362 GLN A O 1
ATOM 2875 N N . GLY A 1 363 ? 25.495 9.027 36.558 1.00 79.19 363 GLY A N 1
ATOM 2876 C CA . GLY A 1 363 ? 26.525 9.997 36.919 1.00 79.19 363 GLY A CA 1
ATOM 2877 C C . GLY A 1 363 ? 26.776 11.004 35.789 1.00 79.19 363 GLY A C 1
ATOM 2878 O O . GLY A 1 363 ? 26.494 10.759 34.615 1.00 79.19 363 GLY A O 1
ATOM 2879 N N . LEU A 1 364 ? 27.273 12.189 36.142 1.00 82.75 364 LEU A N 1
ATOM 2880 C CA . LEU A 1 364 ? 27.536 13.264 35.180 1.00 82.75 364 LEU A CA 1
ATOM 2881 C C . LEU A 1 364 ? 28.766 14.058 35.606 1.00 82.75 364 LEU A C 1
ATOM 2883 O O . LEU A 1 364 ? 28.777 14.608 36.701 1.00 82.75 364 LEU A O 1
ATOM 2887 N N . ASP A 1 365 ? 29.767 14.154 34.741 1.00 86.81 365 ASP A N 1
ATOM 2888 C CA . ASP A 1 365 ? 30.887 15.076 34.928 1.00 86.81 365 ASP A CA 1
ATOM 2889 C C . ASP A 1 365 ? 30.449 16.499 34.541 1.00 86.81 365 ASP A C 1
ATOM 2891 O O . ASP A 1 365 ? 30.120 16.771 33.382 1.00 86.81 365 ASP A O 1
ATOM 2895 N N . LEU A 1 366 ? 30.410 17.386 35.538 1.00 87.12 366 LEU A N 1
ATOM 2896 C CA . LEU A 1 366 ? 29.902 18.755 35.428 1.00 87.12 366 LEU A CA 1
ATOM 2897 C C . LEU A 1 366 ? 30.807 19.634 34.557 1.00 87.12 366 LEU A C 1
ATOM 2899 O O . LEU A 1 366 ? 30.311 20.425 33.757 1.00 87.12 366 LEU A O 1
ATOM 2903 N N . VAL A 1 367 ? 32.127 19.468 34.658 1.00 87.06 367 VAL A N 1
ATOM 2904 C CA . VAL A 1 367 ? 33.088 20.274 33.893 1.00 87.06 367 VAL A CA 1
ATOM 2905 C C . VAL A 1 367 ? 33.058 19.852 32.429 1.00 87.06 367 VAL A C 1
ATOM 2907 O O . VAL A 1 367 ? 32.994 20.693 31.528 1.00 87.06 367 VAL A O 1
ATOM 2910 N N . ARG A 1 368 ? 33.015 18.540 32.164 1.00 84.50 368 ARG A N 1
ATOM 2911 C CA . ARG A 1 368 ? 32.879 18.021 30.796 1.00 84.50 368 ARG A CA 1
ATOM 2912 C C . ARG A 1 368 ? 31.552 18.427 30.153 1.00 84.50 368 ARG A C 1
ATOM 2914 O O . ARG A 1 368 ? 31.532 18.771 28.971 1.00 84.50 368 ARG A O 1
ATOM 2921 N N . MET A 1 369 ? 30.460 18.406 30.918 1.00 88.56 369 MET A N 1
ATOM 2922 C CA . MET A 1 369 ? 29.151 18.899 30.483 1.00 88.56 369 MET A CA 1
ATOM 2923 C C . MET A 1 369 ? 29.215 20.386 30.110 1.00 88.56 369 MET A C 1
ATOM 2925 O O . MET A 1 369 ? 28.799 20.745 29.010 1.00 88.56 369 MET A O 1
ATOM 2929 N N . PHE A 1 370 ? 29.773 21.234 30.977 1.00 89.81 370 PHE A N 1
ATOM 2930 C CA . PHE A 1 370 ? 29.911 22.669 30.720 1.00 89.81 370 PHE A CA 1
ATOM 2931 C C . PHE A 1 370 ? 30.737 22.954 29.460 1.00 89.81 370 PHE A C 1
ATOM 2933 O O . PHE A 1 370 ? 30.270 2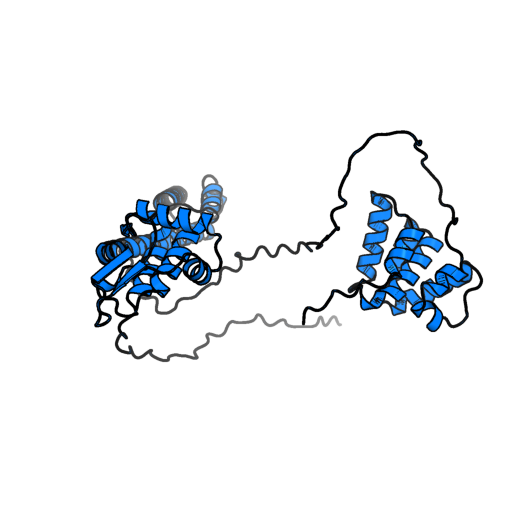3.642 28.552 1.00 89.81 370 PHE A O 1
ATOM 2940 N N . ARG A 1 371 ? 31.920 22.336 29.335 1.00 88.94 371 ARG A N 1
ATOM 2941 C CA . ARG A 1 371 ? 32.770 22.468 28.139 1.00 88.94 371 ARG A CA 1
ATOM 2942 C C . ARG A 1 371 ? 32.052 22.006 26.865 1.00 88.94 371 ARG A C 1
ATOM 2944 O O . ARG A 1 371 ? 32.274 22.576 25.801 1.00 88.94 371 ARG A O 1
ATOM 2951 N N . SER A 1 372 ? 31.188 20.992 26.947 1.00 86.62 372 SER A N 1
ATOM 2952 C CA . SER A 1 372 ? 30.374 20.546 25.809 1.00 86.62 372 SER A CA 1
ATOM 2953 C C . SER A 1 372 ? 29.314 21.568 25.404 1.00 86.62 372 SER A C 1
ATOM 2955 O O . SER A 1 372 ? 29.059 21.719 24.213 1.00 86.62 372 SER A O 1
ATOM 2957 N N . LEU A 1 373 ? 28.687 22.238 26.373 1.00 86.69 373 LEU A N 1
ATOM 2958 C CA . LEU A 1 373 ? 27.674 23.260 26.114 1.00 86.69 373 LEU A CA 1
ATOM 2959 C C . LEU A 1 373 ? 28.290 24.499 25.469 1.00 86.69 373 LEU A C 1
ATOM 2961 O O . LEU A 1 373 ? 27.747 25.021 24.504 1.00 86.69 373 LEU A O 1
ATOM 2965 N N . VAL A 1 374 ? 29.459 24.921 25.940 1.00 87.38 374 VAL A N 1
ATOM 2966 C CA . VAL A 1 374 ? 30.113 26.141 25.459 1.00 87.38 374 VAL A CA 1
ATOM 2967 C C . VAL A 1 374 ? 30.769 25.982 24.080 1.00 87.38 374 VAL A C 1
ATOM 2969 O O . VAL A 1 374 ? 30.874 26.947 23.327 1.00 87.38 374 VAL A O 1
ATOM 2972 N N . ARG A 1 375 ? 31.194 24.774 23.687 1.00 81.19 375 ARG A N 1
ATOM 2973 C CA . ARG A 1 375 ? 31.815 24.564 22.366 1.00 81.19 375 ARG A CA 1
ATOM 2974 C C . ARG A 1 375 ? 30.857 24.960 21.239 1.00 81.19 375 ARG A C 1
ATOM 2976 O O . ARG A 1 375 ? 29.761 24.403 21.208 1.00 81.19 375 ARG A O 1
ATOM 2983 N N . PRO A 1 376 ? 31.242 25.824 20.282 1.00 66.94 376 PRO A N 1
ATOM 2984 C CA . PRO A 1 376 ? 30.408 26.118 19.121 1.00 66.94 376 PRO A CA 1
ATOM 2985 C C . PRO A 1 376 ? 30.196 24.843 18.292 1.00 66.94 376 PRO A C 1
ATOM 2987 O O . PRO A 1 376 ? 31.116 24.041 18.118 1.00 66.94 376 PRO A O 1
ATOM 2990 N N . GLY A 1 377 ? 28.971 24.628 17.801 1.00 57.53 377 GLY A N 1
ATOM 2991 C CA . GLY A 1 377 ? 28.689 23.518 16.887 1.00 57.53 377 GLY A CA 1
ATOM 2992 C C . GLY A 1 377 ? 29.538 23.656 15.622 1.00 57.53 377 GLY A C 1
ATOM 2993 O O . GLY A 1 377 ? 29.691 24.765 15.112 1.00 57.53 377 GLY A O 1
ATOM 2994 N N . ARG A 1 378 ? 30.108 22.552 15.116 1.00 40.75 378 ARG A N 1
ATOM 2995 C CA . ARG A 1 378 ? 30.772 22.563 13.802 1.00 40.75 378 ARG A CA 1
ATOM 2996 C C . ARG A 1 378 ? 29.771 23.101 12.767 1.00 40.75 378 ARG A C 1
ATOM 2998 O O . ARG A 1 378 ? 28.655 22.582 12.729 1.00 40.75 378 ARG A O 1
ATOM 3005 N N . PRO A 1 379 ? 30.127 24.099 11.939 1.00 35.84 379 PRO A N 1
ATOM 3006 C CA . PRO A 1 379 ? 29.269 24.494 10.834 1.00 35.84 379 PRO A CA 1
ATOM 3007 C C . PRO A 1 379 ? 29.100 23.279 9.918 1.00 35.84 379 PRO A C 1
ATOM 3009 O O . PRO A 1 379 ? 30.075 22.750 9.384 1.00 35.84 379 PRO A O 1
ATOM 3012 N N . THR A 1 380 ? 27.868 22.795 9.775 1.00 31.73 380 THR A N 1
ATOM 3013 C CA . THR A 1 380 ? 27.525 21.813 8.748 1.00 31.73 380 THR A CA 1
ATOM 3014 C C . THR A 1 380 ? 27.826 22.451 7.402 1.00 31.73 380 THR A C 1
ATOM 3016 O O . THR A 1 380 ? 27.242 23.484 7.073 1.00 31.73 380 THR A O 1
ATOM 3019 N N . ALA A 1 381 ? 28.774 21.873 6.662 1.00 29.88 381 ALA A N 1
ATOM 3020 C CA . ALA A 1 381 ? 29.153 22.333 5.336 1.00 29.88 381 ALA A CA 1
ATOM 3021 C C . ALA A 1 381 ? 27.898 22.398 4.456 1.00 29.88 381 ALA A C 1
ATOM 3023 O O . ALA A 1 381 ? 27.289 21.373 4.146 1.00 29.88 381 ALA A O 1
ATOM 3024 N N . ALA A 1 382 ? 27.482 23.615 4.109 1.00 30.34 382 ALA A N 1
ATOM 3025 C CA . ALA A 1 382 ? 26.463 23.832 3.104 1.00 30.34 382 ALA A CA 1
ATOM 3026 C C . ALA A 1 382 ? 27.065 23.412 1.760 1.00 30.34 382 ALA A C 1
ATOM 3028 O O . ALA A 1 382 ? 28.032 24.012 1.293 1.00 30.34 382 ALA A O 1
ATOM 3029 N N . PHE A 1 383 ? 26.522 22.344 1.181 1.00 32.66 383 PHE A N 1
ATOM 3030 C CA . PHE A 1 383 ? 26.743 22.005 -0.217 1.00 32.66 383 PHE A CA 1
ATOM 3031 C C . PHE A 1 383 ? 26.235 23.175 -1.074 1.00 32.66 383 PHE A C 1
ATOM 3033 O O . PHE A 1 383 ? 25.050 23.509 -1.011 1.00 32.66 383 PHE A O 1
ATOM 3040 N N . VAL A 1 384 ? 27.149 23.798 -1.822 1.00 34.38 384 VAL A N 1
ATOM 3041 C CA . VAL A 1 384 ? 26.862 24.625 -3.005 1.00 34.38 384 VAL A CA 1
ATOM 3042 C C . VAL A 1 384 ? 27.057 23.753 -4.232 1.00 34.38 384 VAL A C 1
ATOM 3044 O O . VAL A 1 384 ? 28.055 22.993 -4.236 1.00 34.38 384 VAL A O 1
#

Secondary structure (DSSP, 8-state):
---------------------------------HHHHHHHHHHHTTTTTT--HHHHHHHHHHHTTS-TT--GGG-EE---HHHHHHHTTT--HHHHHHHHHHHHHTTS-EEE--TTS--EEEE-TTS-EEEEEEEE-HHHHHTHHHHHHHHHHHHHHHHHHHHHHHHHHHHHHHS-TTTSHHHHHHHHHHTTS---HHHHHHHHHHHHHH----PPP--S--------------TTS-----------------------------------TT--HHHHHHH-HHHHHH-SS---SHHHHHHHHHHHTGGGT--HHHHHHHHHHH-HHHHHHHHHHHHHTTTT-S-HHHHHHHHHHHHHHH---HHHHHHHHHSPPPPP----